Protein AF-0000000079083716 (afdb_homodimer)

Organism: Trichostrongylus colubriformis (NCBI:txid6319)

pLDDT: mean 91.77, std 13.02, range [33.62, 98.94]

Structure (mmCIF, N/CA/C/O backbone):
data_AF-0000000079083716-model_v1
#
loop_
_entity.id
_entity.type
_entity.pdbx_description
1 polymer 'Histidine acid phosphatase'
#
loop_
_atom_site.group_PDB
_atom_site.id
_atom_site.type_symbol
_atom_site.label_atom_id
_atom_site.label_alt_id
_atom_site.label_comp_id
_atom_site.label_asym_id
_atom_site.label_entity_id
_atom_site.label_seq_id
_atom_site.pdbx_PDB_ins_code
_atom_site.Cartn_x
_atom_site.Cartn_y
_atom_site.Cartn_z
_atom_site.occupancy
_atom_site.B_iso_or_equiv
_atom_site.auth_seq_id
_atom_site.auth_comp_id
_atom_site.auth_asym_id
_atom_site.auth_atom_id
_atom_site.pdbx_PDB_model_num
ATOM 1 N N . MET A 1 1 ? 31.25 -63.625 16.469 1 36.91 1 MET A N 1
ATOM 2 C CA . MET A 1 1 ? 31.25 -62.188 16.688 1 36.91 1 MET A CA 1
ATOM 3 C C . MET A 1 1 ? 31.109 -61.438 15.375 1 36.91 1 MET A C 1
ATOM 5 O O . MET A 1 1 ? 32.031 -61.406 14.57 1 36.91 1 MET A O 1
ATOM 9 N N . ASN A 1 2 ? 29.922 -61.438 14.695 1 45.75 2 ASN A N 1
ATOM 10 C CA . ASN A 1 2 ? 29.547 -60.844 13.398 1 45.75 2 ASN A CA 1
ATOM 11 C C . ASN A 1 2 ? 29.641 -59.312 13.43 1 45.75 2 ASN A C 1
ATOM 13 O O . ASN A 1 2 ? 28.984 -58.688 14.242 1 45.75 2 ASN A O 1
ATOM 17 N N . CYS A 1 3 ? 30.781 -58.75 12.938 1 46.53 3 CYS A N 1
ATOM 18 C CA . CYS A 1 3 ? 31.062 -57.312 12.812 1 46.53 3 CYS A CA 1
ATOM 19 C C . CYS A 1 3 ? 30.109 -56.656 11.828 1 46.53 3 CYS A C 1
ATOM 21 O O . CYS A 1 3 ? 30.125 -57 10.633 1 46.53 3 CYS A O 1
ATOM 23 N N . VAL A 1 4 ? 28.984 -56.25 12.227 1 53.56 4 VAL A N 1
ATOM 24 C CA . VAL A 1 4 ? 28.109 -55.438 11.391 1 53.56 4 VAL A CA 1
ATOM 25 C C . VAL A 1 4 ? 28.734 -54.062 11.172 1 53.56 4 VAL A C 1
ATOM 27 O O . VAL A 1 4 ? 29 -53.344 12.133 1 53.56 4 VAL A O 1
ATOM 30 N N . HIS A 1 5 ? 29.406 -53.875 10.031 1 45.91 5 HIS A N 1
ATOM 31 C CA . HIS A 1 5 ? 29.922 -52.562 9.641 1 45.91 5 HIS A CA 1
ATOM 32 C C . HIS A 1 5 ? 28.781 -51.625 9.281 1 45.91 5 HIS A C 1
ATOM 34 O O . HIS A 1 5 ? 27.969 -51.906 8.406 1 45.91 5 HIS A O 1
ATOM 40 N N . LEU A 1 6 ? 28.453 -50.719 10.227 1 42.09 6 LEU A N 1
ATOM 41 C CA . LEU A 1 6 ? 27.5 -49.656 9.969 1 42.09 6 LEU A CA 1
ATOM 42 C C . LEU A 1 6 ? 28.078 -48.594 9.023 1 42.09 6 LEU A C 1
ATOM 44 O O . LEU A 1 6 ? 29.094 -47.969 9.336 1 42.09 6 LEU A O 1
ATOM 48 N N . VAL A 1 7 ? 27.844 -48.688 7.766 1 38.19 7 VAL A N 1
ATOM 49 C CA . VAL A 1 7 ? 28.203 -47.656 6.805 1 38.19 7 VAL A CA 1
ATOM 50 C C . VAL A 1 7 ? 27.344 -46.406 7.02 1 38.19 7 VAL A C 1
ATOM 52 O O . VAL A 1 7 ? 26.125 -46.469 6.875 1 38.19 7 VAL A O 1
ATOM 55 N N . VAL A 1 8 ? 27.844 -45.5 7.762 1 44.78 8 VAL A N 1
ATOM 56 C CA . VAL A 1 8 ? 27.219 -44.188 7.852 1 44.78 8 VAL A CA 1
ATOM 57 C C . VAL A 1 8 ? 27.359 -43.469 6.516 1 44.78 8 VAL A C 1
ATOM 59 O O . VAL A 1 8 ? 28.484 -43.156 6.086 1 44.78 8 VAL A O 1
ATOM 62 N N . ILE A 1 9 ? 26.438 -43.594 5.641 1 38.28 9 ILE A N 1
ATOM 63 C CA . ILE A 1 9 ? 26.391 -42.75 4.457 1 38.28 9 ILE A CA 1
ATOM 64 C C . ILE A 1 9 ? 26.016 -41.312 4.855 1 38.28 9 ILE A C 1
ATOM 66 O O . ILE A 1 9 ? 24.891 -41.062 5.281 1 38.28 9 ILE A O 1
ATOM 70 N N . GLY A 1 10 ? 26.906 -40.562 5.219 1 35.78 10 GLY A N 1
ATOM 71 C CA . GLY A 1 10 ? 26.625 -39.125 5.41 1 35.78 10 GLY A CA 1
ATOM 72 C C . GLY A 1 10 ? 26.109 -38.469 4.16 1 35.78 10 GLY A C 1
ATOM 73 O O . GLY A 1 10 ? 26.766 -38.469 3.117 1 35.78 10 GLY A O 1
ATOM 74 N N . CYS A 1 11 ? 24.844 -38.375 3.986 1 34.75 11 CYS A N 1
ATOM 75 C CA . CYS A 1 11 ? 24.266 -37.5 2.979 1 34.75 11 CYS A CA 1
ATOM 76 C C . CYS A 1 11 ? 24.891 -36.094 3.029 1 34.75 11 CYS A C 1
ATOM 78 O O . CYS A 1 11 ? 24.703 -35.375 4.004 1 34.75 11 CYS A O 1
ATOM 80 N N . LEU A 1 12 ? 26 -35.875 2.383 1 33.62 12 LEU A N 1
ATOM 81 C CA . LEU A 1 12 ? 26.5 -34.531 2.16 1 33.62 12 LEU A CA 1
ATOM 82 C C . LEU A 1 12 ? 25.406 -33.656 1.539 1 33.62 12 LEU A C 1
ATOM 84 O O . LEU A 1 12 ? 25.047 -33.844 0.374 1 33.62 12 LEU A O 1
ATOM 88 N N . MET A 1 13 ? 24.484 -33.312 2.291 1 36.81 13 MET A N 1
ATOM 89 C CA . MET A 1 13 ? 23.703 -32.188 1.786 1 36.81 13 MET A CA 1
ATOM 90 C C . MET A 1 13 ? 24.625 -31.109 1.187 1 36.81 13 MET A C 1
ATOM 92 O O . MET A 1 13 ? 25.453 -30.531 1.889 1 36.81 13 MET A O 1
ATOM 96 N N . VAL A 1 14 ? 25.125 -31.297 -0.005 1 35.34 14 VAL A N 1
ATOM 97 C CA . VAL A 1 14 ? 25.797 -30.188 -0.678 1 35.34 14 VAL A CA 1
ATOM 98 C C . VAL A 1 14 ? 24.969 -28.922 -0.535 1 35.34 14 VAL A C 1
ATOM 100 O O . VAL A 1 14 ? 23.859 -28.828 -1.088 1 35.34 14 VAL A O 1
ATOM 103 N N . ASP A 1 15 ? 24.922 -28.281 0.564 1 41.59 15 ASP A N 1
ATOM 104 C CA . ASP A 1 15 ? 24.406 -26.922 0.633 1 41.59 15 ASP A CA 1
ATOM 105 C C . ASP A 1 15 ? 24.828 -26.109 -0.581 1 41.59 15 ASP A C 1
ATOM 107 O O . ASP A 1 15 ? 26.031 -25.938 -0.829 1 41.59 15 ASP A O 1
ATOM 111 N N . ALA A 1 16 ? 24.281 -26.234 -1.694 1 45.81 16 ALA A N 1
ATOM 112 C CA . ALA A 1 16 ? 24.547 -25.328 -2.818 1 45.81 16 ALA A CA 1
ATOM 113 C C . ALA A 1 16 ? 24.906 -23.938 -2.33 1 45.81 16 ALA A C 1
ATOM 115 O O . ALA A 1 16 ? 24.031 -23.156 -1.97 1 45.81 16 ALA A O 1
ATOM 116 N N . GLN A 1 17 ? 26 -23.75 -1.615 1 51.84 17 GLN A N 1
ATOM 117 C CA . GLN A 1 17 ? 26.484 -22.484 -1.083 1 51.84 17 GLN A CA 1
ATOM 118 C C . GLN A 1 17 ? 26.625 -21.438 -2.186 1 51.84 17 GLN A C 1
ATOM 120 O O . GLN A 1 17 ? 27.25 -21.688 -3.215 1 51.84 17 GLN A O 1
ATOM 125 N N . ALA A 1 18 ? 25.625 -20.516 -2.27 1 61.44 18 ALA A N 1
ATOM 126 C CA . ALA A 1 18 ? 25.719 -19.375 -3.186 1 61.44 18 ALA A CA 1
ATOM 127 C C . ALA A 1 18 ? 27.156 -18.844 -3.25 1 61.44 18 ALA A C 1
ATOM 129 O O . ALA A 1 18 ? 27.781 -18.609 -2.217 1 61.44 18 ALA A O 1
ATOM 130 N N . GLN A 1 19 ? 27.844 -19.062 -4.406 1 68.81 19 GLN A N 1
ATOM 131 C CA . GLN A 1 19 ? 29.203 -18.578 -4.68 1 68.81 19 GLN A CA 1
ATOM 132 C C . GLN A 1 19 ? 29.234 -17.062 -4.848 1 68.81 19 GLN A C 1
ATOM 134 O O . GLN A 1 19 ? 28.422 -16.5 -5.574 1 68.81 19 GLN A O 1
ATOM 139 N N . GLY A 1 20 ? 30.031 -16.359 -4.039 1 84.75 20 GLY A N 1
ATOM 140 C CA . GLY A 1 20 ? 30.25 -14.938 -4.168 1 84.75 20 GLY A CA 1
ATOM 141 C C . GLY A 1 20 ? 29.391 -14.109 -3.219 1 84.75 20 GLY A C 1
ATOM 142 O O . GLY A 1 20 ? 28.578 -14.664 -2.471 1 84.75 20 GLY A O 1
ATOM 143 N N . ASN A 1 21 ? 29.656 -12.867 -3.258 1 94.88 21 ASN A N 1
ATOM 144 C CA . ASN A 1 21 ? 28.938 -11.93 -2.393 1 94.88 21 ASN A CA 1
ATOM 145 C C . ASN A 1 21 ? 27.641 -11.453 -3.031 1 94.88 21 ASN A C 1
ATOM 147 O O . ASN A 1 21 ? 27.625 -11.062 -4.199 1 94.88 21 ASN A O 1
ATOM 151 N N . LEU A 1 22 ? 26.547 -11.539 -2.301 1 97.94 22 LEU A N 1
ATOM 152 C CA . LEU A 1 22 ? 25.25 -11.055 -2.775 1 97.94 22 LEU A CA 1
ATOM 153 C C . LEU A 1 22 ? 25.266 -9.539 -2.926 1 97.94 22 LEU A C 1
ATOM 155 O O . LEU A 1 22 ? 25.641 -8.82 -1.995 1 97.94 22 LEU A O 1
ATOM 159 N N . VAL A 1 23 ? 24.844 -9.023 -4.098 1 97.75 23 VAL A N 1
ATOM 160 C CA . VAL A 1 23 ? 24.875 -7.602 -4.414 1 97.75 23 VAL A CA 1
ATOM 161 C C . VAL A 1 23 ? 23.453 -7.039 -4.414 1 97.75 23 VAL A C 1
ATOM 163 O O . VAL A 1 23 ? 23.219 -5.953 -3.885 1 97.75 23 VAL A O 1
ATOM 166 N N . ALA A 1 24 ? 22.547 -7.711 -5.031 1 98.69 24 ALA A N 1
ATOM 167 C CA . ALA A 1 24 ? 21.156 -7.301 -5.176 1 98.69 24 ALA A CA 1
ATOM 168 C C . ALA A 1 24 ? 20.234 -8.508 -5.355 1 98.69 24 ALA A C 1
ATOM 170 O O . ALA A 1 24 ? 20.688 -9.57 -5.805 1 98.69 24 ALA A O 1
ATOM 171 N N . ALA A 1 25 ? 19.031 -8.328 -5.008 1 98.88 25 ALA A N 1
ATOM 172 C CA . ALA A 1 25 ? 18.078 -9.43 -5.145 1 98.88 25 ALA A CA 1
ATOM 173 C C . ALA A 1 25 ? 16.688 -8.906 -5.449 1 98.88 25 ALA A C 1
ATOM 175 O O . ALA A 1 25 ? 16.312 -7.809 -5.02 1 98.88 25 ALA A O 1
ATOM 176 N N . VAL A 1 26 ? 15.922 -9.617 -6.227 1 98.88 26 VAL A N 1
ATOM 177 C CA . VAL A 1 26 ? 14.5 -9.422 -6.469 1 98.88 26 VAL A CA 1
ATOM 178 C C . VAL A 1 26 ? 13.734 -10.68 -6.062 1 98.88 26 VAL A C 1
ATOM 180 O O . VAL A 1 26 ? 14.047 -11.781 -6.512 1 98.88 26 VAL A O 1
ATOM 183 N N . VAL A 1 27 ? 12.781 -10.516 -5.199 1 98.94 27 VAL A N 1
ATOM 184 C CA . VAL A 1 27 ? 12.016 -11.633 -4.648 1 98.94 27 VAL A CA 1
ATOM 185 C C . VAL A 1 27 ? 10.531 -11.461 -4.984 1 98.94 27 VAL A C 1
ATOM 187 O O . VAL A 1 27 ? 9.992 -10.359 -4.871 1 98.94 27 VAL A O 1
ATOM 190 N N . LEU A 1 28 ? 9.867 -12.516 -5.422 1 98.88 28 LEU A N 1
ATOM 191 C CA . LEU A 1 28 ? 8.422 -12.57 -5.625 1 98.88 28 LEU A CA 1
ATOM 192 C C . LEU A 1 28 ? 7.812 -13.742 -4.855 1 98.88 28 LEU A C 1
ATOM 194 O O . LEU A 1 28 ? 8.359 -14.844 -4.867 1 98.88 28 LEU A O 1
ATOM 198 N N . PHE A 1 29 ? 6.723 -13.453 -4.191 1 98.88 29 PHE A N 1
ATOM 199 C CA . PHE A 1 29 ? 6.082 -14.594 -3.543 1 98.88 29 PHE A CA 1
ATOM 200 C C . PHE A 1 29 ? 4.566 -14.508 -3.67 1 98.88 29 PHE A C 1
ATOM 202 O O . PHE A 1 29 ? 4.016 -13.414 -3.828 1 98.88 29 PHE A O 1
ATOM 209 N N . ARG A 1 30 ? 3.908 -15.656 -3.652 1 98.88 30 ARG A N 1
ATOM 210 C CA . ARG A 1 30 ? 2.455 -15.781 -3.629 1 98.88 30 ARG A CA 1
ATOM 211 C C . ARG A 1 30 ? 1.905 -15.523 -2.23 1 98.88 30 ARG A C 1
ATOM 213 O O . ARG A 1 30 ? 2.545 -15.867 -1.233 1 98.88 30 ARG A O 1
ATOM 220 N N . HIS A 1 31 ? 0.804 -14.953 -2.16 1 98.81 31 HIS A N 1
ATOM 221 C CA . HIS A 1 31 ? 0.13 -14.742 -0.883 1 98.81 31 HIS A CA 1
ATOM 222 C C . HIS A 1 31 ? -0.099 -16.062 -0.159 1 98.81 31 HIS A C 1
ATOM 224 O O . HIS A 1 31 ? 0.029 -17.141 -0.757 1 98.81 31 HIS A O 1
ATOM 230 N N . GLY A 1 32 ? -0.437 -15.977 1.156 1 98.25 32 GLY A N 1
ATOM 231 C CA . GLY A 1 32 ? -0.715 -17.141 1.979 1 98.25 32 GLY A CA 1
ATOM 232 C C . GLY A 1 32 ? -2.066 -17.766 1.69 1 98.25 32 GLY A C 1
ATOM 233 O O . GLY A 1 32 ? -2.824 -17.266 0.858 1 98.25 32 GLY A O 1
ATOM 234 N N . ALA A 1 33 ? -2.318 -18.812 2.439 1 98 33 ALA A N 1
ATOM 235 C CA . ALA A 1 33 ? -3.562 -19.547 2.26 1 98 33 ALA A CA 1
ATOM 236 C C . ALA A 1 33 ? -4.773 -18.641 2.436 1 98 33 ALA A C 1
ATOM 238 O O . ALA A 1 33 ? -4.809 -17.812 3.348 1 98 33 ALA A O 1
ATOM 239 N N . ARG A 1 34 ? -5.734 -18.812 1.555 1 97.44 34 ARG A N 1
ATOM 240 C CA . ARG A 1 34 ? -6.941 -18 1.553 1 97.44 34 ARG A CA 1
ATOM 241 C C . ARG A 1 34 ? -8.195 -18.859 1.421 1 97.44 34 ARG A C 1
ATOM 243 O O . ARG A 1 34 ? -8.102 -20.031 1.064 1 97.44 34 ARG A O 1
ATOM 250 N N . ALA A 1 35 ? -9.312 -18.281 1.697 1 96.12 35 ALA A N 1
ATOM 251 C CA . ALA A 1 35 ? -10.602 -18.906 1.432 1 96.12 35 ALA A CA 1
ATOM 252 C C . ALA A 1 35 ? -10.906 -18.938 -0.065 1 96.12 35 ALA A C 1
ATOM 254 O O . ALA A 1 35 ? -10.273 -18.219 -0.845 1 96.12 35 ALA A O 1
ATOM 255 N N . PRO A 1 36 ? -11.867 -19.875 -0.444 1 94.25 36 PRO A N 1
ATOM 256 C CA . PRO A 1 36 ? -12.297 -19.828 -1.845 1 94.25 36 PRO A CA 1
ATOM 257 C C . PRO A 1 36 ? -12.812 -18.453 -2.262 1 94.25 36 PRO A C 1
ATOM 259 O O . PRO A 1 36 ? -13.367 -17.719 -1.436 1 94.25 36 PRO A O 1
ATOM 262 N N . HIS A 1 37 ? -12.641 -18.094 -3.484 1 89.62 37 HIS A N 1
ATOM 263 C CA . HIS A 1 37 ? -12.93 -16.75 -3.977 1 89.62 37 HIS A CA 1
ATOM 264 C C . HIS A 1 37 ? -14.422 -16.562 -4.223 1 89.62 37 HIS A C 1
ATOM 266 O O . HIS A 1 37 ? -14.953 -15.477 -4.023 1 89.62 37 HIS A O 1
ATOM 272 N N . SER A 1 38 ? -15.062 -17.547 -4.691 1 82.44 38 SER A N 1
ATOM 273 C CA . SER A 1 38 ? -16.391 -17.328 -5.246 1 82.44 38 SER A CA 1
ATOM 274 C C . SER A 1 38 ? -17.469 -17.984 -4.379 1 82.44 38 SER A C 1
ATOM 276 O O . SER A 1 38 ? -18.562 -17.422 -4.207 1 82.44 38 SER A O 1
ATOM 278 N N . GLU A 1 39 ? -17.203 -19.125 -4.031 1 83.75 39 GLU A N 1
ATOM 279 C CA . GLU A 1 39 ? -18.203 -19.828 -3.252 1 83.75 39 GLU A CA 1
ATOM 280 C C . GLU A 1 39 ? -17.578 -20.891 -2.361 1 83.75 39 GLU A C 1
ATOM 282 O O . GLU A 1 39 ? -16.406 -21.25 -2.553 1 83.75 39 GLU A O 1
ATOM 287 N N . ILE A 1 40 ? -18.359 -21.188 -1.413 1 81.56 40 ILE A N 1
ATOM 288 C CA . ILE A 1 40 ? -18.047 -22.344 -0.599 1 81.56 40 ILE A CA 1
ATOM 289 C C . ILE A 1 40 ? -18.922 -23.531 -1.017 1 81.56 40 ILE A C 1
ATOM 291 O O . ILE A 1 40 ? -20.156 -23.438 -0.947 1 81.56 40 ILE A O 1
ATOM 295 N N . THR A 1 41 ? -18.312 -24.531 -1.442 1 80.25 41 THR A N 1
ATOM 296 C CA . THR A 1 41 ? -19.031 -25.609 -2.104 1 80.25 41 THR A CA 1
ATOM 297 C C . THR A 1 41 ? -19.812 -26.438 -1.087 1 80.25 41 THR A C 1
ATOM 299 O O . THR A 1 41 ? -20.828 -27.047 -1.423 1 80.25 41 THR A O 1
ATOM 302 N N . GLU A 1 42 ? -19.266 -26.469 0.111 1 81.06 42 GLU A N 1
ATOM 303 C CA . GLU A 1 42 ? -19.938 -27.203 1.181 1 81.06 42 GLU A CA 1
ATOM 304 C C . GLU A 1 42 ? -20.406 -26.25 2.291 1 81.06 42 GLU A C 1
ATOM 306 O O . GLU A 1 42 ? -19.578 -25.594 2.928 1 81.06 42 GLU A O 1
ATOM 311 N N . ALA A 1 43 ? -21.625 -26.266 2.521 1 77.81 43 ALA A N 1
ATOM 312 C CA . ALA A 1 43 ? -22.234 -25.359 3.496 1 77.81 43 ALA A CA 1
ATOM 313 C C . ALA A 1 43 ? -21.594 -25.516 4.871 1 77.81 43 ALA A C 1
ATOM 315 O O . ALA A 1 43 ? -21.484 -24.547 5.625 1 77.81 43 ALA A O 1
ATOM 316 N N . SER A 1 44 ? -21.172 -26.75 5.172 1 80.56 44 SER A N 1
ATOM 317 C CA . SER A 1 44 ? -20.594 -27.047 6.477 1 80.56 44 SER A CA 1
ATOM 318 C C . SER A 1 44 ? -19.266 -26.328 6.668 1 80.56 44 SER A C 1
ATOM 320 O O . SER A 1 44 ? -18.766 -26.219 7.793 1 80.56 44 SER A O 1
ATOM 322 N N . LEU A 1 45 ? -18.75 -25.75 5.543 1 85.31 45 LEU A N 1
ATOM 323 C CA . LEU A 1 45 ? -17.422 -25.141 5.602 1 85.31 45 LEU A CA 1
ATOM 324 C C . LEU A 1 45 ? -17.531 -23.625 5.715 1 85.31 45 LEU A C 1
ATOM 326 O O . LEU A 1 45 ? -16.5 -22.938 5.82 1 85.31 45 LEU A O 1
ATOM 330 N N . LYS A 1 46 ? -18.656 -23.125 5.73 1 78.69 46 LYS A N 1
ATOM 331 C CA . LYS A 1 46 ? -18.828 -21.672 5.742 1 78.69 46 LYS A CA 1
ATOM 332 C C . LYS A 1 46 ? -18.172 -21.047 6.965 1 78.69 46 LYS A C 1
ATOM 334 O O . LYS A 1 46 ? -17.516 -20 6.863 1 78.69 46 LYS A O 1
ATOM 339 N N . ASP A 1 47 ? -18.234 -21.719 8.07 1 86.5 47 ASP A N 1
ATOM 340 C CA . ASP A 1 47 ? -17.734 -21.203 9.336 1 86.5 47 ASP A CA 1
ATOM 341 C C . ASP A 1 47 ? -16.219 -21.344 9.422 1 86.5 47 ASP A C 1
ATOM 343 O O . ASP A 1 47 ? -15.578 -20.766 10.305 1 86.5 47 ASP A O 1
ATOM 347 N N . SER A 1 48 ? -15.695 -22.062 8.453 1 88.88 48 SER A N 1
ATOM 348 C CA . SER A 1 48 ? -14.258 -22.328 8.461 1 88.88 48 SER A CA 1
ATOM 349 C C . SER A 1 48 ? -13.484 -21.156 7.859 1 88.88 48 SER A C 1
ATOM 351 O O . SER A 1 48 ? -12.258 -21.094 7.949 1 88.88 48 SER A O 1
ATOM 353 N N . PHE A 1 49 ? -14.195 -20.188 7.41 1 92.56 49 PHE A N 1
ATOM 354 C CA . PHE A 1 49 ? -13.586 -19.016 6.785 1 92.56 49 PHE A CA 1
ATOM 355 C C . PHE A 1 49 ? -14.188 -17.734 7.332 1 92.56 49 PHE A C 1
ATOM 357 O O . PHE A 1 49 ? -14.797 -16.969 6.59 1 92.56 49 PHE A O 1
ATOM 364 N N . PRO A 1 50 ? -13.898 -17.438 8.602 1 90.44 50 PRO A N 1
ATOM 365 C CA . PRO A 1 50 ? -14.594 -16.359 9.305 1 90.44 50 PRO A CA 1
ATOM 366 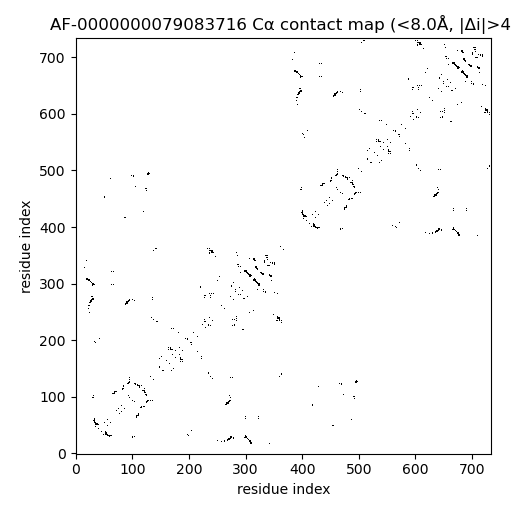C C . PRO A 1 50 ? -14.25 -14.984 8.734 1 90.44 50 PRO A C 1
ATOM 368 O O . PRO A 1 50 ? -14.969 -14.016 8.977 1 90.44 50 PRO A O 1
ATOM 371 N N . ASN A 1 51 ? -13.172 -14.883 7.945 1 91.75 51 ASN A N 1
ATOM 372 C CA . ASN A 1 51 ? -12.789 -13.586 7.402 1 91.75 51 ASN A CA 1
ATOM 373 C C . ASN A 1 51 ? -13.5 -13.297 6.082 1 91.75 51 ASN A C 1
ATOM 375 O O . ASN A 1 51 ? -13.461 -12.172 5.582 1 91.75 51 ASN A O 1
ATOM 379 N N . GLY A 1 52 ? -14.102 -14.344 5.48 1 91.88 52 GLY A N 1
ATOM 380 C CA . GLY A 1 52 ? -14.844 -14.156 4.242 1 91.88 52 GLY A CA 1
ATOM 381 C C . GLY A 1 52 ? -14.164 -14.773 3.037 1 91.88 52 GLY A C 1
ATOM 382 O O . GLY A 1 52 ? -13.008 -15.203 3.121 1 91.88 52 GLY A O 1
ATOM 383 N N . LEU A 1 53 ? -14.867 -14.789 1.931 1 93.31 53 LEU A N 1
ATOM 384 C CA . LEU A 1 53 ? -14.391 -15.375 0.681 1 93.31 53 LEU A CA 1
ATOM 385 C C . LEU A 1 53 ? -13.164 -14.633 0.164 1 93.31 53 LEU A C 1
ATOM 387 O O . LEU A 1 53 ? -13.117 -13.398 0.198 1 93.31 53 LEU A O 1
ATOM 391 N N . GLY A 1 54 ? -12.141 -15.398 -0.195 1 95.25 54 GLY A N 1
ATOM 392 C CA . GLY A 1 54 ? -10.945 -14.852 -0.821 1 95.25 54 GLY A CA 1
ATOM 393 C C . GLY A 1 54 ? -9.945 -14.305 0.179 1 95.25 54 GLY A C 1
ATOM 394 O O . GLY A 1 54 ? -8.797 -14.031 -0.173 1 95.25 54 GLY A O 1
ATOM 395 N N . GLU A 1 55 ? -10.328 -14.203 1.477 1 96.31 55 GLU A N 1
ATOM 396 C CA . GLU A 1 55 ? -9.469 -13.602 2.49 1 96.31 55 GLU A CA 1
ATOM 397 C C . GLU A 1 55 ? -8.508 -14.633 3.076 1 96.31 55 GLU A C 1
ATOM 399 O O . GLU A 1 55 ? -8.773 -15.828 3.039 1 96.31 55 GLU A O 1
ATOM 404 N N . LEU A 1 56 ? -7.445 -14.125 3.646 1 96.31 56 LEU A N 1
ATOM 405 C CA . LEU A 1 56 ? -6.461 -14.984 4.293 1 96.31 56 LEU A CA 1
ATOM 406 C C . LEU A 1 56 ? -7.098 -15.781 5.426 1 96.31 56 LEU A C 1
ATOM 408 O O . LEU A 1 56 ? -7.922 -15.25 6.176 1 96.31 56 LEU A O 1
ATOM 412 N N . THR A 1 57 ? -6.719 -16.984 5.527 1 94.62 57 THR A N 1
ATOM 413 C CA . THR A 1 57 ? -7.086 -17.812 6.668 1 94.62 57 THR A CA 1
ATOM 414 C C . THR A 1 57 ? -6.035 -17.719 7.77 1 94.62 57 THR A C 1
ATOM 416 O O . THR A 1 57 ? -4.984 -17.094 7.582 1 94.62 57 THR A O 1
ATOM 419 N N . SER A 1 58 ? -6.297 -18.344 8.906 1 91 58 SER A N 1
ATOM 420 C CA . SER A 1 58 ? -5.305 -18.391 9.969 1 91 58 SER A CA 1
ATOM 421 C C . SER A 1 58 ? -4.047 -19.141 9.516 1 91 58 SER A C 1
ATOM 423 O O . SER A 1 58 ? -2.932 -18.734 9.859 1 91 58 SER A O 1
ATOM 425 N N . ALA A 1 59 ? -4.289 -20.203 8.75 1 93.69 59 ALA A N 1
ATOM 426 C CA . ALA A 1 59 ? -3.16 -20.938 8.203 1 93.69 59 ALA A CA 1
ATOM 427 C C . ALA A 1 59 ? -2.34 -20.062 7.254 1 93.69 59 ALA A C 1
ATOM 429 O O . ALA A 1 59 ? -1.115 -20.188 7.191 1 93.69 59 ALA A O 1
ATOM 430 N N . GLY A 1 60 ? -3.039 -19.234 6.52 1 95.81 60 GLY A N 1
ATOM 431 C CA . GLY A 1 60 ? -2.354 -18.312 5.625 1 95.81 60 GLY A CA 1
ATOM 432 C C . GLY A 1 60 ? -1.452 -17.328 6.355 1 95.81 60 GLY A C 1
ATOM 433 O O . GLY A 1 60 ? -0.327 -17.078 5.922 1 95.81 60 GLY A O 1
ATOM 434 N N . VAL A 1 61 ? -1.91 -16.859 7.426 1 94.06 61 VAL A N 1
ATOM 435 C CA . VAL A 1 61 ? -1.127 -15.914 8.227 1 94.06 61 VAL A CA 1
ATOM 436 C C . VAL A 1 61 ? 0.112 -16.609 8.781 1 94.06 61 VAL A C 1
ATOM 438 O O . VAL A 1 61 ? 1.214 -16.062 8.742 1 94.06 61 VAL A O 1
ATOM 441 N N . GLU A 1 62 ? -0.079 -17.812 9.258 1 93.81 62 GLU A N 1
ATOM 442 C CA . GLU A 1 62 ? 1.054 -18.562 9.781 1 93.81 62 GLU A CA 1
ATOM 443 C C . GLU A 1 62 ? 2.072 -18.859 8.68 1 93.81 62 GLU A C 1
ATOM 445 O O . GLU A 1 62 ? 3.281 -18.797 8.922 1 93.81 62 GLU A O 1
ATOM 450 N N . GLY A 1 63 ? 1.577 -19.219 7.508 1 96.5 63 GLY A N 1
ATOM 451 C CA . GLY A 1 63 ? 2.471 -19.422 6.375 1 96.5 63 GLY A CA 1
ATOM 452 C C . GLY A 1 63 ? 3.268 -18.172 6.027 1 96.5 63 GLY A C 1
ATOM 453 O O . GLY A 1 63 ? 4.449 -18.266 5.68 1 96.5 63 GLY A O 1
ATOM 454 N N . ASN A 1 64 ? 2.613 -17.031 6.137 1 96.94 64 ASN A N 1
ATOM 455 C CA . ASN A 1 64 ? 3.293 -15.766 5.887 1 96.94 64 ASN A CA 1
ATOM 456 C C . ASN A 1 64 ? 4.43 -15.539 6.875 1 96.94 64 ASN A C 1
ATOM 458 O O . ASN A 1 64 ? 5.504 -15.07 6.492 1 96.94 64 ASN A O 1
ATOM 462 N N . LYS A 1 65 ? 4.188 -15.844 8.094 1 94.44 65 LYS A N 1
ATOM 463 C CA . LYS A 1 65 ? 5.219 -15.688 9.117 1 94.44 65 LYS A CA 1
ATOM 464 C C . LYS A 1 65 ? 6.414 -16.594 8.836 1 94.44 65 LYS A C 1
ATOM 466 O O . LYS A 1 65 ? 7.562 -16.172 8.984 1 94.44 65 LYS A O 1
ATOM 471 N N . ARG A 1 66 ? 6.086 -17.797 8.422 1 96.12 66 ARG A N 1
ATOM 472 C CA . ARG A 1 66 ? 7.156 -18.734 8.102 1 96.12 66 ARG A CA 1
ATOM 473 C C . ARG A 1 66 ? 7.98 -18.25 6.918 1 96.12 66 ARG A C 1
ATOM 475 O O . ARG A 1 66 ? 9.211 -18.359 6.922 1 96.12 66 ARG A O 1
ATOM 482 N N . LEU A 1 67 ? 7.273 -17.766 5.973 1 97.44 67 LEU A N 1
ATOM 483 C CA . LEU A 1 67 ? 7.973 -17.203 4.82 1 97.44 67 LEU A CA 1
ATOM 484 C C . LEU A 1 67 ? 8.852 -16.031 5.227 1 97.44 67 LEU A C 1
ATOM 486 O O . LEU A 1 67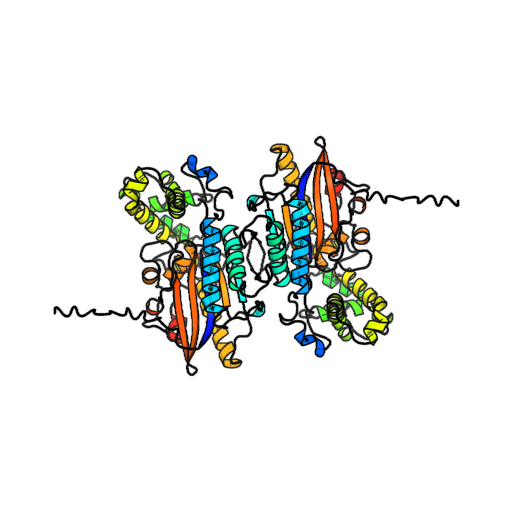 ? 9.984 -15.906 4.77 1 97.44 67 LEU A O 1
ATOM 490 N N . GLY A 1 68 ? 8.289 -15.141 6.09 1 96 68 GLY A N 1
ATOM 491 C CA . GLY A 1 68 ? 9.078 -14.031 6.609 1 96 68 GLY A CA 1
ATOM 492 C C . GLY A 1 68 ? 10.32 -14.477 7.352 1 96 68 GLY A C 1
ATOM 493 O O . GLY A 1 68 ? 11.391 -13.883 7.203 1 96 68 GLY A O 1
ATOM 494 N N . LYS A 1 69 ? 10.188 -15.477 8.133 1 94.94 69 LYS A N 1
ATOM 495 C CA . LYS A 1 69 ? 11.328 -16.016 8.867 1 94.94 69 LYS A CA 1
ATOM 496 C C . LYS A 1 69 ? 12.383 -16.562 7.918 1 94.94 69 LYS A C 1
ATOM 498 O O . LYS A 1 69 ? 13.586 -16.375 8.125 1 94.94 69 LYS A O 1
ATOM 503 N N . TYR A 1 70 ? 11.969 -17.281 6.934 1 97.06 70 TYR A N 1
ATOM 504 C CA . TYR A 1 70 ? 12.883 -17.812 5.926 1 97.06 70 TYR A CA 1
ATOM 505 C C . TYR A 1 70 ? 13.688 -16.688 5.285 1 97.06 70 TYR A C 1
ATOM 507 O O . TYR A 1 70 ? 14.906 -16.781 5.145 1 97.06 70 TYR A O 1
ATOM 515 N N . LEU A 1 71 ? 12.992 -15.609 4.902 1 97.25 71 LEU A N 1
ATOM 516 C CA . LEU A 1 71 ? 13.656 -14.492 4.242 1 97.25 71 LEU A CA 1
ATOM 517 C C . LEU A 1 71 ? 14.539 -13.727 5.227 1 97.25 71 LEU A C 1
ATOM 519 O O . LEU A 1 71 ? 15.547 -13.141 4.832 1 97.25 71 LEU A O 1
ATOM 523 N N . GLU A 1 72 ? 14.133 -13.648 6.496 1 96.5 72 GLU A N 1
ATOM 524 C CA . GLU A 1 72 ? 14.992 -13.086 7.531 1 96.5 72 GLU A CA 1
ATOM 525 C C . GLU A 1 72 ? 16.328 -13.82 7.594 1 96.5 72 GLU A C 1
ATOM 527 O O . GLU A 1 72 ? 17.391 -13.188 7.621 1 96.5 72 GLU A O 1
ATOM 532 N N . GLU A 1 73 ? 16.281 -15.094 7.625 1 95.94 73 GLU A N 1
ATOM 533 C CA . GLU A 1 73 ? 17.484 -15.906 7.691 1 95.94 73 GLU A CA 1
ATOM 534 C C . GLU A 1 73 ? 18.359 -15.711 6.453 1 95.94 73 GLU A C 1
ATOM 536 O O . GLU A 1 73 ? 19.578 -15.633 6.555 1 95.94 73 GLU A O 1
ATOM 541 N N . ARG A 1 74 ? 17.766 -15.57 5.398 1 96.44 74 ARG A N 1
ATOM 542 C CA . ARG A 1 74 ? 18.484 -15.531 4.133 1 96.44 74 ARG A CA 1
ATOM 543 C C . ARG A 1 74 ? 19.109 -14.156 3.896 1 96.44 74 ARG A C 1
ATOM 545 O O . ARG A 1 74 ? 20.234 -14.055 3.402 1 96.44 74 ARG A O 1
ATOM 552 N N . TYR A 1 75 ? 18.344 -13.055 4.285 1 97.12 75 TYR A N 1
ATOM 553 C CA . TYR A 1 75 ? 18.797 -11.742 3.82 1 97.12 75 TYR A CA 1
ATOM 554 C C . TYR A 1 75 ? 19.156 -10.844 4.996 1 97.12 75 TYR A C 1
ATOM 556 O O . TYR A 1 75 ? 19.875 -9.852 4.824 1 97.12 75 TYR A O 1
ATOM 564 N N . VAL A 1 76 ? 18.641 -11.078 6.168 1 95.62 76 VAL A N 1
ATOM 565 C CA . VAL A 1 76 ? 18.906 -10.211 7.312 1 95.62 76 VAL A CA 1
ATOM 566 C C . VAL A 1 76 ? 19.984 -10.828 8.195 1 95.62 76 VAL A C 1
ATOM 568 O O . VAL A 1 76 ? 20.984 -10.18 8.5 1 95.62 76 VAL A O 1
ATOM 571 N N . SER A 1 77 ? 19.844 -12.094 8.5 1 94.62 77 SER A N 1
ATOM 572 C CA . SER A 1 77 ? 20.781 -12.781 9.383 1 94.62 77 SER A CA 1
ATOM 573 C C . SER A 1 77 ? 22.172 -12.883 8.75 1 94.62 77 SER A C 1
ATOM 575 O O . SER A 1 77 ? 23.172 -12.977 9.453 1 94.62 77 SER A O 1
ATOM 577 N N . THR A 1 78 ? 22.219 -12.836 7.43 1 95.12 78 THR A N 1
ATOM 578 C CA . THR A 1 78 ? 23.469 -12.906 6.699 1 95.12 78 THR A CA 1
ATOM 579 C C . THR A 1 78 ? 24.125 -11.523 6.594 1 95.12 78 THR A C 1
ATOM 581 O O . THR A 1 78 ? 25.172 -11.375 5.98 1 95.12 78 THR A O 1
ATOM 584 N N . LYS A 1 79 ? 23.422 -10.492 7.047 1 94 79 LYS A N 1
ATOM 585 C CA . LYS A 1 79 ? 23.891 -9.109 7.125 1 94 79 LYS A CA 1
ATOM 586 C C . LYS A 1 79 ? 23.875 -8.445 5.75 1 94 79 LYS A C 1
ATOM 588 O O . LYS A 1 79 ? 24.531 -7.422 5.539 1 94 79 LYS A O 1
ATOM 593 N N . PHE A 1 80 ? 23.219 -9.109 4.836 1 96.62 80 PHE A N 1
ATOM 594 C CA . PHE A 1 80 ? 22.953 -8.438 3.57 1 96.62 80 PHE A CA 1
ATOM 595 C C . PHE A 1 80 ? 22.125 -7.176 3.791 1 96.62 80 PHE A C 1
ATOM 597 O O . PHE A 1 80 ? 22.359 -6.148 3.152 1 96.62 80 PHE A O 1
ATOM 604 N N . LEU A 1 81 ? 21.156 -7.277 4.668 1 96 81 LEU A N 1
ATOM 605 C CA . LEU A 1 81 ? 20.328 -6.152 5.086 1 96 81 LEU A CA 1
ATOM 606 C C . LEU A 1 81 ? 20.562 -5.824 6.559 1 96 81 LEU A C 1
ATOM 608 O O . LEU A 1 81 ? 20.844 -6.715 7.359 1 96 81 LEU A O 1
ATOM 612 N N . ARG A 1 82 ? 20.375 -4.531 6.801 1 90.31 82 ARG A N 1
ATOM 613 C CA . ARG A 1 82 ? 20.5 -4.051 8.172 1 90.31 82 ARG A CA 1
ATOM 614 C C . ARG A 1 82 ? 19.266 -4.41 8.992 1 90.31 82 ARG A C 1
ATOM 616 O O . ARG A 1 82 ? 18.156 -4.457 8.469 1 90.31 82 ARG A O 1
ATOM 623 N N . VAL A 1 83 ? 19.484 -4.656 10.273 1 88.19 83 VAL A N 1
ATOM 624 C CA . VAL A 1 83 ? 18.391 -4.715 11.242 1 88.19 83 VAL A CA 1
ATOM 625 C C . VAL A 1 83 ? 18.719 -3.818 12.438 1 88.19 83 VAL A C 1
ATOM 627 O O . VAL A 1 83 ? 19.859 -3.793 12.914 1 88.19 83 VAL A O 1
ATOM 630 N N . PRO A 1 84 ? 17.875 -2.91 12.844 1 87.38 84 PRO A N 1
ATOM 631 C CA . PRO A 1 84 ? 16.547 -2.697 12.289 1 87.38 84 PRO A CA 1
ATOM 632 C C . PRO A 1 84 ? 16.578 -2.191 10.844 1 87.38 84 PRO A C 1
ATOM 634 O O . PRO A 1 84 ? 17.594 -1.659 10.398 1 87.38 84 PRO A O 1
ATOM 637 N N . LEU A 1 85 ? 15.461 -2.316 10.234 1 91.5 85 LEU A N 1
ATOM 638 C CA . LEU A 1 85 ? 15.289 -2.033 8.812 1 91.5 85 LEU A CA 1
ATOM 639 C C . LEU A 1 85 ? 15.82 -0.646 8.469 1 91.5 85 LEU A C 1
ATOM 641 O O . LEU A 1 85 ? 15.539 0.325 9.172 1 91.5 85 LEU A O 1
ATOM 645 N N . LEU A 1 86 ? 16.609 -0.513 7.465 1 93.44 86 LEU A N 1
ATOM 646 C CA . LEU A 1 86 ? 16.875 0.733 6.758 1 93.44 86 LEU A CA 1
ATOM 647 C C . LEU A 1 86 ? 15.969 0.872 5.539 1 93.44 86 LEU A C 1
ATOM 649 O O . LEU A 1 86 ? 16.156 0.177 4.535 1 93.44 86 LEU A O 1
ATOM 653 N N . PRO A 1 87 ? 15.008 1.752 5.574 1 94.31 87 PRO A N 1
ATOM 654 C CA . PRO A 1 87 ? 13.992 1.797 4.516 1 94.31 87 PRO A CA 1
ATOM 655 C C . PRO A 1 87 ? 14.602 1.96 3.125 1 94.31 87 PRO A C 1
ATOM 657 O O . PRO A 1 87 ? 14.062 1.43 2.148 1 94.31 87 PRO A O 1
ATOM 660 N N . ALA A 1 88 ? 15.734 2.592 3.02 1 94.94 88 ALA A N 1
ATOM 661 C CA . ALA A 1 88 ? 16.359 2.865 1.724 1 94.94 88 ALA A CA 1
ATOM 662 C C . ALA A 1 88 ? 16.859 1.581 1.075 1 94.94 88 ALA A C 1
ATOM 664 O O . ALA A 1 88 ? 17.016 1.517 -0.145 1 94.94 88 ALA A O 1
ATOM 665 N N . GLU A 1 89 ? 17.047 0.551 1.824 1 96.56 89 GLU A N 1
ATOM 666 C CA . GLU A 1 89 ? 17.672 -0.669 1.324 1 96.56 89 GLU A CA 1
ATOM 667 C C . GLU A 1 89 ? 16.656 -1.57 0.632 1 96.56 89 GLU A C 1
ATOM 669 O O . GLU A 1 89 ? 17.031 -2.49 -0.099 1 96.56 89 GLU A O 1
ATOM 674 N N . VAL A 1 90 ? 15.398 -1.25 0.875 1 97.56 90 VAL A N 1
ATOM 675 C CA . VAL A 1 90 ? 14.406 -2.213 0.402 1 97.56 90 VAL A CA 1
ATOM 676 C C . VAL A 1 90 ? 13.32 -1.488 -0.386 1 97.56 90 VAL A C 1
ATOM 678 O O . VAL A 1 90 ? 13.117 -0.283 -0.22 1 97.56 90 VAL A O 1
ATOM 681 N N . TYR A 1 91 ? 12.719 -2.184 -1.25 1 98.12 91 TYR A N 1
ATOM 682 C CA . TYR A 1 91 ? 11.492 -1.787 -1.933 1 98.12 91 TYR A CA 1
ATOM 683 C C . TYR A 1 91 ? 10.484 -2.932 -1.953 1 98.12 91 TYR A C 1
ATOM 685 O O . TYR A 1 91 ? 10.734 -3.98 -2.549 1 98.12 91 TYR A O 1
ATOM 693 N N . PHE A 1 92 ? 9.383 -2.729 -1.253 1 98.06 92 PHE A N 1
ATOM 694 C CA . PHE A 1 92 ? 8.289 -3.691 -1.251 1 98.06 92 PHE A CA 1
ATOM 695 C C . PHE A 1 92 ? 7.113 -3.178 -2.074 1 98.06 92 PHE A C 1
ATOM 697 O O . PHE A 1 92 ? 6.68 -2.037 -1.901 1 98.06 92 PHE A O 1
ATOM 704 N N . ARG A 1 93 ? 6.625 -3.982 -2.936 1 97.69 93 ARG A N 1
ATOM 705 C CA . ARG A 1 93 ? 5.418 -3.684 -3.695 1 97.69 93 ARG A CA 1
ATOM 706 C C . ARG A 1 93 ? 4.465 -4.875 -3.705 1 97.69 93 ARG A C 1
ATOM 708 O O . ARG A 1 93 ? 4.898 -6.02 -3.854 1 97.69 93 ARG A O 1
ATOM 715 N N . SER A 1 94 ? 3.199 -4.562 -3.471 1 97.94 94 SER A N 1
ATOM 716 C CA . SER A 1 94 ? 2.186 -5.613 -3.449 1 97.94 94 SER A CA 1
ATOM 717 C C . SER A 1 94 ? 1.119 -5.375 -4.516 1 97.94 94 SER A C 1
ATOM 719 O O . SER A 1 94 ? 0.813 -4.227 -4.848 1 97.94 94 SER A O 1
ATOM 721 N N . LYS A 1 95 ? 0.643 -6.5 -5.059 1 97.44 95 LYS A N 1
ATOM 722 C CA . LYS A 1 95 ? -0.643 -6.383 -5.738 1 97.44 95 LYS A CA 1
ATOM 723 C C . LYS A 1 95 ? -1.715 -5.84 -4.797 1 97.44 95 LYS A C 1
ATOM 725 O O . LYS A 1 95 ? -1.715 -6.152 -3.605 1 97.44 95 LYS A O 1
ATOM 730 N N . SER A 1 96 ? -2.674 -5.102 -5.371 1 95.94 96 SER A N 1
ATOM 731 C CA . SER A 1 96 ? -3.607 -4.328 -4.555 1 95.94 96 SER A CA 1
ATOM 732 C C . SER A 1 96 ? -4.871 -5.125 -4.262 1 95.94 96 SER A C 1
ATOM 734 O O . SER A 1 96 ? -5.961 -4.758 -4.699 1 95.94 96 SER A O 1
ATOM 736 N N . ASN A 1 97 ? -4.84 -6.129 -3.535 1 96.12 97 ASN A N 1
ATOM 737 C CA . ASN A 1 97 ? -5.949 -6.824 -2.895 1 96.12 97 ASN A CA 1
ATOM 738 C C . ASN A 1 97 ? -5.609 -7.23 -1.465 1 96.12 97 ASN A C 1
ATOM 740 O O . ASN A 1 97 ? -4.434 -7.266 -1.089 1 96.12 97 ASN A O 1
ATOM 744 N N . ASN A 1 98 ? -6.559 -7.523 -0.687 1 96.81 98 ASN A N 1
ATOM 745 C CA . ASN A 1 98 ? -6.375 -7.695 0.751 1 96.81 98 ASN A CA 1
ATOM 746 C C . ASN A 1 98 ? -5.336 -8.766 1.061 1 96.81 98 ASN A C 1
ATOM 748 O O . ASN A 1 98 ? -4.41 -8.539 1.841 1 96.81 98 ASN A O 1
ATOM 752 N N . ARG A 1 99 ? -5.465 -9.898 0.471 1 97.69 99 ARG A N 1
ATOM 753 C CA . ARG A 1 99 ? -4.629 -11.039 0.838 1 97.69 99 ARG A CA 1
ATOM 754 C C . ARG A 1 99 ? -3.172 -10.789 0.465 1 97.69 99 ARG A C 1
ATOM 756 O O . ARG A 1 99 ? -2.262 -11.18 1.199 1 97.69 99 ARG A O 1
ATOM 763 N N . CYS A 1 100 ? -2.893 -10.172 -0.696 1 98.38 100 CYS A N 1
ATOM 764 C CA . CYS A 1 100 ? -1.519 -9.867 -1.081 1 98.38 100 CYS A CA 1
ATOM 765 C C . CYS A 1 100 ? -0.934 -8.766 -0.203 1 98.38 100 CYS A C 1
ATOM 767 O O . CYS A 1 100 ? 0.214 -8.859 0.234 1 98.38 100 CYS A O 1
ATOM 769 N N . LEU A 1 101 ? -1.725 -7.75 0.048 1 98.19 101 LEU A N 1
ATOM 770 C CA . LEU A 1 101 ? -1.287 -6.641 0.888 1 98.19 101 LEU A CA 1
ATOM 771 C C . LEU A 1 101 ? -0.94 -7.125 2.291 1 98.19 101 LEU A C 1
ATOM 773 O O . LEU A 1 101 ? 0.127 -6.801 2.818 1 98.19 101 LEU A O 1
ATOM 777 N N . MET A 1 102 ? -1.791 -7.898 2.848 1 97.38 102 MET A N 1
ATOM 778 C CA . MET A 1 102 ? -1.58 -8.398 4.203 1 97.38 102 MET A CA 1
ATOM 779 C C . MET A 1 102 ? -0.413 -9.383 4.246 1 97.38 102 MET A C 1
ATOM 781 O O . MET A 1 102 ? 0.359 -9.391 5.207 1 97.38 102 MET A O 1
ATOM 785 N N . THR A 1 103 ? -0.25 -10.172 3.193 1 98.25 103 THR A N 1
ATOM 786 C CA . THR A 1 103 ? 0.879 -11.094 3.119 1 98.25 103 THR A CA 1
ATOM 787 C C . THR A 1 103 ? 2.199 -10.328 3.074 1 98.25 103 THR A C 1
ATOM 789 O O . THR A 1 103 ? 3.113 -10.609 3.85 1 98.25 103 THR A O 1
ATOM 792 N N . GLY A 1 104 ? 2.264 -9.367 2.162 1 98.19 104 GLY A N 1
ATOM 793 C CA . GLY A 1 104 ? 3.479 -8.57 2.076 1 98.19 104 GLY A CA 1
ATOM 794 C C . GLY A 1 104 ? 3.854 -7.91 3.391 1 98.19 104 GLY A C 1
ATOM 795 O O . GLY A 1 104 ? 5.023 -7.918 3.783 1 98.19 104 GLY A O 1
ATOM 796 N N . SER A 1 105 ? 2.881 -7.363 4.023 1 96.56 105 SER A N 1
ATOM 797 C CA . SER A 1 105 ? 3.102 -6.688 5.297 1 96.56 105 SER A CA 1
ATOM 798 C C . SER A 1 105 ? 3.576 -7.664 6.371 1 96.56 105 SER A C 1
ATOM 800 O O . SER A 1 105 ? 4.5 -7.359 7.129 1 96.56 105 SER A O 1
ATOM 802 N N . THR A 1 106 ? 2.975 -8.828 6.449 1 95.5 106 THR A N 1
ATOM 803 C CA . THR A 1 106 ? 3.334 -9.828 7.449 1 95.5 106 THR A CA 1
ATOM 804 C C . THR A 1 106 ? 4.742 -10.367 7.195 1 95.5 106 THR A C 1
ATOM 806 O O . THR A 1 106 ? 5.551 -10.461 8.117 1 95.5 106 THR A O 1
ATOM 809 N N . VAL A 1 107 ? 4.992 -10.68 5.957 1 96.94 107 VAL A N 1
ATOM 810 C CA . VAL A 1 107 ? 6.301 -11.211 5.59 1 96.94 107 VAL A CA 1
ATOM 811 C C . VAL A 1 107 ? 7.383 -10.18 5.898 1 96.94 107 VAL A C 1
ATOM 813 O O . VAL A 1 107 ? 8.391 -10.5 6.535 1 96.94 107 VAL A O 1
ATOM 816 N N . GLY A 1 108 ? 7.16 -8.969 5.473 1 95.88 108 GLY A N 1
ATOM 817 C CA . GLY A 1 108 ? 8.117 -7.906 5.719 1 95.88 108 GLY A CA 1
ATOM 818 C C . GLY A 1 108 ? 8.359 -7.652 7.195 1 95.88 108 GLY A C 1
ATOM 819 O O . GLY A 1 108 ? 9.508 -7.504 7.625 1 95.88 108 GLY A O 1
ATOM 820 N N . SER A 1 109 ? 7.309 -7.559 7.922 1 92.94 109 SER A N 1
ATOM 821 C CA . SER A 1 109 ? 7.434 -7.324 9.359 1 92.94 109 SER A CA 1
ATOM 822 C C . SER A 1 109 ? 8.203 -8.453 10.031 1 92.94 109 SER A C 1
ATOM 824 O O . SER A 1 109 ? 9.039 -8.203 10.906 1 92.94 109 SER A O 1
ATOM 826 N N . GLN A 1 110 ? 7.918 -9.656 9.641 1 93.44 110 GLN A N 1
ATOM 827 C CA . GLN A 1 110 ? 8.609 -10.805 10.219 1 93.44 110 GLN A CA 1
ATOM 828 C C . GLN A 1 110 ? 10.086 -10.805 9.844 1 93.44 110 GLN A C 1
ATOM 830 O O . GLN A 1 110 ? 10.938 -11.148 10.672 1 93.44 110 GLN A O 1
ATOM 835 N N . MET A 1 111 ? 10.383 -10.453 8.656 1 94.81 111 MET A N 1
ATOM 836 C CA . MET A 1 111 ? 11.758 -10.422 8.164 1 94.81 111 MET A CA 1
ATOM 837 C C . MET A 1 111 ? 12.641 -9.57 9.062 1 94.81 111 MET A C 1
ATOM 839 O O . MET A 1 111 ? 13.828 -9.859 9.234 1 94.81 111 MET A O 1
ATOM 843 N N . PHE A 1 112 ? 12.109 -8.539 9.641 1 93 112 PHE A N 1
ATOM 844 C CA . PHE A 1 112 ? 12.906 -7.566 10.383 1 93 112 PHE A CA 1
ATOM 845 C C . PHE A 1 112 ? 12.539 -7.57 11.859 1 93 112 PHE A C 1
ATOM 847 O O . PHE A 1 112 ? 12.75 -6.582 12.562 1 93 112 PHE A O 1
ATOM 854 N N . SER A 1 113 ? 11.906 -8.641 12.289 1 86.06 113 SER A N 1
ATOM 855 C CA . SER A 1 113 ? 11.375 -8.695 13.648 1 86.06 113 SER A CA 1
ATOM 856 C C . SER A 1 113 ? 12.477 -9.016 14.656 1 86.06 113 SER A C 1
ATOM 858 O O . SER A 1 113 ? 12.32 -8.773 15.852 1 86.06 113 SER A O 1
ATOM 860 N N . THR A 1 114 ? 13.508 -9.578 14.211 1 73.31 114 THR A N 1
ATOM 861 C CA . THR A 1 114 ? 14.531 -10.031 15.148 1 73.31 114 THR A CA 1
ATOM 862 C C . THR A 1 114 ? 15.188 -8.844 15.852 1 73.31 114 THR A C 1
ATOM 864 O O . THR A 1 114 ? 15.664 -7.914 15.195 1 73.31 114 THR A O 1
ATOM 867 N N . GLY A 1 115 ? 15.195 -8.977 17.141 1 64.44 115 GLY A N 1
ATOM 868 C CA . GLY A 1 115 ? 15.805 -7.945 17.969 1 64.44 115 GLY A CA 1
ATOM 869 C C . GLY A 1 115 ? 14.969 -6.684 18.062 1 64.44 115 GLY A C 1
ATOM 870 O O . GLY A 1 115 ? 15.328 -5.746 18.781 1 64.44 115 GLY A O 1
ATOM 871 N N . ALA A 1 116 ? 13.945 -6.688 17.234 1 62.31 116 ALA A N 1
ATOM 872 C CA . ALA A 1 116 ? 13.156 -5.457 17.203 1 62.31 116 ALA A CA 1
ATOM 873 C C . ALA A 1 116 ? 12.023 -5.512 18.219 1 62.31 116 ALA A C 1
ATOM 875 O O . ALA A 1 116 ? 11.461 -6.578 18.484 1 62.31 116 ALA A O 1
ATOM 876 N N . LYS A 1 117 ? 11.938 -4.496 18.859 1 58.53 117 LYS A N 1
ATOM 877 C CA . LYS A 1 117 ? 10.727 -4.328 19.656 1 58.53 117 LYS A CA 1
ATOM 878 C C . LYS A 1 117 ? 9.477 -4.387 18.781 1 58.53 117 LYS A C 1
ATOM 880 O O . LYS A 1 117 ? 9.531 -4.062 17.594 1 58.53 117 LYS A O 1
ATOM 885 N N . PRO A 1 118 ? 8.367 -4.992 19.312 1 49.41 118 PRO A N 1
ATOM 886 C CA . PRO A 1 118 ? 7.125 -5.059 18.547 1 49.41 118 PRO A CA 1
ATOM 887 C C . PRO A 1 118 ? 6.801 -3.746 17.828 1 49.41 118 PRO A C 1
ATOM 889 O O . PRO A 1 118 ? 6.984 -2.67 18.406 1 49.41 118 PRO A O 1
ATOM 892 N N . GLY A 1 119 ? 6.355 -3.791 16.594 1 54.31 119 GLY A N 1
ATOM 893 C CA . GLY A 1 119 ? 5.98 -2.639 15.781 1 54.31 119 GLY A CA 1
ATOM 894 C C . GLY A 1 119 ? 7.16 -1.979 15.094 1 54.31 119 GLY A C 1
ATOM 895 O O . GLY A 1 119 ? 6.98 -1.114 14.234 1 54.31 119 GLY A O 1
ATOM 896 N N . ARG A 1 120 ? 8.25 -2.328 15.445 1 61.25 120 ARG A N 1
ATOM 897 C CA . ARG A 1 120 ? 9.445 -1.679 14.922 1 61.25 120 ARG A CA 1
ATOM 898 C C . ARG A 1 120 ? 9.945 -2.385 13.664 1 61.25 120 ARG A C 1
ATOM 900 O O . ARG A 1 120 ? 11.016 -2.051 13.141 1 61.25 120 ARG A O 1
ATOM 907 N N . SER A 1 121 ? 8.992 -3.193 13.211 1 76.44 121 SER A N 1
ATOM 908 C CA . SER A 1 121 ? 9.469 -3.992 12.086 1 76.44 121 SER A CA 1
ATOM 909 C C . SER A 1 121 ? 8.609 -3.777 10.844 1 76.44 121 SER A C 1
ATOM 911 O O . SER A 1 121 ? 8.711 -4.531 9.875 1 76.44 121 SER A O 1
ATOM 913 N N . THR A 1 122 ? 7.891 -2.729 10.828 1 89.88 122 THR A N 1
ATOM 914 C CA . THR A 1 122 ? 7.043 -2.477 9.672 1 89.88 122 THR A CA 1
ATOM 915 C C . THR A 1 122 ? 7.879 -2.031 8.477 1 89.88 122 THR A C 1
ATOM 917 O O . THR A 1 122 ? 8.898 -1.366 8.641 1 89.88 122 THR A O 1
ATOM 920 N N . ILE A 1 123 ? 7.441 -2.422 7.312 1 95.25 123 ILE A N 1
ATOM 921 C CA . ILE A 1 123 ? 8.125 -2.061 6.078 1 95.25 123 ILE A CA 1
ATOM 922 C C . ILE A 1 123 ? 7.254 -1.109 5.262 1 95.25 123 ILE A C 1
ATOM 924 O O . ILE A 1 123 ? 6.027 -1.121 5.387 1 95.25 123 ILE A O 1
ATOM 928 N N . PRO A 1 124 ? 7.852 -0.26 4.543 1 96.94 124 PRO A N 1
ATOM 929 C CA . PRO A 1 124 ? 7.051 0.523 3.6 1 96.94 124 PRO A CA 1
ATOM 930 C C . PRO A 1 124 ? 6.605 -0.292 2.387 1 96.94 124 PRO A C 1
ATOM 932 O O . PRO A 1 124 ? 7.422 -0.62 1.523 1 96.94 124 PRO A O 1
ATOM 935 N N . GLN A 1 125 ? 5.371 -0.634 2.381 1 97.38 125 GLN A N 1
ATOM 936 C CA . GLN A 1 125 ? 4.844 -1.422 1.271 1 97.38 125 GLN A CA 1
ATOM 937 C C . GLN A 1 125 ? 4.027 -0.554 0.32 1 97.38 125 GLN A C 1
ATOM 939 O O . GLN A 1 125 ? 3.004 0.014 0.713 1 97.38 125 GLN A O 1
ATOM 944 N N . TYR A 1 126 ? 4.484 -0.483 -0.889 1 97.12 126 TYR A N 1
ATOM 945 C CA . TYR A 1 126 ? 3.812 0.261 -1.948 1 97.12 126 TYR A CA 1
ATOM 946 C C . TYR A 1 126 ? 2.805 -0.62 -2.68 1 97.12 126 TYR A C 1
ATOM 948 O O . TYR A 1 126 ? 2.873 -1.849 -2.6 1 97.12 126 TYR A O 1
ATOM 956 N N . SER A 1 127 ? 1.823 -0.057 -3.287 1 95.88 127 SER A N 1
ATOM 957 C CA . SER A 1 127 ? 0.859 -0.712 -4.164 1 95.88 127 SER A CA 1
ATOM 958 C C . SER A 1 127 ? 0.258 0.274 -5.16 1 95.88 127 SER A C 1
ATOM 960 O O . SER A 1 127 ? 0.575 1.465 -5.129 1 95.88 127 SER A O 1
ATOM 962 N N . TYR A 1 128 ? -0.428 -0.264 -6.09 1 91.94 128 TYR A N 1
ATOM 963 C CA . TYR A 1 128 ? -1.146 0.54 -7.074 1 91.94 128 TYR A CA 1
ATOM 964 C C . TYR A 1 128 ? -2.602 0.101 -7.176 1 91.94 128 TYR A C 1
ATOM 966 O O . TYR A 1 128 ? -2.918 -0.864 -7.879 1 91.94 128 TYR A O 1
ATOM 974 N N . GLU A 1 129 ? -3.422 0.861 -6.562 1 88.44 129 GLU A N 1
ATOM 975 C CA . GLU A 1 129 ? -4.816 0.455 -6.43 1 88.44 129 GLU A CA 1
ATOM 976 C C . GLU A 1 129 ? -5.527 0.473 -7.781 1 88.44 129 GLU A C 1
ATOM 978 O O . GLU A 1 129 ? -6.43 -0.333 -8.023 1 88.44 129 GLU A O 1
ATOM 983 N N . LYS A 1 130 ? -5.082 1.467 -8.703 1 83.38 130 LYS A N 1
ATOM 984 C CA . LYS A 1 130 ? -5.691 1.523 -10.031 1 83.38 130 LYS A CA 1
ATOM 985 C C . LYS A 1 130 ? -4.625 1.61 -11.125 1 83.38 130 LYS A C 1
ATOM 987 O O . LYS A 1 130 ? -3.621 2.309 -10.961 1 83.38 130 LYS A O 1
ATOM 992 N N . GLY A 1 131 ? -4.848 0.781 -12.078 1 81.12 131 GLY A N 1
ATOM 993 C CA . GLY A 1 131 ? -3.973 0.896 -13.227 1 81.12 131 GLY A CA 1
ATOM 994 C C . GLY A 1 131 ? -2.648 0.18 -13.047 1 81.12 131 GLY A C 1
ATOM 995 O O . GLY A 1 131 ? -1.639 0.572 -13.641 1 81.12 131 GLY A O 1
ATOM 996 N N . GLU A 1 132 ? -2.629 -0.772 -12.203 1 85.31 132 GLU A N 1
ATOM 997 C CA . GLU A 1 132 ? -1.423 -1.565 -11.992 1 85.31 132 GLU A CA 1
ATOM 998 C C . GLU A 1 132 ? -1.005 -2.291 -13.266 1 85.31 132 GLU A C 1
ATOM 1000 O O . GLU A 1 132 ? -1.844 -2.869 -13.961 1 85.31 132 GLU A O 1
ATOM 1005 N N . ASP A 1 133 ? 0.305 -2.166 -13.648 1 85.94 133 ASP A N 1
ATOM 1006 C CA . ASP A 1 133 ? 0.705 -2.832 -14.891 1 85.94 133 ASP A CA 1
ATOM 1007 C C . ASP A 1 133 ? 1.98 -3.646 -14.688 1 85.94 133 ASP A C 1
ATOM 1009 O O . ASP A 1 133 ? 2.525 -4.203 -15.641 1 85.94 133 ASP A O 1
ATOM 1013 N N . LEU A 1 134 ? 2.449 -3.617 -13.477 1 94.69 134 LEU A N 1
ATOM 1014 C CA . LEU A 1 134 ? 3.627 -4.434 -13.203 1 94.69 134 LEU A CA 1
ATOM 1015 C C . LEU A 1 134 ? 3.225 -5.805 -12.672 1 94.69 134 LEU A C 1
ATOM 1017 O O . LEU A 1 134 ? 3.781 -6.824 -13.086 1 94.69 134 LEU A O 1
ATOM 1021 N N . LEU A 1 135 ? 2.271 -5.801 -11.711 1 97.12 135 LEU A N 1
ATOM 1022 C CA . LEU A 1 135 ? 1.836 -7.047 -11.086 1 97.12 135 LEU A CA 1
ATOM 1023 C C . LEU A 1 135 ? 0.449 -7.445 -11.586 1 97.12 135 LEU A C 1
ATOM 1025 O O . LEU A 1 135 ? -0.289 -8.141 -10.883 1 97.12 135 LEU A O 1
ATOM 1029 N N . ASP A 1 136 ? 0.027 -6.867 -12.688 1 94.19 136 ASP A N 1
ATOM 1030 C CA . ASP A 1 136 ? -1.24 -7.16 -13.352 1 94.19 136 ASP A CA 1
ATOM 1031 C C . ASP A 1 136 ? -1.124 -6.988 -14.859 1 94.19 136 ASP A C 1
ATOM 1033 O O . ASP A 1 136 ? -0.045 -6.688 -15.375 1 94.19 136 ASP A O 1
ATOM 1037 N N . HIS A 1 137 ? -2.162 -7.309 -15.609 1 92.44 137 HIS A N 1
ATOM 1038 C CA . HIS A 1 137 ? -2.201 -7.137 -17.062 1 92.44 137 HIS A CA 1
ATOM 1039 C C . HIS A 1 137 ? -3.551 -6.59 -17.516 1 92.44 137 HIS A C 1
ATOM 1041 O O . HIS A 1 137 ? -4.551 -6.723 -16.797 1 92.44 137 HIS A O 1
ATOM 1047 N N . PRO A 1 138 ? -3.559 -6 -18.688 1 90.31 138 PRO A N 1
ATOM 1048 C CA . PRO A 1 138 ? -4.816 -5.426 -19.172 1 90.31 138 PRO A CA 1
ATOM 1049 C C . PRO A 1 138 ? -5.902 -6.477 -19.375 1 90.31 138 PRO A C 1
ATOM 1051 O O . PRO A 1 138 ? -5.617 -7.582 -19.844 1 90.31 138 PRO A O 1
ATOM 1054 N N . ARG A 1 139 ? -7.121 -6.074 -19.078 1 82.88 139 ARG A N 1
ATOM 1055 C CA . ARG A 1 139 ? -8.289 -6.91 -19.328 1 82.88 139 ARG A CA 1
ATOM 1056 C C . ARG A 1 139 ? -8.844 -6.664 -20.734 1 82.88 139 ARG A C 1
ATOM 1058 O O . ARG A 1 139 ? -8.68 -5.574 -21.297 1 82.88 139 ARG A O 1
ATOM 1065 N N . GLY A 1 140 ? -9.461 -7.617 -21.25 1 85.25 140 GLY A N 1
ATOM 1066 C CA . GLY A 1 140 ? -10.086 -7.484 -22.547 1 85.25 140 GLY A CA 1
ATOM 1067 C C . GLY A 1 140 ? -9.086 -7.312 -23.672 1 85.25 140 GLY A C 1
ATOM 1068 O O . GLY A 1 140 ? -9.375 -6.645 -24.672 1 85.25 140 GLY A O 1
ATOM 1069 N N . CYS A 1 141 ? -7.953 -7.793 -23.438 1 92.06 141 CYS A N 1
ATOM 1070 C CA . CYS A 1 141 ? -6.91 -7.715 -24.453 1 92.06 141 CYS A CA 1
ATOM 1071 C C . CYS A 1 141 ? -7.316 -8.469 -25.719 1 92.06 141 CYS A C 1
ATOM 1073 O O . CYS A 1 141 ? -7.668 -9.648 -25.641 1 92.06 141 CYS A O 1
ATOM 1075 N N . THR A 1 142 ? -7.188 -7.805 -26.828 1 92.88 142 THR A N 1
ATOM 1076 C CA . THR A 1 142 ? -7.625 -8.359 -28.094 1 92.88 142 THR A CA 1
ATOM 1077 C C . THR A 1 142 ? -6.84 -9.625 -28.438 1 92.88 142 THR A C 1
ATOM 1079 O O . THR A 1 142 ? -7.371 -10.555 -29.047 1 92.88 142 THR A O 1
ATOM 1082 N N . TYR A 1 143 ? -5.641 -9.68 -28.047 1 95.44 143 TYR A N 1
ATOM 1083 C CA . TYR A 1 143 ? -4.844 -10.875 -28.328 1 95.44 143 TYR A CA 1
ATOM 1084 C C . TYR A 1 143 ? -5.387 -12.078 -27.562 1 95.44 143 TYR A C 1
ATOM 1086 O O . TYR A 1 143 ? -5.527 -13.164 -28.125 1 95.44 143 TYR A O 1
ATOM 1094 N N . GLU A 1 144 ? -5.68 -11.891 -26.297 1 92.38 144 GLU A N 1
ATOM 1095 C CA . GLU A 1 144 ? -6.203 -12.984 -25.484 1 92.38 144 GLU A CA 1
ATOM 1096 C C . GLU A 1 144 ? -7.547 -13.477 -26 1 92.38 144 GLU A C 1
ATOM 1098 O O . GLU A 1 144 ? -7.789 -14.68 -26.078 1 92.38 144 GLU A O 1
ATOM 1103 N N . LEU A 1 145 ? -8.375 -12.539 -26.328 1 92.38 145 LEU A N 1
ATOM 1104 C CA . LEU A 1 145 ? -9.672 -12.898 -26.891 1 92.38 145 LEU A CA 1
ATOM 1105 C C . LEU A 1 145 ? -9.508 -13.594 -28.234 1 92.38 145 LEU A C 1
ATOM 1107 O O . LEU A 1 145 ? -10.258 -14.523 -28.547 1 92.38 145 LEU A O 1
ATOM 1111 N N . GLY A 1 146 ? -8.594 -13.117 -28.938 1 94.5 146 GLY A N 1
ATOM 1112 C CA . GLY A 1 146 ? -8.312 -13.742 -30.219 1 94.5 146 GLY A CA 1
ATOM 1113 C C . GLY A 1 146 ? -7.836 -15.18 -30.094 1 94.5 146 GLY A C 1
ATOM 1114 O O . GLY A 1 146 ? -8.203 -16.031 -30.891 1 94.5 146 GLY A O 1
ATOM 1115 N N . ARG A 1 147 ? -7.023 -15.516 -29.094 1 94.69 147 ARG A N 1
ATOM 1116 C CA . ARG A 1 147 ? -6.562 -16.875 -28.828 1 94.69 147 ARG A CA 1
ATOM 1117 C C . ARG A 1 147 ? -7.738 -17.828 -28.609 1 94.69 147 ARG A C 1
ATOM 1119 O O . ARG A 1 147 ? -7.77 -18.922 -29.141 1 94.69 147 ARG A O 1
ATOM 1126 N N . LEU A 1 148 ? -8.68 -17.344 -27.844 1 94.44 148 LEU A N 1
ATOM 1127 C CA . LEU A 1 148 ? -9.859 -18.156 -27.531 1 94.44 148 LEU A CA 1
ATOM 1128 C C . LEU A 1 148 ? -10.727 -18.328 -28.781 1 94.44 148 LEU A C 1
ATOM 1130 O O . LEU A 1 148 ? -11.188 -19.438 -29.062 1 94.44 148 LEU A O 1
ATOM 1134 N N . LYS A 1 149 ? -10.93 -17.281 -29.516 1 95.56 149 LYS A N 1
ATOM 1135 C CA . LYS A 1 149 ? -11.734 -17.328 -30.734 1 95.56 149 LYS A CA 1
ATOM 1136 C C . LYS A 1 149 ? -11.148 -18.328 -31.734 1 95.56 149 LYS A C 1
ATOM 1138 O O . LYS A 1 149 ? -11.883 -19.078 -32.375 1 95.56 149 LYS A O 1
ATOM 1143 N N . ARG A 1 150 ? -9.922 -18.297 -31.828 1 95.5 150 ARG A N 1
ATOM 1144 C CA . ARG A 1 150 ? -9.25 -19.203 -32.75 1 95.5 150 ARG A CA 1
ATOM 1145 C C . ARG A 1 150 ? -9.391 -20.641 -32.281 1 95.5 150 ARG A C 1
ATOM 1147 O O . ARG A 1 150 ? -9.484 -21.562 -33.125 1 95.5 150 ARG A O 1
ATOM 1154 N N . MET A 1 151 ? -9.406 -20.812 -31.016 1 95.25 151 MET A N 1
ATOM 1155 C CA . MET A 1 151 ? -9.43 -22.156 -30.453 1 95.25 151 MET A CA 1
ATOM 1156 C C . MET A 1 151 ? -10.812 -22.781 -30.594 1 95.25 151 MET A C 1
ATOM 1158 O O . MET A 1 151 ? -10.938 -23.969 -30.906 1 95.25 151 MET A O 1
ATOM 1162 N N . CYS A 1 152 ? -11.875 -21.984 -30.359 1 96.06 152 CYS A N 1
ATOM 1163 C CA . CYS A 1 152 ? -13.18 -22.625 -30.312 1 96.06 152 CYS A CA 1
ATOM 1164 C C . CYS A 1 152 ? -14.227 -21.812 -31.047 1 96.06 152 CYS A C 1
ATOM 1166 O O . CYS A 1 152 ? -15.414 -22.141 -31.016 1 96.06 152 CYS A O 1
ATOM 1168 N N . ASN A 1 153 ? -13.891 -20.703 -31.625 1 96.44 153 ASN A N 1
ATOM 1169 C CA . ASN A 1 153 ? -14.758 -19.812 -32.406 1 96.44 153 ASN A CA 1
ATOM 1170 C C . ASN A 1 153 ? -15.859 -19.219 -31.531 1 96.44 153 ASN A C 1
ATOM 1172 O O . ASN A 1 153 ? -17 -19.078 -31.984 1 96.44 153 ASN A O 1
ATOM 1176 N N . ARG A 1 154 ? -15.617 -18.969 -30.266 1 95.06 154 ARG A N 1
ATOM 1177 C CA . ARG A 1 154 ? -16.516 -18.344 -29.312 1 95.06 154 ARG A CA 1
ATOM 1178 C C . ARG A 1 154 ? -15.812 -17.219 -28.547 1 95.06 154 ARG A C 1
ATOM 1180 O O . ARG A 1 154 ? -14.578 -17.188 -28.5 1 95.06 154 ARG A O 1
ATOM 1187 N N . GLU A 1 155 ? -16.625 -16.312 -28.062 1 92.75 155 GLU A N 1
ATOM 1188 C CA . GLU A 1 155 ? -16.141 -15.234 -27.188 1 92.75 155 GLU A CA 1
ATOM 1189 C C . GLU A 1 155 ? -16.859 -15.234 -25.859 1 92.75 155 GLU A C 1
ATOM 1191 O O . GLU A 1 155 ? -18.078 -15.445 -25.797 1 92.75 155 GLU A O 1
ATOM 1196 N N . PRO A 1 156 ? -16.062 -15.094 -24.875 1 93.88 156 PRO A N 1
ATOM 1197 C CA . PRO A 1 156 ? -16.75 -15.039 -23.578 1 93.88 156 PRO A CA 1
ATOM 1198 C C . PRO A 1 156 ? -17.531 -13.742 -23.359 1 93.88 156 PRO A C 1
ATOM 1200 O O . PRO A 1 156 ? -17.234 -12.734 -24.016 1 93.88 156 PRO A O 1
ATOM 1203 N N . ASP A 1 157 ? -18.5 -13.82 -22.438 1 92.31 157 ASP A N 1
ATOM 1204 C CA . ASP A 1 157 ? -19.188 -12.609 -22 1 92.31 157 ASP A CA 1
ATOM 1205 C C . ASP A 1 157 ? -18.203 -11.586 -21.438 1 92.31 157 ASP A C 1
ATOM 1207 O O . ASP A 1 157 ? -17.328 -11.922 -20.656 1 92.31 157 ASP A O 1
ATOM 1211 N N . PRO A 1 158 ? -18.344 -10.336 -21.922 1 88.31 158 PRO A N 1
ATOM 1212 C CA . PRO A 1 158 ? -17.422 -9.305 -21.453 1 88.31 158 PRO A CA 1
ATOM 1213 C C . PRO A 1 158 ? -17.469 -9.133 -19.938 1 88.31 158 PRO A C 1
ATOM 1215 O O . PRO A 1 158 ? -16.484 -8.68 -19.328 1 88.31 158 PRO A O 1
ATOM 1218 N N . ASN A 1 159 ? -18.547 -9.445 -19.312 1 90.69 159 ASN A N 1
ATOM 1219 C CA . ASN A 1 159 ? -18.703 -9.289 -17.875 1 90.69 159 ASN A CA 1
ATOM 1220 C C . ASN A 1 159 ? -18.594 -10.633 -17.141 1 90.69 159 ASN A C 1
ATOM 1222 O O . ASN A 1 159 ? -19.078 -10.766 -16.016 1 90.69 159 ASN A O 1
ATOM 1226 N N . ILE A 1 160 ? -18.016 -11.555 -17.812 1 91.94 160 ILE A N 1
ATOM 1227 C CA . ILE A 1 160 ? -17.938 -12.898 -17.266 1 91.94 160 ILE A CA 1
ATOM 1228 C C . ILE A 1 160 ? -17.094 -12.875 -15.984 1 91.94 160 ILE A C 1
ATOM 1230 O O . ILE A 1 160 ? -16.047 -12.211 -15.938 1 91.94 160 ILE A O 1
ATOM 1234 N N . LYS A 1 161 ? -17.594 -13.547 -14.945 1 91.19 161 LYS A N 1
ATOM 1235 C CA . LYS A 1 161 ? -16.828 -13.688 -13.719 1 91.19 161 LYS A CA 1
ATOM 1236 C C . LYS A 1 161 ? -15.719 -14.727 -13.883 1 91.19 161 LYS A C 1
ATOM 1238 O O . LYS A 1 161 ? -15.836 -15.648 -14.703 1 91.19 161 LYS A O 1
ATOM 1243 N N . TRP A 1 162 ? -14.68 -14.68 -13.141 1 92.12 162 TRP A N 1
ATOM 1244 C CA . TRP A 1 162 ? -13.461 -15.445 -13.344 1 92.12 162 TRP A CA 1
ATOM 1245 C C . TRP A 1 162 ? -13.742 -16.953 -13.305 1 92.12 162 TRP A C 1
ATOM 1247 O O . TRP A 1 162 ? -13.305 -17.688 -14.188 1 92.12 162 TRP A O 1
ATOM 1257 N N . PRO A 1 163 ? -14.516 -17.406 -12.305 1 93.5 163 PRO A N 1
ATOM 1258 C CA . PRO A 1 163 ? -14.75 -18.844 -12.297 1 93.5 163 PRO A CA 1
ATOM 1259 C C . PRO A 1 163 ? -15.445 -19.344 -13.57 1 93.5 163 PRO A C 1
ATOM 1261 O O . PRO A 1 163 ? -15.094 -20.391 -14.094 1 93.5 163 PRO A O 1
ATOM 1264 N N . MET A 1 164 ? -16.359 -18.578 -14 1 95 164 MET A N 1
ATOM 1265 C CA . MET A 1 164 ? -17.047 -18.938 -15.234 1 95 164 MET A CA 1
ATOM 1266 C C . MET A 1 164 ? -16.125 -18.812 -16.438 1 95 164 MET A C 1
ATOM 1268 O O . MET A 1 164 ? -16.234 -19.562 -17.406 1 95 164 MET A O 1
ATOM 1272 N N . PHE A 1 165 ? -15.234 -17.891 -16.375 1 95.88 165 PHE A N 1
ATOM 1273 C CA . PHE A 1 165 ? -14.25 -17.75 -17.422 1 95.88 165 PHE A CA 1
ATOM 1274 C C . PHE A 1 165 ? -13.367 -19 -17.516 1 95.88 165 PHE A C 1
ATOM 1276 O O . PHE A 1 165 ? -13.102 -19.5 -18.609 1 95.88 165 PHE A O 1
ATOM 1283 N N . GLU A 1 166 ? -12.945 -19.484 -16.422 1 96.38 166 GLU A N 1
ATOM 1284 C CA . GLU A 1 166 ? -12.18 -20.734 -16.406 1 96.38 166 GLU A CA 1
ATOM 1285 C C . GLU A 1 166 ? -12.984 -21.875 -17.016 1 96.38 166 GLU A C 1
ATOM 1287 O O . GLU A 1 166 ? -12.43 -22.703 -17.75 1 96.38 166 GLU A O 1
ATOM 1292 N N . GLY A 1 167 ? -14.266 -21.875 -16.641 1 97.19 167 GLY A N 1
ATOM 1293 C CA . GLY A 1 167 ? -15.141 -22.844 -17.266 1 97.19 167 GLY A CA 1
ATOM 1294 C C . GLY A 1 167 ? -15.211 -22.703 -18.781 1 97.19 167 GLY A C 1
ATOM 1295 O O . GLY A 1 167 ? -15.188 -23.688 -19.5 1 97.19 167 GLY A O 1
ATOM 1296 N N . PHE A 1 168 ? -15.328 -21.484 -19.172 1 97.31 168 PHE A N 1
ATOM 1297 C CA . PHE A 1 168 ? -15.375 -21.203 -20.594 1 97.31 168 PHE A CA 1
ATOM 1298 C C . PHE A 1 168 ? -14.117 -21.719 -21.297 1 97.31 168 PHE A C 1
ATOM 1300 O O . PHE A 1 168 ? -14.195 -22.359 -22.344 1 97.31 168 PHE A O 1
ATOM 1307 N N . VAL A 1 169 ? -12.953 -21.484 -20.75 1 97.69 169 VAL A N 1
ATOM 1308 C CA . VAL A 1 169 ? -11.68 -21.938 -21.297 1 97.69 169 VAL A CA 1
ATOM 1309 C C . VAL A 1 169 ? -11.648 -23.469 -21.328 1 97.69 169 VAL A C 1
ATOM 1311 O O . VAL A 1 169 ? -11.219 -24.062 -22.312 1 97.69 169 VAL A O 1
ATOM 1314 N N . PHE A 1 170 ? -12.117 -24.094 -20.281 1 98.19 170 PHE A N 1
ATOM 1315 C CA . PHE A 1 170 ? -12.219 -25.531 -20.172 1 98.19 170 PHE A CA 1
ATOM 1316 C C . PHE A 1 170 ? -12.984 -26.125 -21.359 1 98.19 170 PHE A C 1
ATOM 1318 O O . PHE A 1 170 ? -12.523 -27.078 -21.984 1 98.19 170 PHE A O 1
ATOM 1325 N N . GLU A 1 171 ? -14.055 -25.531 -21.688 1 97.38 171 GLU A N 1
ATOM 1326 C CA . GLU A 1 171 ? -14.859 -25.984 -22.828 1 97.38 171 GLU A CA 1
ATOM 1327 C C . GLU A 1 171 ? -14.156 -25.703 -24.141 1 97.38 171 GLU A C 1
ATOM 1329 O O . GLU A 1 171 ? -14.156 -26.547 -25.047 1 97.38 171 GLU A O 1
ATOM 1334 N N . CYS A 1 172 ? -13.633 -24.547 -24.219 1 96.88 172 CYS A N 1
ATOM 1335 C CA . CYS A 1 172 ? -12.977 -24.125 -25.453 1 96.88 172 CYS A CA 1
ATOM 1336 C C . CYS A 1 172 ? -11.797 -25.047 -25.781 1 96.88 172 CYS A C 1
ATOM 1338 O O . CYS A 1 172 ? -11.5 -25.281 -26.953 1 96.88 172 CYS A O 1
ATOM 1340 N N . MET A 1 173 ? -11.094 -25.531 -24.797 1 97.06 173 MET A N 1
ATOM 1341 C CA . MET A 1 173 ? -9.945 -26.406 -24.984 1 97.06 173 MET A CA 1
ATOM 1342 C C . MET A 1 173 ? -10.383 -27.812 -25.375 1 97.06 173 MET A C 1
ATOM 1344 O O . MET A 1 173 ? -9.555 -28.688 -25.641 1 97.06 173 MET A O 1
ATOM 1348 N N . GLY A 1 174 ? -11.703 -28.047 -25.328 1 96.38 174 GLY A N 1
ATOM 1349 C CA . GLY A 1 174 ? -12.258 -29.344 -25.688 1 96.38 174 GLY A CA 1
ATOM 1350 C C . GLY A 1 174 ? -12.102 -30.391 -24.609 1 96.38 174 GLY A C 1
ATOM 1351 O O . GLY A 1 174 ? -12.164 -31.594 -24.891 1 96.38 174 GLY A O 1
ATOM 1352 N N . LEU A 1 175 ? -11.938 -30.016 -23.359 1 97.19 175 LEU A N 1
ATOM 1353 C CA . LEU A 1 175 ? -11.633 -30.938 -22.281 1 97.19 175 LEU A CA 1
ATOM 1354 C C . LEU A 1 175 ? -12.883 -31.656 -21.812 1 97.19 175 LEU A C 1
ATOM 1356 O O . LEU A 1 175 ? -12.797 -32.688 -21.141 1 97.19 175 LEU A O 1
ATOM 1360 N N . THR A 1 176 ? -14.07 -31.094 -22.109 1 94.44 176 THR A N 1
ATOM 1361 C CA . THR A 1 176 ? -15.336 -31.719 -21.781 1 94.44 176 THR A CA 1
ATOM 1362 C C . THR A 1 176 ? -15.422 -33.125 -22.391 1 94.44 176 THR A C 1
ATOM 1364 O O . THR A 1 176 ? -16.078 -34 -21.844 1 94.44 176 THR A O 1
ATOM 1367 N N . LYS A 1 177 ? -14.828 -33.312 -23.469 1 93.31 177 LYS A N 1
ATOM 1368 C CA . LYS A 1 177 ? -14.906 -34.562 -24.203 1 93.31 177 LYS A CA 1
ATOM 1369 C C . LYS A 1 177 ? -14.008 -35.625 -23.562 1 93.31 177 LYS A C 1
ATOM 1371 O O . LYS A 1 177 ? -14.18 -36.812 -23.828 1 93.31 177 LYS A O 1
ATOM 1376 N N . ASN A 1 178 ? -13.109 -35.219 -22.766 1 90.69 178 ASN A N 1
ATOM 1377 C CA . ASN A 1 178 ? -12.086 -36.125 -22.266 1 90.69 178 ASN A CA 1
ATOM 1378 C C . ASN A 1 178 ? -12.328 -36.469 -20.797 1 90.69 178 ASN A C 1
ATOM 1380 O O . ASN A 1 178 ? -11.445 -37.031 -20.141 1 90.69 178 ASN A O 1
ATOM 1384 N N . THR A 1 179 ? -13.484 -36.031 -20.281 1 95.44 179 THR A N 1
ATOM 1385 C CA . THR A 1 179 ? -13.711 -36.312 -18.875 1 95.44 179 THR A CA 1
ATOM 1386 C C . THR A 1 179 ? -15.203 -36.5 -18.594 1 95.44 179 THR A C 1
ATOM 1388 O O . THR A 1 179 ? -16.047 -36 -19.344 1 95.44 179 THR A O 1
ATOM 1391 N N . THR A 1 180 ? -15.547 -37.219 -17.547 1 94.69 180 THR A N 1
ATOM 1392 C CA . THR A 1 180 ? -16.922 -37.344 -17.078 1 94.69 180 THR A CA 1
ATOM 1393 C C . THR A 1 180 ? -17.109 -36.562 -15.773 1 94.69 180 THR A C 1
ATOM 1395 O O . THR A 1 180 ? -18.219 -36.531 -15.227 1 94.69 180 THR A O 1
ATOM 1398 N N . LEU A 1 181 ? -16.078 -35.906 -15.312 1 95.69 181 LEU A N 1
ATOM 1399 C CA . LEU A 1 181 ? -16.125 -35.219 -14.023 1 95.69 181 LEU A CA 1
ATOM 1400 C C . LEU A 1 181 ? -16.938 -33.938 -14.117 1 95.69 181 LEU A C 1
ATOM 1402 O O . LEU A 1 181 ? -17.641 -33.594 -13.172 1 95.69 181 LEU A O 1
ATOM 1406 N N . PHE A 1 182 ? -16.719 -33.219 -15.242 1 96.5 182 PHE A N 1
ATOM 1407 C CA . PHE A 1 182 ? -17.391 -31.938 -15.469 1 96.5 182 PHE A CA 1
ATOM 1408 C C . PHE A 1 182 ? -18.125 -31.938 -16.812 1 96.5 182 PHE A C 1
ATOM 1410 O O . PHE A 1 18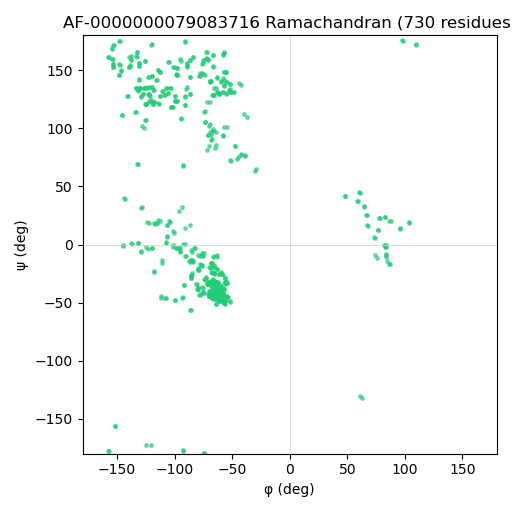2 ? -17.484 -32.031 -17.859 1 96.5 182 PHE A O 1
ATOM 1417 N N . LYS A 1 183 ? -19.359 -31.734 -16.766 1 95.31 183 LYS A N 1
ATOM 1418 C CA . LYS A 1 183 ? -20.141 -31.875 -17.984 1 95.31 183 LYS A CA 1
ATOM 1419 C C . LYS A 1 183 ? -20.109 -30.594 -18.797 1 95.31 183 LYS A C 1
ATOM 1421 O O . LYS A 1 183 ? -20.375 -30.609 -20.016 1 95.31 183 LYS A O 1
ATOM 1426 N N . ASP A 1 184 ? -19.891 -29.484 -18.094 1 96.25 184 ASP A N 1
ATOM 1427 C CA . ASP A 1 184 ? -19.906 -28.219 -18.812 1 96.25 184 ASP A CA 1
ATOM 1428 C C . ASP A 1 184 ? -19.109 -27.156 -18.047 1 96.25 184 ASP A C 1
ATOM 1430 O O . ASP A 1 184 ? -18.469 -27.453 -17.031 1 96.25 184 ASP A O 1
ATOM 1434 N N . ALA A 1 185 ? -19.109 -25.922 -18.625 1 96.25 185 ALA A N 1
ATOM 1435 C CA . ALA A 1 185 ? -18.391 -24.781 -18.062 1 96.25 185 ALA A CA 1
ATOM 1436 C C . ALA A 1 185 ? -18.891 -24.453 -16.656 1 96.25 185 ALA A C 1
ATOM 1438 O O . ALA A 1 185 ? -18.094 -24.125 -15.766 1 96.25 185 ALA A O 1
ATOM 1439 N N . LYS A 1 186 ? -20.125 -24.516 -16.469 1 95.5 186 LYS A N 1
ATOM 1440 C CA . LYS A 1 186 ? -20.734 -24.188 -15.188 1 95.5 186 LYS A CA 1
ATOM 1441 C C . LYS A 1 186 ? -20.25 -25.125 -14.086 1 95.5 186 LYS A C 1
ATOM 1443 O O . LYS A 1 186 ? -19.922 -24.672 -12.984 1 95.5 186 LYS A O 1
ATOM 1448 N N . GLU A 1 187 ? -20.188 -26.375 -14.391 1 95.12 187 GLU A N 1
ATOM 1449 C CA . GLU A 1 187 ? -19.688 -27.344 -13.406 1 95.12 187 GLU A CA 1
ATOM 1450 C C . GLU A 1 187 ? -18.203 -27.141 -13.133 1 95.12 187 GLU A C 1
ATOM 1452 O O . GLU A 1 187 ? -17.766 -27.219 -11.984 1 95.12 187 GLU A O 1
ATOM 1457 N N . PHE A 1 188 ? -17.469 -26.875 -14.195 1 96.81 188 PHE A N 1
ATOM 1458 C CA . PHE A 1 188 ? -16.031 -26.703 -14.039 1 96.81 188 PHE A CA 1
ATOM 1459 C C . PHE A 1 188 ? -15.727 -25.438 -13.25 1 96.81 188 PHE A C 1
ATOM 1461 O O . PHE A 1 188 ? -14.664 -25.312 -12.633 1 96.81 188 PHE A O 1
ATOM 1468 N N . SER A 1 189 ? -16.625 -24.469 -13.25 1 95.75 189 SER A N 1
ATOM 1469 C CA . SER A 1 189 ? -16.422 -23.203 -12.562 1 95.75 189 SER A CA 1
ATOM 1470 C C . SER A 1 189 ? -16.281 -23.391 -11.055 1 95.75 189 SER A C 1
ATOM 1472 O O . SER A 1 189 ? -15.82 -22.5 -10.344 1 95.75 189 SER A O 1
ATOM 1474 N N . LYS A 1 190 ? -16.531 -24.547 -10.547 1 94.06 190 LYS A N 1
ATOM 1475 C CA . LYS A 1 190 ? -16.438 -24.859 -9.125 1 94.06 190 LYS A CA 1
ATOM 1476 C C . LYS A 1 190 ? -15.039 -25.375 -8.773 1 94.06 190 LYS A C 1
ATOM 1478 O O . LYS A 1 190 ? -14.703 -25.531 -7.598 1 94.06 190 LYS A O 1
ATOM 1483 N N . MET A 1 191 ? -14.273 -25.625 -9.734 1 95.75 191 MET A N 1
ATOM 1484 C CA . MET A 1 191 ? -13.008 -26.328 -9.547 1 95.75 191 MET A CA 1
ATOM 1485 C C . MET A 1 191 ? -12.07 -25.516 -8.656 1 95.75 191 MET A C 1
ATOM 1487 O O . MET A 1 191 ? -11.391 -26.078 -7.793 1 95.75 191 MET A O 1
ATOM 1491 N N . GLU A 1 192 ? -11.977 -24.234 -8.883 1 95.19 192 GLU A N 1
ATOM 1492 C CA . GLU A 1 192 ? -11.109 -23.406 -8.047 1 95.19 192 GLU A CA 1
ATOM 1493 C C . GLU A 1 192 ? -11.492 -23.516 -6.574 1 95.19 192 GLU A C 1
ATOM 1495 O O . GLU A 1 192 ? -10.617 -23.641 -5.711 1 95.19 192 GLU A O 1
ATOM 1500 N N . ALA A 1 193 ? -12.766 -23.406 -6.312 1 95.12 193 ALA A N 1
ATOM 1501 C CA . ALA A 1 193 ? -13.234 -23.5 -4.934 1 95.12 193 ALA A CA 1
ATOM 1502 C C . ALA A 1 193 ? -12.867 -24.859 -4.32 1 95.12 193 ALA A C 1
ATOM 1504 O O . ALA A 1 193 ? -12.414 -24.922 -3.174 1 95.12 193 ALA A O 1
ATOM 1505 N N . LEU A 1 194 ? -13.047 -25.953 -5.094 1 95.44 194 LEU A N 1
ATOM 1506 C CA . LEU A 1 194 ? -12.703 -27.281 -4.629 1 95.44 194 LEU A CA 1
ATOM 1507 C C . LEU A 1 194 ? -11.203 -27.391 -4.363 1 95.44 194 LEU A C 1
ATOM 1509 O O . LEU A 1 194 ? -10.789 -27.922 -3.324 1 95.44 194 LEU A O 1
ATOM 1513 N N . TYR A 1 195 ? -10.469 -26.875 -5.266 1 95.69 195 TYR A N 1
ATOM 1514 C CA . TYR A 1 195 ? -9.008 -26.906 -5.176 1 95.69 195 TYR A CA 1
ATOM 1515 C C . TYR A 1 195 ? -8.523 -26.141 -3.947 1 95.69 195 TYR A C 1
ATOM 1517 O O . TYR A 1 195 ? -7.68 -26.641 -3.197 1 95.69 195 TYR A O 1
ATOM 1525 N N . ILE A 1 196 ? -9.031 -24.984 -3.697 1 95.81 196 ILE A N 1
ATOM 1526 C CA . ILE A 1 196 ? -8.609 -24.141 -2.592 1 95.81 196 ILE A CA 1
ATOM 1527 C C . ILE A 1 196 ? -9.055 -24.75 -1.268 1 95.81 196 ILE A C 1
ATOM 1529 O O . ILE A 1 196 ? -8.32 -24.703 -0.277 1 95.81 196 ILE A O 1
ATOM 1533 N N . GLN A 1 197 ? -10.266 -25.297 -1.232 1 94.81 197 GLN A N 1
ATOM 1534 C CA . GLN A 1 197 ? -10.727 -26 -0.042 1 94.81 197 GLN A CA 1
ATOM 1535 C C . GLN A 1 197 ? -9.773 -27.141 0.332 1 94.81 197 GLN A C 1
ATOM 1537 O O . GLN A 1 197 ? -9.414 -27.297 1.5 1 94.81 197 GLN A O 1
ATOM 1542 N N . GLU A 1 198 ? -9.414 -27.828 -0.683 1 94.81 198 GLU A N 1
ATOM 1543 C CA . GLU A 1 198 ? -8.469 -28.922 -0.475 1 94.81 198 GLU A CA 1
ATOM 1544 C C . GLU A 1 198 ? -7.141 -28.406 0.07 1 94.81 198 GLU A C 1
ATOM 1546 O O . GLU A 1 198 ? -6.582 -28.984 1.006 1 94.81 198 GLU A O 1
ATOM 1551 N N . LYS A 1 199 ? -6.625 -27.344 -0.506 1 95.06 199 LYS A N 1
ATOM 1552 C CA . LYS A 1 199 ? -5.34 -26.766 -0.107 1 95.06 199 LYS A CA 1
ATOM 1553 C C . LYS A 1 199 ? -5.406 -26.219 1.312 1 95.06 199 LYS A C 1
ATOM 1555 O O . LYS A 1 199 ? -4.375 -26 1.949 1 95.06 199 LYS A O 1
ATOM 1560 N N . ASN A 1 200 ? -6.602 -25.984 1.794 1 94.38 200 ASN A N 1
ATOM 1561 C CA . ASN A 1 200 ? -6.793 -25.562 3.174 1 94.38 200 ASN A CA 1
ATOM 1562 C C . ASN A 1 200 ? -7.004 -26.75 4.109 1 94.38 200 ASN A C 1
ATOM 1564 O O . ASN A 1 200 ? -7.285 -26.562 5.297 1 94.38 200 ASN A O 1
ATOM 1568 N N . GLY A 1 201 ? -6.977 -27.922 3.602 1 92.62 201 GLY A N 1
ATOM 1569 C CA . GLY A 1 201 ? -7.016 -29.125 4.418 1 92.62 201 GLY A CA 1
ATOM 1570 C C . GLY A 1 201 ? -8.406 -29.703 4.566 1 92.62 201 GLY A C 1
ATOM 1571 O O . GLY A 1 201 ? -8.641 -30.562 5.422 1 92.62 201 GLY A O 1
ATOM 1572 N N . PHE A 1 202 ? -9.328 -29.25 3.775 1 93.69 202 PHE A N 1
ATOM 1573 C CA . PHE A 1 202 ? -10.688 -29.766 3.871 1 93.69 202 PHE A CA 1
ATOM 1574 C C . PHE A 1 202 ? -10.961 -30.797 2.787 1 93.69 202 PHE A C 1
ATOM 1576 O O . PHE A 1 202 ? -10.438 -30.688 1.676 1 93.69 202 PHE A O 1
ATOM 1583 N N . LEU A 1 203 ? -11.883 -31.719 3.092 1 91.69 203 LEU A N 1
ATOM 1584 C CA . LEU A 1 203 ? -12.297 -32.719 2.115 1 91.69 203 LEU A CA 1
ATOM 1585 C C . LEU A 1 203 ? -13.414 -32.188 1.229 1 91.69 203 LEU A C 1
ATOM 1587 O O . LEU A 1 203 ? -14.281 -31.438 1.695 1 91.69 203 LEU A O 1
ATOM 1591 N N . GLY A 1 204 ? -13.359 -32.594 -0.027 1 90.62 204 GLY A N 1
ATOM 1592 C CA . GLY A 1 204 ? -14.453 -32.312 -0.941 1 90.62 204 GLY A CA 1
ATOM 1593 C C . GLY A 1 204 ? -15.484 -33.406 -1.011 1 90.62 204 GLY A C 1
ATOM 1594 O O . GLY A 1 204 ? -15.461 -34.344 -0.195 1 90.62 204 GLY A O 1
ATOM 1595 N N . PRO A 1 205 ? -16.453 -33.188 -1.869 1 92.12 205 PRO A N 1
ATOM 1596 C CA . PRO A 1 205 ? -17.422 -34.281 -2.068 1 92.12 205 PRO A CA 1
ATOM 1597 C C . PRO A 1 205 ? -16.75 -35.594 -2.525 1 92.12 205 PRO A C 1
ATOM 1599 O O . PRO A 1 205 ? -15.648 -35.562 -3.072 1 92.12 205 PRO A O 1
ATOM 1602 N N . ASP A 1 206 ? -17.469 -36.688 -2.408 1 93.94 206 ASP A N 1
ATOM 1603 C CA . ASP A 1 206 ? -16.938 -38 -2.668 1 93.94 206 ASP A CA 1
ATOM 1604 C C . ASP A 1 206 ? -16.406 -38.125 -4.098 1 93.94 206 ASP A C 1
ATOM 1606 O O . ASP A 1 206 ? -15.344 -38.719 -4.332 1 93.94 206 ASP A O 1
ATOM 1610 N N . TRP A 1 207 ? -17.188 -37.656 -5.035 1 94.31 207 TRP A N 1
ATOM 1611 C CA . TRP A 1 207 ? -16.781 -37.75 -6.43 1 94.31 207 TRP A CA 1
ATOM 1612 C C . TRP A 1 207 ? -15.438 -37.062 -6.664 1 94.31 207 TRP A C 1
ATOM 1614 O O . TRP A 1 207 ? -14.609 -37.531 -7.449 1 94.31 207 TRP A O 1
ATOM 1624 N N . TYR A 1 208 ? -15.164 -35.969 -6.051 1 95.06 208 TYR A N 1
ATOM 1625 C CA . TYR A 1 208 ? -13.93 -35.188 -6.184 1 95.06 208 TYR A CA 1
ATOM 1626 C C . TYR A 1 208 ? -12.766 -35.938 -5.535 1 95.06 208 TYR A C 1
ATOM 1628 O O . TYR A 1 208 ? -11.695 -36.094 -6.141 1 95.06 208 TYR A O 1
ATOM 1636 N N . GLU A 1 209 ? -13.008 -36.469 -4.359 1 95.69 209 GLU A N 1
ATOM 1637 C CA . GLU A 1 209 ? -11.961 -37.156 -3.609 1 95.69 209 GLU A CA 1
ATOM 1638 C C . GLU A 1 209 ? -11.484 -38.406 -4.352 1 95.69 209 GLU A C 1
ATOM 1640 O O . GLU A 1 209 ? -10.289 -38.719 -4.332 1 95.69 209 GLU A O 1
ATOM 1645 N N . LYS A 1 210 ? -12.414 -39.062 -5.012 1 97 210 LYS A N 1
ATOM 1646 C CA . LYS A 1 210 ? -12.102 -40.281 -5.715 1 97 210 LYS A CA 1
ATOM 1647 C C . LYS A 1 210 ? -11.367 -40 -7.02 1 97 210 LYS A C 1
ATOM 1649 O O . LYS A 1 210 ? -10.727 -40.906 -7.578 1 97 210 LYS A O 1
ATOM 1654 N N . ASN A 1 211 ? -11.453 -38.781 -7.484 1 97.25 211 ASN A N 1
ATOM 1655 C CA . ASN A 1 211 ? -10.914 -38.469 -8.805 1 97.25 211 ASN A CA 1
ATOM 1656 C C . ASN A 1 211 ? -9.984 -37.25 -8.75 1 97.25 211 ASN A C 1
ATOM 1658 O O . ASN A 1 211 ? -9.938 -36.469 -9.688 1 97.25 211 ASN A O 1
ATOM 1662 N N . LYS A 1 212 ? -9.289 -37 -7.703 1 96.19 212 LYS A N 1
ATOM 1663 C CA . LYS A 1 212 ? -8.492 -35.812 -7.469 1 96.19 212 LYS A CA 1
ATOM 1664 C C . LYS A 1 212 ? -7.418 -35.625 -8.539 1 96.19 212 LYS A C 1
ATOM 1666 O O . LYS A 1 212 ? -7.199 -34.531 -9.039 1 96.19 212 LYS A O 1
ATOM 1671 N N . LYS A 1 213 ? -6.746 -36.688 -8.805 1 96.38 213 LYS A N 1
ATOM 1672 C CA . LYS A 1 213 ? -5.672 -36.594 -9.789 1 96.38 213 LYS A CA 1
ATOM 1673 C C . LYS A 1 213 ? -6.191 -36.062 -11.125 1 96.38 213 LYS A C 1
ATOM 1675 O O . LYS A 1 213 ? -5.594 -35.156 -11.719 1 96.38 213 LYS A O 1
ATOM 1680 N N . GLU A 1 214 ? -7.203 -36.656 -11.578 1 97.38 214 GLU A N 1
ATOM 1681 C CA . GLU A 1 214 ? -7.793 -36.219 -12.844 1 97.38 214 GLU A CA 1
ATOM 1682 C C . GLU A 1 214 ? -8.297 -34.781 -12.75 1 97.38 214 GLU A C 1
ATOM 1684 O O . GLU A 1 214 ? -8.086 -34 -13.68 1 97.38 214 GLU A O 1
ATOM 1689 N N . ALA A 1 215 ? -8.977 -34.438 -11.664 1 97.31 215 ALA A N 1
ATOM 1690 C CA . ALA A 1 215 ? -9.461 -33.094 -11.453 1 97.31 215 ALA A CA 1
ATOM 1691 C C . ALA A 1 215 ? -8.32 -32.062 -11.492 1 97.31 215 ALA A C 1
ATOM 1693 O O . ALA A 1 215 ? -8.414 -31.031 -12.148 1 97.31 215 ALA A O 1
ATOM 1694 N N . HIS A 1 216 ? -7.25 -32.406 -10.844 1 97.31 216 HIS A N 1
ATOM 1695 C CA . HIS A 1 216 ? -6.074 -31.562 -10.805 1 97.31 216 HIS A CA 1
ATOM 1696 C C . HIS A 1 216 ? -5.473 -31.391 -12.195 1 97.31 216 HIS A C 1
ATOM 1698 O O . HIS A 1 216 ? -5.086 -30.281 -12.578 1 97.31 216 HIS A O 1
ATOM 1704 N N . ASP A 1 217 ? -5.359 -32.469 -12.891 1 97.06 217 ASP A N 1
ATOM 1705 C CA . ASP A 1 217 ? -4.789 -32.438 -14.234 1 97.06 217 ASP A CA 1
ATOM 1706 C C . ASP A 1 217 ? -5.578 -31.484 -15.133 1 97.06 217 ASP A C 1
ATOM 1708 O O . ASP A 1 217 ? -4.992 -30.703 -15.875 1 97.06 217 ASP A O 1
ATOM 1712 N N . LEU A 1 218 ? -6.895 -31.609 -15.086 1 97.62 218 LEU A N 1
ATOM 1713 C CA . LEU A 1 218 ? -7.758 -30.734 -15.875 1 97.62 218 LEU A CA 1
ATOM 1714 C C . LEU A 1 218 ? -7.578 -29.281 -15.469 1 97.62 218 LEU A C 1
ATOM 1716 O O . LEU A 1 218 ? -7.449 -28.391 -16.328 1 97.62 218 LEU A O 1
ATOM 1720 N N . TYR A 1 219 ? -7.531 -29.047 -14.172 1 97.56 219 TYR A N 1
ATOM 1721 C CA . TYR A 1 219 ? -7.383 -27.703 -13.656 1 97.56 219 TYR A CA 1
ATOM 1722 C C . TYR A 1 219 ? -6.031 -27.109 -14.047 1 97.56 219 TYR A C 1
ATOM 1724 O O . TYR A 1 219 ? -5.945 -25.953 -14.453 1 97.56 219 TYR A O 1
ATOM 1732 N N . ASN A 1 220 ? -5 -27.906 -13.945 1 97.56 220 ASN A N 1
ATOM 1733 C CA . ASN A 1 220 ? -3.656 -27.469 -14.305 1 97.56 220 ASN A CA 1
ATOM 1734 C C . ASN A 1 220 ? -3.578 -27.047 -15.773 1 97.56 220 ASN A C 1
ATOM 1736 O O . ASN A 1 220 ? -2.898 -26.078 -16.109 1 97.56 220 ASN A O 1
ATOM 1740 N N . LYS A 1 221 ? -4.23 -27.797 -16.641 1 96.88 221 LYS A N 1
ATOM 1741 C CA . LYS A 1 221 ? -4.23 -27.484 -18.078 1 96.88 221 LYS A CA 1
ATOM 1742 C C . LYS A 1 221 ? -4.898 -26.141 -18.344 1 96.88 221 LYS A C 1
ATOM 1744 O O . LYS A 1 221 ? -4.371 -25.312 -19.078 1 96.88 221 LYS A O 1
ATOM 1749 N N . VAL A 1 222 ? -6.039 -25.953 -17.688 1 97.69 222 VAL A N 1
ATOM 1750 C CA . VAL A 1 222 ? -6.773 -24.703 -17.875 1 97.69 222 VAL A CA 1
ATOM 1751 C C . VAL A 1 222 ? -5.957 -23.531 -17.297 1 97.69 222 VAL A C 1
ATOM 1753 O O . VAL A 1 222 ? -5.848 -22.484 -17.938 1 97.69 222 VAL A O 1
ATOM 1756 N N . PHE A 1 223 ? -5.398 -23.75 -16.156 1 97.88 223 PHE A N 1
ATOM 1757 C CA . PHE A 1 223 ? -4.566 -22.75 -15.5 1 97.88 223 PHE A CA 1
ATOM 1758 C C . PHE A 1 223 ? -3.373 -22.391 -16.375 1 97.88 223 PHE A C 1
ATOM 1760 O O . PHE A 1 223 ? -3.08 -21.203 -16.578 1 97.88 223 PHE A O 1
ATOM 1767 N N . ALA A 1 224 ? -2.709 -23.375 -16.906 1 97.44 224 ALA A N 1
ATOM 1768 C CA . ALA A 1 224 ? -1.548 -23.156 -17.766 1 97.44 224 ALA A CA 1
ATOM 1769 C C . ALA A 1 224 ? -1.922 -22.344 -19 1 97.44 224 ALA A C 1
ATOM 1771 O O . ALA A 1 224 ? -1.184 -21.453 -19.406 1 97.44 224 ALA A O 1
ATOM 1772 N N . TYR A 1 225 ? -3.037 -22.703 -19.594 1 97.06 225 TYR A N 1
ATOM 1773 C CA . TYR A 1 225 ? -3.508 -21.922 -20.734 1 97.06 225 TYR A CA 1
ATOM 1774 C C . TYR A 1 225 ? -3.719 -20.453 -20.359 1 97.06 225 TYR A C 1
ATOM 1776 O O . TYR A 1 225 ? -3.305 -19.562 -21.078 1 97.06 225 TYR A O 1
ATOM 1784 N N . ASN A 1 226 ? -4.363 -20.25 -19.219 1 96.56 226 ASN A N 1
ATOM 1785 C CA . ASN A 1 226 ? -4.723 -18.906 -18.797 1 96.56 226 ASN A CA 1
ATOM 1786 C C . ASN A 1 226 ? -3.484 -18.047 -18.531 1 96.56 226 ASN A C 1
ATOM 1788 O O . ASN A 1 226 ? -3.5 -16.844 -18.766 1 96.56 226 ASN A O 1
ATOM 1792 N N . VAL A 1 227 ? -2.408 -18.641 -18.078 1 97.25 227 VAL A N 1
ATOM 1793 C CA . VAL A 1 227 ? -1.226 -17.844 -17.75 1 97.25 227 VAL A CA 1
ATOM 1794 C C . VAL A 1 227 ? -0.392 -17.625 -19.016 1 97.25 227 VAL A C 1
ATOM 1796 O O . VAL A 1 227 ? 0.576 -16.859 -19 1 97.25 227 VAL A O 1
ATOM 1799 N N . GLY A 1 228 ? -0.648 -18.344 -20.062 1 96.69 228 GLY A N 1
ATOM 1800 C CA . GLY A 1 228 ? 0.003 -18.109 -21.344 1 96.69 228 GLY A CA 1
ATOM 1801 C C . GLY A 1 228 ? 1.09 -19.125 -21.656 1 96.69 228 GLY A C 1
ATOM 1802 O O . GLY A 1 228 ? 1.961 -18.875 -22.484 1 96.69 228 GLY A O 1
ATOM 1803 N N . ALA A 1 229 ? 1.062 -20.281 -20.953 1 96.44 229 ALA A N 1
ATOM 1804 C CA . ALA A 1 229 ? 2.078 -21.297 -21.188 1 96.44 229 ALA A CA 1
ATOM 1805 C C . ALA A 1 229 ? 2.15 -21.688 -22.656 1 96.44 229 ALA A C 1
ATOM 1807 O O . ALA A 1 229 ? 1.12 -21.906 -23.297 1 96.44 229 ALA A O 1
ATOM 1808 N N . GLY A 1 230 ? 3.338 -21.688 -23.188 1 95.31 230 GLY A N 1
ATOM 1809 C CA . GLY A 1 230 ? 3.576 -22.109 -24.562 1 95.31 230 GLY A CA 1
ATOM 1810 C C . GLY A 1 230 ? 3.303 -21.031 -25.594 1 95.31 230 GLY A C 1
ATOM 1811 O O . GLY A 1 230 ? 3.453 -21.266 -26.781 1 95.31 230 GLY A O 1
ATOM 1812 N N . ASP A 1 231 ? 2.889 -19.859 -25.172 1 97.56 231 ASP A N 1
ATOM 1813 C CA . ASP A 1 231 ? 2.576 -18.75 -26.062 1 97.56 231 ASP A CA 1
ATOM 1814 C C . ASP A 1 231 ? 3.365 -17.5 -25.672 1 97.56 231 ASP A C 1
ATOM 1816 O O . ASP A 1 231 ? 3.004 -16.812 -24.719 1 97.56 231 ASP A O 1
ATOM 1820 N N . ALA A 1 232 ? 4.363 -17.172 -26.484 1 97.5 232 ALA A N 1
ATOM 1821 C CA . ALA A 1 232 ? 5.293 -16.094 -26.156 1 97.5 232 ALA A CA 1
ATOM 1822 C C . ALA A 1 232 ? 4.562 -14.758 -26.031 1 97.5 232 ALA A C 1
ATOM 1824 O O . ALA A 1 232 ? 4.832 -13.977 -25.109 1 97.5 232 ALA A O 1
ATOM 1825 N N . LYS A 1 233 ? 3.666 -14.516 -26.891 1 97 233 LYS A N 1
ATOM 1826 C CA . LYS A 1 233 ? 2.939 -13.25 -26.875 1 97 233 LYS A CA 1
ATOM 1827 C C . LYS A 1 233 ? 2.029 -13.156 -25.656 1 97 233 LYS A C 1
ATOM 1829 O O . LYS A 1 233 ? 1.908 -12.094 -25.047 1 97 233 LYS A O 1
ATOM 1834 N N . ALA A 1 234 ? 1.348 -14.242 -25.328 1 97.56 234 ALA A N 1
ATOM 1835 C CA . ALA A 1 234 ? 0.535 -14.273 -24.109 1 97.56 234 ALA A CA 1
ATOM 1836 C C . ALA A 1 234 ? 1.395 -14.055 -22.875 1 97.56 234 ALA A C 1
ATOM 1838 O O . ALA A 1 234 ? 0.976 -13.383 -21.922 1 97.56 234 ALA A O 1
ATOM 1839 N N . LEU A 1 235 ? 2.584 -14.617 -22.938 1 98.12 235 LEU A N 1
ATOM 1840 C CA . LEU A 1 235 ? 3.49 -14.453 -21.797 1 98.12 235 LEU A CA 1
ATOM 1841 C C . LEU A 1 235 ? 4.02 -13.031 -21.719 1 98.12 235 LEU A C 1
ATOM 1843 O O . LEU A 1 235 ? 4.266 -12.508 -20.641 1 98.12 235 LEU A O 1
ATOM 1847 N N . GLN A 1 236 ? 4.23 -12.367 -22.875 1 97.88 236 GLN A N 1
ATOM 1848 C CA . GLN A 1 236 ? 4.535 -10.938 -22.859 1 97.88 236 GLN A CA 1
ATOM 1849 C C . GLN A 1 236 ? 3.424 -10.148 -22.172 1 97.88 236 GLN A C 1
ATOM 1851 O O . GLN A 1 236 ? 3.695 -9.234 -21.391 1 97.88 236 GLN A O 1
ATOM 1856 N N . LEU A 1 237 ? 2.207 -10.5 -22.438 1 97.12 237 LEU A N 1
ATOM 1857 C CA . LEU A 1 237 ? 1.048 -9.812 -21.875 1 97.12 237 LEU A CA 1
ATOM 1858 C C . LEU A 1 237 ? 0.979 -10.016 -20.359 1 97.12 237 LEU A C 1
ATOM 1860 O O . LEU A 1 237 ? 0.771 -9.062 -19.609 1 97.12 237 LEU A O 1
ATOM 1864 N N . LYS A 1 238 ? 1.177 -11.258 -19.953 1 97.19 238 LYS A N 1
ATOM 1865 C CA . LYS A 1 238 ? 0.859 -11.656 -18.594 1 97.19 238 LYS A CA 1
ATOM 1866 C C . LYS A 1 238 ? 1.974 -11.258 -17.625 1 97.19 238 LYS A C 1
ATOM 1868 O O . LYS A 1 238 ? 1.711 -10.922 -16.469 1 97.19 238 LYS A O 1
ATOM 1873 N N . GLN A 1 239 ? 3.254 -11.289 -18.094 1 98 239 GLN A N 1
ATOM 1874 C CA . GLN A 1 239 ? 4.355 -11.109 -17.141 1 98 239 GLN A CA 1
ATOM 1875 C C . GLN A 1 239 ? 5.504 -10.328 -17.781 1 98 239 GLN A C 1
ATOM 1877 O O . GLN A 1 239 ? 6.539 -10.109 -17.156 1 98 239 GLN A O 1
ATOM 1882 N N . GLY A 1 240 ? 5.406 -9.945 -19.031 1 98.06 240 GLY A N 1
ATOM 1883 C CA . GLY A 1 240 ? 6.535 -9.414 -19.781 1 98.06 240 GLY A CA 1
ATOM 1884 C C . GLY A 1 240 ? 7.098 -8.141 -19.203 1 98.06 240 GLY A C 1
ATOM 1885 O O . GLY A 1 240 ? 8.312 -7.922 -19.219 1 98.06 240 GLY A O 1
ATOM 1886 N N . LYS A 1 241 ? 6.207 -7.285 -18.75 1 97.81 241 LYS A N 1
ATOM 1887 C CA . LYS A 1 241 ? 6.656 -6.039 -18.125 1 97.81 241 LYS A CA 1
ATOM 1888 C C . LYS A 1 241 ? 7.426 -6.305 -16.844 1 97.81 241 LYS A C 1
ATOM 1890 O O . LYS A 1 241 ? 8.414 -5.625 -16.547 1 97.81 241 LYS A O 1
ATOM 1895 N N . LEU A 1 242 ? 6.961 -7.227 -16.062 1 98.38 242 LEU A N 1
ATOM 1896 C CA . LEU A 1 242 ? 7.637 -7.598 -14.82 1 98.38 242 LEU A CA 1
ATOM 1897 C C . LEU A 1 242 ? 9.031 -8.148 -15.109 1 98.38 242 LEU A C 1
ATOM 1899 O O . LEU A 1 242 ? 10 -7.777 -14.453 1 98.38 242 LEU A O 1
ATOM 1903 N N . LEU A 1 243 ? 9.117 -9.055 -16.078 1 98.56 243 LEU A N 1
ATOM 1904 C CA . LEU A 1 243 ? 10.406 -9.617 -16.453 1 98.56 243 LEU A CA 1
ATOM 1905 C C . LEU A 1 243 ? 11.359 -8.523 -16.922 1 98.56 243 LEU A C 1
ATOM 1907 O O . LEU A 1 243 ? 12.531 -8.5 -16.547 1 98.56 243 LEU A O 1
ATOM 1911 N N . ASN A 1 244 ? 10.836 -7.637 -17.75 1 98.25 244 ASN A N 1
ATOM 1912 C CA . ASN A 1 244 ? 11.641 -6.504 -18.188 1 98.25 244 ASN A CA 1
ATOM 1913 C C . ASN A 1 244 ? 12.133 -5.672 -17.016 1 98.25 244 ASN A C 1
ATOM 1915 O O . ASN A 1 244 ? 13.297 -5.266 -16.984 1 98.25 244 ASN A O 1
ATOM 1919 N N . TYR A 1 245 ? 11.273 -5.398 -16.125 1 98.19 245 TYR A N 1
ATOM 1920 C CA . TYR A 1 245 ? 11.625 -4.648 -14.922 1 98.19 245 TYR A CA 1
ATOM 1921 C C . TYR A 1 245 ? 12.742 -5.336 -14.156 1 98.19 245 TYR A C 1
ATOM 1923 O O . TYR A 1 245 ? 13.688 -4.688 -13.703 1 98.19 245 TYR A O 1
ATOM 1931 N N . ILE A 1 246 ? 12.656 -6.633 -13.953 1 98.62 246 ILE A N 1
ATOM 1932 C CA . ILE A 1 246 ? 13.641 -7.406 -13.195 1 98.62 246 ILE A CA 1
ATOM 1933 C C . ILE A 1 246 ? 15 -7.32 -13.891 1 98.62 246 ILE A C 1
ATOM 1935 O O . ILE A 1 246 ? 16.016 -7.02 -13.25 1 98.62 246 ILE A O 1
ATOM 1939 N N . LEU A 1 247 ? 15.039 -7.527 -15.164 1 98.38 247 LEU A N 1
ATOM 1940 C CA . LEU A 1 247 ? 16.297 -7.496 -15.906 1 98.38 247 LEU A CA 1
ATOM 1941 C C . LEU A 1 247 ? 16.906 -6.102 -15.867 1 98.38 247 LEU A C 1
ATOM 1943 O O . LEU A 1 247 ? 18.109 -5.957 -15.625 1 98.38 247 LEU A O 1
ATOM 1947 N N . GLU A 1 248 ? 16.078 -5.082 -16.078 1 97.88 248 GLU A N 1
ATOM 1948 C CA . GLU A 1 248 ? 16.562 -3.707 -16.047 1 97.88 248 GLU A CA 1
ATOM 1949 C C . GLU A 1 248 ? 17.062 -3.33 -14.648 1 97.88 248 GLU A C 1
ATOM 1951 O O . GLU A 1 248 ? 18.016 -2.564 -14.508 1 97.88 248 GLU A O 1
ATOM 1956 N N . THR A 1 249 ? 16.406 -3.84 -13.688 1 98.19 249 THR A N 1
ATOM 1957 C CA . THR A 1 249 ? 16.844 -3.613 -12.312 1 98.19 249 THR A CA 1
ATOM 1958 C C . THR A 1 249 ? 18.266 -4.113 -12.102 1 98.19 249 THR A C 1
ATOM 1960 O O . THR A 1 249 ? 19.109 -3.391 -11.57 1 98.19 249 THR A O 1
ATOM 1963 N N . PHE A 1 250 ? 18.547 -5.285 -12.523 1 98.44 250 PHE A N 1
ATOM 1964 C CA . PHE A 1 250 ? 19.875 -5.855 -12.305 1 98.44 250 PHE A CA 1
ATOM 1965 C C . PHE A 1 250 ? 20.922 -5.137 -13.156 1 98.44 250 PHE A C 1
ATOM 1967 O O . PHE A 1 250 ? 22.062 -4.988 -12.742 1 98.44 250 PHE A O 1
ATOM 1974 N N . ARG A 1 251 ? 20.547 -4.668 -14.359 1 98.19 251 ARG A N 1
ATOM 1975 C CA . ARG A 1 251 ? 21.469 -3.855 -15.156 1 98.19 251 ARG A CA 1
ATOM 1976 C C . ARG A 1 251 ? 21.859 -2.588 -14.406 1 98.19 251 ARG A C 1
ATOM 1978 O O . ARG A 1 251 ? 23.047 -2.262 -14.312 1 98.19 251 ARG A O 1
ATOM 1985 N N . ALA A 1 252 ? 20.859 -1.938 -13.891 1 98.25 252 ALA A N 1
ATOM 1986 C CA . ALA A 1 252 ? 21.109 -0.699 -13.156 1 98.25 252 ALA A CA 1
ATOM 1987 C C . ALA A 1 252 ? 21.938 -0.957 -11.906 1 98.25 252 ALA A C 1
ATOM 1989 O O . ALA A 1 252 ? 22.812 -0.165 -11.562 1 98.25 252 ALA A O 1
ATOM 1990 N N . LYS A 1 253 ? 21.656 -2.072 -11.227 1 98.44 253 LYS A N 1
ATOM 1991 C CA . LYS A 1 253 ? 22.359 -2.398 -9.992 1 98.44 253 LYS A CA 1
ATOM 1992 C C . LYS A 1 253 ? 23.828 -2.748 -10.273 1 98.44 253 LYS A C 1
ATOM 1994 O O . LYS A 1 253 ? 24.703 -2.402 -9.492 1 98.44 253 LYS A O 1
ATOM 1999 N N . LYS A 1 254 ? 24.062 -3.48 -11.305 1 98.12 254 LYS A N 1
ATOM 2000 C CA . LYS A 1 254 ? 25.453 -3.775 -11.672 1 98.12 254 LYS A CA 1
ATOM 2001 C C . LYS A 1 254 ? 26.234 -2.492 -11.922 1 98.12 254 LYS A C 1
ATOM 2003 O O . LYS A 1 254 ? 27.359 -2.344 -11.43 1 98.12 254 LYS A O 1
ATOM 2008 N N . GLU A 1 255 ? 25.641 -1.622 -12.711 1 97.75 255 GLU A N 1
ATOM 2009 C CA . GLU A 1 255 ? 26.297 -0.352 -13.016 1 97.75 255 GLU A CA 1
ATOM 2010 C C . GLU A 1 255 ? 26.609 0.426 -11.742 1 97.75 255 GLU A C 1
ATOM 2012 O O . GLU A 1 255 ? 27.719 0.933 -11.578 1 97.75 255 GLU A O 1
ATOM 2017 N N . GLU A 1 256 ? 25.656 0.492 -10.883 1 97.88 256 GLU A N 1
ATOM 2018 C CA . GLU A 1 256 ? 25.844 1.187 -9.617 1 97.88 256 GLU A CA 1
ATOM 2019 C C . GLU A 1 256 ? 26.953 0.54 -8.797 1 97.88 256 GLU A C 1
ATOM 2021 O O . GLU A 1 256 ? 27.797 1.236 -8.227 1 97.88 256 GLU A O 1
ATOM 2026 N N . HIS A 1 257 ? 26.953 -0.746 -8.742 1 97.69 257 HIS A N 1
ATOM 2027 C CA . HIS A 1 257 ? 27.938 -1.471 -7.957 1 97.69 257 HIS A CA 1
ATOM 2028 C C . HIS A 1 257 ? 29.344 -1.302 -8.547 1 97.69 257 HIS A C 1
ATOM 2030 O O . HIS A 1 257 ? 30.312 -1.196 -7.805 1 97.69 257 HIS A O 1
ATOM 2036 N N . GLU A 1 258 ? 29.453 -1.349 -9.828 1 97.19 258 GLU A N 1
ATOM 2037 C CA . GLU A 1 258 ? 30.734 -1.131 -10.477 1 97.19 258 GLU A CA 1
ATOM 2038 C C . GLU A 1 258 ? 31.266 0.271 -10.195 1 97.19 258 GLU A C 1
ATOM 2040 O O . GLU A 1 258 ? 32.469 0.459 -10.008 1 97.19 258 GLU A O 1
ATOM 2045 N N . GLU A 1 259 ? 30.391 1.199 -10.172 1 97.06 259 GLU A N 1
ATOM 2046 C CA . GLU A 1 259 ? 30.766 2.598 -9.992 1 97.06 259 GLU A CA 1
ATOM 2047 C C . GLU A 1 259 ? 31.078 2.898 -8.531 1 97.06 259 GLU A C 1
ATOM 2049 O O . GLU A 1 259 ? 32.062 3.572 -8.227 1 97.06 259 GLU A O 1
ATOM 2054 N N . LYS A 1 260 ? 30.25 2.383 -7.598 1 96.25 260 LYS A N 1
ATOM 2055 C CA . LYS A 1 260 ? 30.328 2.838 -6.211 1 96.25 260 LYS A CA 1
ATOM 2056 C C . LYS A 1 260 ? 30.859 1.744 -5.297 1 96.25 260 LYS A C 1
ATOM 2058 O O . LYS A 1 260 ? 31.172 1.996 -4.129 1 96.25 260 LYS A O 1
ATOM 2063 N N . GLY A 1 261 ? 30.906 0.533 -5.762 1 94.94 261 GLY A N 1
ATOM 2064 C CA . GLY A 1 261 ? 31.375 -0.595 -4.98 1 94.94 261 GLY A CA 1
ATOM 2065 C C . GLY A 1 261 ? 30.312 -1.176 -4.062 1 94.94 261 GLY A C 1
ATOM 2066 O O . GLY A 1 261 ? 30.578 -2.148 -3.35 1 94.94 261 GLY A O 1
ATOM 2067 N N . LYS A 1 262 ? 29.094 -0.507 -4.086 1 95.19 262 LYS A N 1
ATOM 2068 C CA . LYS A 1 262 ? 27.984 -0.957 -3.262 1 95.19 262 LYS A CA 1
ATOM 2069 C C . LYS A 1 262 ? 26.656 -0.474 -3.83 1 95.19 262 LYS A C 1
ATOM 2071 O O . LYS A 1 262 ? 26.625 0.39 -4.711 1 95.19 262 LYS A O 1
ATOM 2076 N N . ILE A 1 263 ? 25.625 -1.131 -3.389 1 96.31 263 ILE A N 1
ATOM 2077 C CA . ILE A 1 263 ? 24.281 -0.677 -3.721 1 96.31 263 ILE A CA 1
ATOM 2078 C C . ILE A 1 263 ? 23.703 0.14 -2.562 1 96.31 263 ILE A C 1
ATOM 2080 O O . ILE A 1 263 ? 23.578 -0.361 -1.443 1 96.31 263 ILE A O 1
ATOM 2084 N N . GLU A 1 264 ? 23.312 1.333 -2.809 1 91.12 264 GLU A N 1
ATOM 2085 C CA . GLU A 1 264 ? 22.891 2.24 -1.743 1 91.12 264 GLU A CA 1
ATOM 2086 C C . GLU A 1 264 ? 21.391 2.145 -1.495 1 91.12 264 GLU A C 1
ATOM 2088 O O . GLU A 1 264 ? 20.938 2.301 -0.362 1 91.12 264 GLU A O 1
ATOM 2093 N N . LYS A 1 265 ? 20.734 1.919 -2.592 1 95.19 265 LYS A N 1
ATOM 2094 C CA . LYS A 1 265 ? 19.281 1.961 -2.467 1 95.19 265 LYS A CA 1
ATOM 2095 C C . LYS A 1 265 ? 18.641 0.723 -3.09 1 95.19 265 LYS A C 1
ATOM 2097 O O . LYS A 1 265 ? 19.078 0.259 -4.145 1 95.19 265 LYS A O 1
ATOM 2102 N N . ARG A 1 266 ? 17.719 0.15 -2.383 1 97.62 266 ARG A N 1
ATOM 2103 C CA . ARG A 1 266 ? 16.828 -0.896 -2.887 1 97.62 266 ARG A CA 1
ATOM 2104 C C . ARG A 1 266 ? 17.625 -2.121 -3.326 1 97.62 266 ARG A C 1
ATOM 2106 O O . ARG A 1 266 ? 17.422 -2.635 -4.43 1 97.62 266 ARG A O 1
ATOM 2113 N N . LYS A 1 267 ? 18.547 -2.488 -2.537 1 97.12 267 LYS A N 1
ATOM 2114 C CA . LYS A 1 267 ? 19.328 -3.672 -2.873 1 97.12 267 LYS A CA 1
ATOM 2115 C C . LYS A 1 267 ? 18.453 -4.926 -2.869 1 97.12 267 LYS A C 1
ATOM 2117 O O . LYS A 1 267 ? 18.766 -5.906 -3.547 1 97.12 267 LYS A O 1
ATOM 2122 N N . LEU A 1 268 ? 17.328 -4.84 -2.068 1 98.75 268 LEU A N 1
ATOM 2123 C CA . LEU A 1 268 ? 16.312 -5.895 -2.121 1 98.75 268 LEU A CA 1
ATOM 2124 C C . LEU A 1 268 ? 14.977 -5.344 -2.598 1 98.75 268 LEU A C 1
ATOM 2126 O O . LEU A 1 268 ? 14.438 -4.406 -2.002 1 98.75 268 LEU A O 1
ATOM 2130 N N . ILE A 1 269 ? 14.461 -5.883 -3.625 1 98.81 269 ILE A N 1
ATOM 2131 C CA . ILE A 1 269 ? 13.141 -5.562 -4.145 1 98.81 269 ILE A CA 1
ATOM 2132 C C . ILE A 1 269 ? 12.219 -6.77 -3.982 1 98.81 269 ILE A C 1
ATOM 2134 O O . ILE A 1 269 ? 12.57 -7.887 -4.371 1 98.81 269 ILE A O 1
ATOM 2138 N N . VAL A 1 270 ? 11.062 -6.555 -3.375 1 98.88 270 VAL A N 1
ATOM 2139 C CA . VAL A 1 270 ? 10.172 -7.656 -3.035 1 98.88 270 VAL A CA 1
ATOM 2140 C C . VAL A 1 270 ? 8.781 -7.387 -3.598 1 98.88 270 VAL A C 1
ATOM 2142 O O . VAL A 1 270 ? 8.242 -6.289 -3.443 1 98.88 270 VAL A O 1
ATOM 2145 N N . PHE A 1 271 ? 8.188 -8.391 -4.215 1 98.81 271 PHE A N 1
ATOM 2146 C CA . PHE A 1 271 ? 6.828 -8.305 -4.742 1 98.81 271 PHE A CA 1
ATOM 2147 C C . PHE A 1 271 ? 5.922 -9.328 -4.07 1 98.81 271 PHE A C 1
ATOM 2149 O O . PHE A 1 271 ? 6.227 -10.523 -4.062 1 98.81 271 PHE A O 1
ATOM 2156 N N . SER A 1 272 ? 4.848 -8.875 -3.416 1 98.75 272 SER A N 1
ATOM 2157 C CA . SER A 1 272 ? 3.77 -9.727 -2.92 1 98.75 272 SER A CA 1
ATOM 2158 C C . SER A 1 272 ? 2.662 -9.875 -3.959 1 98.75 272 SER A C 1
ATOM 2160 O O . SER A 1 272 ? 2.035 -8.883 -4.348 1 98.75 272 SER A O 1
ATOM 2162 N N . THR A 1 273 ? 2.426 -11.125 -4.363 1 98.5 273 THR A N 1
ATOM 2163 C CA . THR A 1 273 ? 1.582 -11.273 -5.543 1 98.5 273 THR A CA 1
ATOM 2164 C C . THR A 1 273 ? 0.835 -12.609 -5.512 1 98.5 273 THR A C 1
ATOM 2166 O O . THR A 1 273 ? 0.517 -13.117 -4.438 1 98.5 273 THR A O 1
ATOM 2169 N N . GLN A 1 274 ? 0.435 -13.094 -6.703 1 98.25 274 GLN A N 1
ATOM 2170 C CA . GLN A 1 274 ? -0.456 -14.25 -6.816 1 98.25 274 GLN A CA 1
ATOM 2171 C C . GLN A 1 274 ? 0.213 -15.383 -7.582 1 98.25 274 GLN A C 1
ATOM 2173 O O . GLN A 1 274 ? 1.318 -15.227 -8.102 1 98.25 274 GLN A O 1
ATOM 2178 N N . ASP A 1 275 ? -0.449 -16.5 -7.598 1 97.94 275 ASP A N 1
ATOM 2179 C CA . ASP A 1 275 ? 0.06 -17.734 -8.195 1 97.94 275 ASP A CA 1
ATOM 2180 C C . ASP A 1 275 ? 0.261 -17.562 -9.703 1 97.94 275 ASP A C 1
ATOM 2182 O O . ASP A 1 275 ? 1.282 -18 -10.242 1 97.94 275 ASP A O 1
ATOM 2186 N N . TRP A 1 276 ? -0.692 -16.938 -10.367 1 97.69 276 TRP A N 1
ATOM 2187 C CA . TRP A 1 276 ? -0.654 -16.906 -11.828 1 97.69 276 TRP A CA 1
ATOM 2188 C C . TRP A 1 276 ? 0.554 -16.109 -12.328 1 97.69 276 TRP A C 1
ATOM 2190 O O . TRP A 1 276 ? 1.16 -16.469 -13.336 1 97.69 276 TRP A O 1
ATOM 2200 N N . ILE A 1 277 ? 0.971 -15.086 -11.648 1 98.12 277 ILE A N 1
ATOM 2201 C CA . ILE A 1 277 ? 2.094 -14.273 -12.109 1 98.12 277 ILE A CA 1
ATOM 2202 C C . ILE A 1 277 ? 3.402 -15.023 -11.867 1 98.12 277 ILE A C 1
ATOM 2204 O O . ILE A 1 277 ? 4.344 -14.914 -12.656 1 98.12 277 ILE A O 1
ATOM 2208 N N . LEU A 1 278 ? 3.5 -15.742 -10.758 1 98.69 278 LEU A N 1
ATOM 2209 C CA . LEU A 1 278 ? 4.672 -16.578 -10.531 1 98.69 278 LEU A CA 1
ATOM 2210 C C . LEU A 1 278 ? 4.836 -17.594 -11.664 1 98.69 278 LEU A C 1
ATOM 2212 O O . LEU A 1 278 ? 5.93 -17.75 -12.211 1 98.69 278 LEU A O 1
ATOM 2216 N N . GLN A 1 279 ? 3.73 -18.25 -11.969 1 98.62 279 GLN A N 1
ATOM 2217 C CA . GLN A 1 279 ? 3.807 -19.281 -13 1 98.62 279 GLN A CA 1
ATOM 2218 C C . GLN A 1 279 ? 4.109 -18.656 -14.367 1 98.62 279 GLN A C 1
ATOM 2220 O O . GLN A 1 279 ? 4.871 -19.219 -15.156 1 98.62 279 GLN A O 1
ATOM 2225 N N . ALA A 1 280 ? 3.445 -17.531 -14.664 1 98.5 280 ALA A N 1
ATOM 2226 C CA . ALA A 1 280 ? 3.713 -16.844 -15.93 1 98.5 280 ALA A CA 1
ATOM 2227 C C . ALA A 1 280 ? 5.184 -16.453 -16.031 1 98.5 280 ALA A C 1
ATOM 2229 O O . ALA A 1 280 ? 5.801 -16.625 -17.094 1 98.5 280 ALA A O 1
ATOM 2230 N N . LEU A 1 281 ? 5.746 -15.961 -14.969 1 98.75 281 LEU A N 1
ATOM 2231 C CA . LEU A 1 281 ? 7.148 -15.555 -14.945 1 98.75 281 LEU A CA 1
ATOM 2232 C C . LEU A 1 281 ? 8.062 -16.766 -15.125 1 98.75 281 LEU A C 1
ATOM 2234 O O . LEU A 1 281 ? 9.031 -16.703 -15.891 1 98.75 281 LEU A O 1
ATOM 2238 N N . LEU A 1 282 ? 7.746 -17.844 -14.445 1 98.75 282 LEU A N 1
ATOM 2239 C CA . LEU A 1 282 ? 8.531 -19.062 -14.57 1 98.75 282 LEU A CA 1
ATOM 2240 C C . LEU A 1 282 ? 8.492 -19.594 -16 1 98.75 282 LEU A C 1
ATOM 2242 O O . LEU A 1 282 ? 9.508 -20.078 -16.516 1 98.75 282 LEU A O 1
ATOM 2246 N N . ASN A 1 283 ? 7.324 -19.5 -16.641 1 98.38 283 ASN A N 1
ATOM 2247 C CA . ASN A 1 283 ? 7.238 -19.859 -18.047 1 98.38 283 ASN A CA 1
ATOM 2248 C C . ASN A 1 283 ? 8.078 -18.906 -18.906 1 98.38 283 ASN A C 1
ATOM 2250 O O . ASN A 1 283 ? 8.75 -19.344 -19.844 1 98.38 283 ASN A O 1
ATOM 2254 N N . GLY A 1 284 ? 7.988 -17.641 -18.578 1 98.44 284 GLY A N 1
ATOM 2255 C CA . GLY A 1 284 ? 8.742 -16.641 -19.312 1 98.44 284 GLY A CA 1
ATOM 2256 C C . GLY A 1 284 ? 10.234 -16.891 -19.312 1 98.44 284 GLY A C 1
ATOM 2257 O O . GLY A 1 284 ? 10.898 -16.766 -20.344 1 98.44 284 GLY A O 1
ATOM 2258 N N . ILE A 1 285 ? 10.758 -17.359 -18.203 1 98.56 285 ILE A N 1
ATOM 2259 C CA . ILE A 1 285 ? 12.203 -17.547 -18.094 1 98.56 285 ILE A CA 1
ATOM 2260 C C . ILE A 1 285 ? 12.555 -19 -18.438 1 98.56 285 ILE A C 1
ATOM 2262 O O . ILE A 1 285 ? 13.727 -19.375 -18.422 1 98.56 285 ILE A O 1
ATOM 2266 N N . GLY A 1 286 ? 11.578 -19.828 -18.625 1 97.81 286 GLY A N 1
ATOM 2267 C CA . GLY A 1 286 ? 11.789 -21.188 -19.125 1 97.81 286 GLY A CA 1
ATOM 2268 C C . GLY A 1 286 ? 12.07 -22.188 -18.016 1 97.81 286 GLY A C 1
ATOM 2269 O O . GLY A 1 286 ? 12.609 -23.266 -18.266 1 97.81 286 GLY A O 1
ATOM 2270 N N . ALA A 1 287 ? 11.695 -21.844 -16.797 1 98.19 287 ALA A N 1
ATOM 2271 C CA . ALA A 1 287 ? 12.117 -22.672 -15.664 1 98.19 287 ALA A CA 1
ATOM 2272 C C . ALA A 1 287 ? 10.906 -23.281 -14.953 1 98.19 287 ALA A C 1
ATOM 2274 O O . ALA A 1 287 ? 11.016 -23.734 -13.812 1 98.19 287 ALA A O 1
ATOM 2275 N N . VAL A 1 288 ? 9.758 -23.297 -15.602 1 98.25 288 VAL A N 1
ATOM 2276 C CA . VAL A 1 288 ? 8.523 -23.703 -14.945 1 98.25 288 VAL A CA 1
ATOM 2277 C C . VAL A 1 288 ? 8.609 -25.188 -14.57 1 98.25 288 VAL A C 1
ATOM 2279 O O . VAL A 1 288 ? 8.195 -25.578 -13.477 1 98.25 288 VAL A O 1
ATOM 2282 N N . GLU A 1 289 ? 9.125 -26.031 -15.414 1 97.5 289 GLU A N 1
ATOM 2283 C CA . GLU A 1 289 ? 9.227 -27.469 -15.125 1 97.5 289 GLU A CA 1
ATOM 2284 C C . GLU A 1 289 ? 10.156 -27.734 -13.945 1 97.5 289 GLU A C 1
ATOM 2286 O O . GLU A 1 289 ? 9.82 -28.516 -13.047 1 97.5 289 GLU A O 1
ATOM 2291 N N . ALA A 1 290 ? 11.281 -27.062 -13.922 1 97.69 290 ALA A N 1
ATOM 2292 C CA . ALA A 1 290 ? 12.258 -27.219 -12.844 1 97.69 290 ALA A CA 1
ATOM 2293 C C . ALA A 1 290 ? 11.695 -26.719 -11.516 1 97.69 290 ALA A C 1
ATOM 2295 O O . ALA A 1 290 ? 12.016 -27.266 -10.461 1 97.69 290 ALA A O 1
ATOM 2296 N N . ALA A 1 291 ? 10.836 -25.734 -11.578 1 98 291 ALA A N 1
ATOM 2297 C CA . ALA A 1 291 ? 10.336 -25.094 -10.367 1 98 291 ALA A CA 1
ATOM 2298 C C . ALA A 1 291 ? 9.133 -25.844 -9.812 1 98 291 ALA A C 1
ATOM 2300 O O . ALA A 1 291 ? 9.156 -26.312 -8.664 1 98 291 ALA A O 1
ATOM 2301 N N . ILE A 1 292 ? 8.07 -26.016 -10.633 1 96.38 292 ILE A N 1
ATOM 2302 C CA . ILE A 1 292 ? 6.816 -26.484 -10.047 1 96.38 292 ILE A CA 1
ATOM 2303 C C . ILE A 1 292 ? 6.359 -27.766 -10.75 1 96.38 292 ILE A C 1
ATOM 2305 O O . ILE A 1 292 ? 5.336 -28.344 -10.391 1 96.38 292 ILE A O 1
ATOM 2309 N N . GLY A 1 293 ? 7.027 -28.234 -11.766 1 93.44 293 GLY A N 1
ATOM 2310 C CA . GLY A 1 293 ? 6.547 -29.391 -12.523 1 93.44 293 GLY A CA 1
ATOM 2311 C C . GLY A 1 293 ? 5.215 -29.125 -13.203 1 93.44 293 GLY A C 1
ATOM 2312 O O . GLY A 1 293 ? 5.055 -28.125 -13.914 1 93.44 293 GLY A O 1
ATOM 2313 N N . GLU A 1 294 ? 4.184 -30.031 -13.109 1 86.62 294 GLU A N 1
ATOM 2314 C CA . GLU A 1 294 ? 2.875 -29.875 -13.734 1 86.62 294 GLU A CA 1
ATOM 2315 C C . GLU A 1 294 ? 1.875 -29.234 -12.773 1 86.62 294 GLU A C 1
ATOM 2317 O O . GLU A 1 294 ? 0.676 -29.188 -13.055 1 86.62 294 GLU A O 1
ATOM 2322 N N . GLY A 1 295 ? 2.232 -28.453 -11.977 1 91.69 295 GLY A N 1
ATOM 2323 C CA . GLY A 1 295 ? 1.3 -27.938 -10.984 1 91.69 295 GLY A CA 1
ATOM 2324 C C . GLY A 1 295 ? 1.207 -26.422 -10.977 1 91.69 295 GLY A C 1
ATOM 2325 O O . GLY A 1 295 ? 1.509 -25.781 -11.977 1 91.69 295 GLY A O 1
ATOM 2326 N N . ILE A 1 296 ? 0.499 -25.922 -10.008 1 96.75 296 ILE A N 1
ATOM 2327 C CA . ILE A 1 296 ? 0.315 -24.5 -9.711 1 96.75 296 ILE A CA 1
ATOM 2328 C C . ILE A 1 296 ? 1.101 -24.141 -8.453 1 96.75 296 ILE A C 1
ATOM 2330 O O . ILE A 1 296 ? 1.152 -24.906 -7.5 1 96.75 296 ILE A O 1
ATOM 2334 N N . PRO A 1 297 ? 1.825 -23.016 -8.516 1 98.06 297 PRO A N 1
ATOM 2335 C CA . PRO A 1 297 ? 2.547 -22.641 -7.293 1 98.06 297 PRO A CA 1
ATOM 2336 C C . PRO A 1 297 ? 1.664 -22.688 -6.051 1 98.06 297 PRO A C 1
ATOM 2338 O O . PRO A 1 297 ? 0.577 -22.094 -6.039 1 98.06 297 PRO A O 1
ATOM 2341 N N . ASN A 1 298 ? 2.107 -23.312 -4.992 1 97.81 298 ASN A N 1
ATOM 2342 C CA . ASN A 1 298 ? 1.371 -23.375 -3.732 1 97.81 298 ASN A CA 1
ATOM 2343 C C . ASN A 1 298 ? 1.397 -22.031 -3.004 1 97.81 298 ASN A C 1
ATOM 2345 O O . ASN A 1 298 ? 2.135 -21.125 -3.391 1 97.81 298 ASN A O 1
ATOM 2349 N N . PHE A 1 299 ? 0.509 -21.938 -2.012 1 98.44 299 PHE A N 1
ATOM 2350 C CA . PHE A 1 299 ? 0.545 -20.766 -1.153 1 98.44 299 PHE A CA 1
ATOM 2351 C C . PHE A 1 299 ? 1.947 -20.547 -0.6 1 98.44 299 PHE A C 1
ATOM 2353 O O . PHE A 1 299 ? 2.666 -21.5 -0.309 1 98.44 299 PHE A O 1
ATOM 2360 N N . ASN A 1 300 ? 2.408 -19.234 -0.576 1 98.69 300 ASN A N 1
ATOM 2361 C CA . ASN A 1 300 ? 3.674 -18.781 -0 1 98.69 300 ASN A CA 1
ATOM 2362 C C . ASN A 1 300 ? 4.867 -19.312 -0.792 1 98.69 300 ASN A C 1
ATOM 2364 O O . ASN A 1 300 ? 5.984 -19.375 -0.276 1 98.69 300 ASN A O 1
ATOM 2368 N N . SER A 1 301 ? 4.613 -19.781 -2.012 1 98.69 301 SER A N 1
ATOM 2369 C CA . SER A 1 301 ? 5.75 -20.062 -2.879 1 98.69 301 SER A CA 1
ATOM 2370 C C . SER A 1 301 ? 6.496 -18.797 -3.26 1 98.69 301 SER A C 1
ATOM 2372 O O . SER A 1 301 ? 5.922 -17.703 -3.242 1 98.69 301 SER A O 1
ATOM 2374 N N . LEU A 1 302 ? 7.781 -18.891 -3.568 1 98.25 302 LEU A N 1
ATOM 2375 C CA . LEU A 1 302 ? 8.516 -17.688 -3.918 1 98.25 302 LEU A CA 1
ATOM 2376 C C . LEU A 1 302 ? 9.586 -17.984 -4.965 1 98.25 302 LEU A C 1
ATOM 2378 O O . LEU A 1 302 ? 10.031 -19.125 -5.098 1 98.25 302 LEU A O 1
ATOM 2382 N N . ILE A 1 303 ? 9.875 -17.031 -5.762 1 98.88 303 ILE A N 1
ATOM 2383 C CA . ILE A 1 303 ? 10.992 -16.953 -6.699 1 98.88 303 ILE A CA 1
ATOM 2384 C C . ILE A 1 303 ? 11.992 -15.906 -6.23 1 98.88 303 ILE A C 1
ATOM 2386 O O . ILE A 1 303 ? 11.602 -14.797 -5.848 1 98.88 303 ILE A O 1
ATOM 2390 N N . MET A 1 304 ? 13.273 -16.234 -6.211 1 98.88 304 MET A N 1
ATOM 2391 C CA . MET A 1 304 ? 14.328 -15.297 -5.855 1 98.88 304 MET A CA 1
ATOM 2392 C C . MET A 1 304 ? 15.336 -15.156 -6.992 1 98.88 304 MET A C 1
ATOM 2394 O O . MET A 1 304 ? 15.891 -16.156 -7.465 1 98.88 304 MET A O 1
ATOM 2398 N N . PHE A 1 305 ? 15.539 -13.977 -7.469 1 98.88 305 PHE A N 1
ATOM 2399 C CA . PHE A 1 305 ? 16.625 -13.609 -8.359 1 98.88 305 PHE A CA 1
ATOM 2400 C C . PHE A 1 305 ? 17.75 -12.93 -7.59 1 98.88 305 PHE A C 1
ATOM 2402 O O . PHE A 1 305 ? 17.547 -11.906 -6.941 1 98.88 305 PHE A O 1
ATOM 2409 N N . GLU A 1 306 ? 18.938 -13.461 -7.68 1 98.75 306 GLU A N 1
ATOM 2410 C CA . GLU A 1 306 ? 20.047 -12.906 -6.926 1 98.75 306 GLU A CA 1
ATOM 2411 C C . GLU A 1 306 ? 21.234 -12.609 -7.836 1 98.75 306 GLU A C 1
ATOM 2413 O O . GLU A 1 306 ? 21.625 -13.445 -8.648 1 98.75 306 GLU A O 1
ATOM 2418 N N . MET A 1 307 ? 21.734 -11.43 -7.727 1 98.69 307 MET A N 1
ATOM 2419 C CA . MET A 1 307 ? 22.984 -11.07 -8.391 1 98.69 307 MET A CA 1
ATOM 2420 C C . MET A 1 307 ? 24.156 -11.117 -7.41 1 98.69 307 MET A C 1
ATOM 2422 O O . MET A 1 307 ? 24.109 -10.516 -6.34 1 98.69 307 MET A O 1
ATOM 2426 N N . ARG A 1 308 ? 25.172 -11.82 -7.789 1 97.88 308 ARG A N 1
ATOM 2427 C CA . ARG A 1 308 ? 26.359 -12 -6.957 1 97.88 308 ARG A CA 1
ATOM 2428 C C . ARG A 1 308 ? 27.625 -11.594 -7.711 1 97.88 308 ARG A C 1
ATOM 2430 O O . ARG A 1 308 ? 27.625 -11.531 -8.938 1 97.88 308 ARG A O 1
ATOM 2437 N N . VAL A 1 309 ? 28.609 -11.305 -6.957 1 97.75 309 VAL A N 1
ATOM 2438 C CA . VAL A 1 309 ? 29.875 -10.906 -7.562 1 97.75 309 VAL A CA 1
ATOM 2439 C C . VAL A 1 309 ? 31.016 -11.695 -6.93 1 97.75 309 VAL A C 1
ATOM 2441 O O . VAL A 1 309 ? 31.016 -11.938 -5.719 1 97.75 309 VAL A O 1
ATOM 2444 N N . GLU A 1 310 ? 31.875 -12.195 -7.711 1 95.38 310 GLU A N 1
ATOM 2445 C CA . GLU A 1 310 ? 33.125 -12.852 -7.309 1 95.38 310 GLU A CA 1
ATOM 2446 C C . GLU A 1 310 ? 34.281 -12.492 -8.25 1 95.38 310 GLU A C 1
ATOM 2448 O O . GLU A 1 310 ? 34.156 -12.68 -9.469 1 95.38 310 GLU A O 1
ATOM 2453 N N . ASN A 1 311 ? 35.406 -12.031 -7.672 1 93.38 311 ASN A N 1
ATOM 2454 C CA . ASN A 1 311 ? 36.562 -11.633 -8.461 1 93.38 311 ASN A CA 1
ATOM 2455 C C . ASN A 1 311 ? 36.156 -10.711 -9.609 1 93.38 311 ASN A C 1
ATOM 2457 O O . ASN A 1 311 ? 36.531 -10.969 -10.766 1 93.38 311 ASN A O 1
ATOM 2461 N N . LYS A 1 312 ? 35.25 -9.75 -9.391 1 91.69 312 LYS A N 1
ATOM 2462 C CA . LYS A 1 312 ? 34.844 -8.695 -10.312 1 91.69 312 LYS A CA 1
ATOM 2463 C C . LYS A 1 312 ? 33.969 -9.258 -11.43 1 91.69 312 LYS A C 1
ATOM 2465 O O . LYS A 1 312 ? 33.656 -8.555 -12.391 1 91.69 312 LYS A O 1
ATOM 2470 N N . ALA A 1 313 ? 33.656 -10.516 -11.266 1 96.31 313 ALA A N 1
ATOM 2471 C CA . ALA A 1 313 ? 32.688 -11.125 -12.195 1 96.31 313 ALA A CA 1
ATOM 2472 C C . ALA A 1 313 ? 31.328 -11.281 -11.562 1 96.31 313 ALA A C 1
ATOM 2474 O O . ALA A 1 313 ? 31.203 -11.711 -10.406 1 96.31 313 ALA A O 1
ATOM 2475 N N . TYR A 1 314 ? 30.312 -10.891 -12.359 1 97.75 314 TYR A N 1
ATOM 2476 C CA . TYR A 1 314 ? 28.953 -10.961 -11.852 1 97.75 314 TYR A CA 1
ATOM 2477 C C . TYR A 1 314 ? 28.266 -12.227 -12.328 1 97.75 314 TYR A C 1
ATOM 2479 O O . TYR A 1 314 ? 28.484 -12.68 -13.453 1 97.75 314 TYR A O 1
ATOM 2487 N N . PHE A 1 315 ? 27.391 -12.758 -11.445 1 97.94 315 PHE A N 1
ATOM 2488 C CA . PHE A 1 315 ? 26.625 -13.969 -11.703 1 97.94 315 PHE A CA 1
ATOM 2489 C C . PHE A 1 315 ? 25.188 -13.82 -11.219 1 97.94 315 PHE A C 1
ATOM 2491 O O . PHE A 1 315 ? 24.906 -13.008 -10.336 1 97.94 315 PHE A O 1
ATOM 2498 N N . MET A 1 316 ? 24.406 -14.594 -11.906 1 98.31 316 MET A N 1
ATOM 2499 C CA . MET A 1 316 ? 23 -14.633 -11.492 1 98.31 316 MET A CA 1
ATOM 2500 C C . MET A 1 316 ? 22.609 -16.031 -10.992 1 98.31 316 MET A C 1
ATOM 2502 O O . MET A 1 316 ? 23.047 -17.031 -11.555 1 98.31 316 MET A O 1
ATOM 2506 N N . GLN A 1 317 ? 21.812 -16.047 -9.969 1 98.31 317 GLN A N 1
ATOM 2507 C CA . GLN A 1 317 ? 21.156 -17.281 -9.516 1 98.31 317 GLN A CA 1
ATOM 2508 C C . GLN A 1 317 ? 19.656 -17.062 -9.305 1 98.31 317 GLN A C 1
ATOM 2510 O O . GLN A 1 317 ? 19.234 -15.984 -8.906 1 98.31 317 GLN A O 1
ATOM 2515 N N . VAL A 1 318 ? 18.922 -18.062 -9.664 1 98.75 318 VAL A N 1
ATOM 2516 C CA . VAL A 1 318 ? 17.469 -18.047 -9.492 1 98.75 318 VAL A CA 1
ATOM 2517 C C . VAL A 1 318 ? 17.031 -19.25 -8.648 1 98.75 318 VAL A C 1
ATOM 2519 O O . VAL A 1 318 ? 17.438 -20.375 -8.914 1 98.75 318 VAL A O 1
ATOM 2522 N N . PHE A 1 319 ? 16.234 -19 -7.621 1 98.75 319 PHE A N 1
ATOM 2523 C CA . PHE A 1 319 ? 15.75 -20.047 -6.719 1 98.75 319 PHE A CA 1
ATOM 2524 C C . PHE A 1 319 ? 14.227 -20.062 -6.688 1 98.75 319 PHE A C 1
ATOM 2526 O O . PHE A 1 319 ? 13.586 -19.016 -6.836 1 98.75 319 PHE A O 1
ATOM 2533 N N . TYR A 1 320 ? 13.68 -21.219 -6.582 1 98.75 320 TYR A N 1
ATOM 2534 C CA . TYR A 1 320 ? 12.258 -21.422 -6.301 1 98.75 320 TYR A CA 1
ATOM 2535 C C . TYR A 1 320 ? 12.062 -22.156 -4.984 1 98.75 320 TYR A C 1
ATOM 2537 O O . TYR A 1 320 ? 12.789 -23.109 -4.688 1 98.75 320 TYR A O 1
ATOM 2545 N N . LYS A 1 321 ? 11.211 -21.703 -4.164 1 98.56 321 LYS A N 1
ATOM 2546 C CA . LYS A 1 321 ? 10.828 -22.406 -2.947 1 98.56 321 LYS A CA 1
ATOM 2547 C C . LYS A 1 321 ? 9.32 -22.609 -2.879 1 98.56 321 LYS A C 1
ATOM 2549 O O . LYS A 1 321 ? 8.555 -21.641 -2.939 1 98.56 321 LYS A O 1
ATOM 2554 N N . ASP A 1 322 ? 8.977 -23.844 -2.801 1 97.12 322 ASP A N 1
ATOM 2555 C CA . ASP A 1 322 ? 7.57 -24.156 -2.568 1 97.12 322 ASP A CA 1
ATOM 2556 C C . ASP A 1 322 ? 7.145 -23.766 -1.155 1 97.12 322 ASP A C 1
ATOM 2558 O O . ASP A 1 322 ? 7.898 -23.953 -0.198 1 97.12 322 ASP A O 1
ATOM 2562 N N . GLY A 1 323 ? 5.961 -23.25 -1.018 1 94.19 323 GLY A N 1
ATOM 2563 C CA . GLY A 1 323 ? 5.492 -22.766 0.269 1 94.19 323 GLY A CA 1
ATOM 2564 C C . GLY A 1 323 ? 5.457 -23.828 1.339 1 94.19 323 GLY A C 1
ATOM 2565 O O . GLY A 1 323 ? 5.555 -23.531 2.531 1 94.19 323 GLY A O 1
ATOM 2566 N N . GLU A 1 324 ? 5.359 -25.016 0.922 1 88.81 324 GLU A N 1
ATOM 2567 C CA . GLU A 1 324 ? 5.254 -26.125 1.852 1 88.81 324 GLU A CA 1
ATOM 2568 C C . GLU A 1 324 ? 6.605 -26.812 2.059 1 88.81 324 GLU A C 1
ATOM 2570 O O . GLU A 1 324 ? 6.73 -27.719 2.877 1 88.81 324 GLU A O 1
ATOM 2575 N N . ALA A 1 325 ? 7.566 -26.344 1.351 1 92.56 325 ALA A N 1
ATOM 2576 C CA . ALA A 1 325 ? 8.883 -26.969 1.437 1 92.56 325 ALA A CA 1
ATOM 2577 C C . ALA A 1 325 ? 9.766 -26.25 2.463 1 92.56 325 ALA A C 1
ATOM 2579 O O . ALA A 1 325 ? 9.523 -25.094 2.797 1 92.56 325 ALA A O 1
ATOM 2580 N N . ASP A 1 326 ? 10.734 -26.938 2.93 1 89.94 326 ASP A N 1
ATOM 2581 C CA . ASP A 1 326 ? 11.648 -26.375 3.924 1 89.94 326 ASP A CA 1
ATOM 2582 C C . ASP A 1 326 ? 12.773 -25.594 3.258 1 89.94 326 ASP A C 1
ATOM 2584 O O . ASP A 1 326 ? 13.328 -24.656 3.855 1 89.94 326 ASP A O 1
ATOM 2588 N N . SER A 1 327 ? 13.078 -26.016 2.062 1 93.38 327 SER A N 1
ATOM 2589 C CA . SER A 1 327 ? 14.227 -25.391 1.413 1 93.38 327 SER A CA 1
ATOM 2590 C C . SER A 1 327 ? 13.906 -25.016 -0.032 1 93.38 327 SER A C 1
ATOM 2592 O O . SER A 1 327 ? 12.93 -25.516 -0.604 1 93.38 327 SER A O 1
ATOM 2594 N N . GLU A 1 328 ? 14.742 -24.125 -0.562 1 97.12 328 GLU A N 1
ATOM 2595 C CA . GLU A 1 328 ? 14.602 -23.703 -1.949 1 97.12 328 GLU A CA 1
ATOM 2596 C C . GLU A 1 328 ? 15.297 -24.672 -2.904 1 97.12 328 GLU A C 1
ATOM 2598 O O . GLU A 1 328 ? 16.109 -25.484 -2.479 1 97.12 328 GLU A O 1
ATOM 2603 N N . LYS A 1 329 ? 14.93 -24.594 -4.129 1 96.81 329 LYS A N 1
ATOM 2604 C CA . LYS A 1 329 ? 15.57 -25.25 -5.254 1 96.81 329 LYS A CA 1
ATOM 2605 C C . LYS A 1 329 ? 16.297 -24.25 -6.141 1 96.81 329 LYS A C 1
ATOM 2607 O O . LYS A 1 329 ? 15.766 -23.188 -6.465 1 96.81 329 LYS A O 1
ATOM 2612 N N . ASP A 1 330 ? 17.547 -24.594 -6.383 1 98.06 330 ASP A N 1
ATOM 2613 C CA . ASP A 1 330 ? 18.25 -23.812 -7.391 1 98.06 330 ASP A CA 1
ATOM 2614 C C . ASP A 1 330 ? 17.781 -24.156 -8.797 1 98.06 330 ASP A C 1
ATOM 2616 O O . ASP A 1 330 ? 18 -25.281 -9.266 1 98.06 330 ASP A O 1
ATOM 2620 N N . ILE A 1 331 ? 17.156 -23.219 -9.461 1 98.5 331 ILE A N 1
ATOM 2621 C CA . ILE A 1 331 ? 16.609 -23.516 -10.781 1 98.5 331 ILE A CA 1
ATOM 2622 C C . ILE A 1 331 ? 17.375 -22.719 -11.844 1 98.5 331 ILE A C 1
ATOM 2624 O O . ILE A 1 331 ? 16.859 -22.516 -12.953 1 98.5 331 ILE A O 1
ATOM 2628 N N . THR A 1 332 ? 18.531 -22.281 -11.562 1 98.44 332 THR A N 1
ATOM 2629 C CA . THR A 1 332 ? 19.312 -21.391 -12.406 1 98.44 332 THR A CA 1
ATOM 2630 C C . THR A 1 332 ? 19.594 -22.047 -13.766 1 98.44 332 THR A C 1
ATOM 2632 O O . THR A 1 332 ? 19.406 -21.422 -14.805 1 98.44 332 THR A O 1
ATOM 2635 N N . ALA A 1 333 ? 19.969 -23.266 -13.758 1 97.94 333 ALA A N 1
ATOM 2636 C CA . ALA A 1 333 ? 20.391 -23.953 -14.977 1 97.94 333 ALA A CA 1
ATOM 2637 C C . ALA A 1 333 ? 19.203 -24.125 -15.93 1 97.94 333 ALA A C 1
ATOM 2639 O O . ALA A 1 333 ? 19.406 -24.359 -17.125 1 97.94 333 ALA A O 1
ATOM 2640 N N . ALA A 1 334 ? 18 -24.031 -15.391 1 98.06 334 ALA A N 1
ATOM 2641 C CA . ALA A 1 334 ? 16.797 -24.219 -16.203 1 98.06 334 ALA A CA 1
ATOM 2642 C C . ALA A 1 334 ? 16.375 -22.922 -16.891 1 98.06 334 ALA A C 1
ATOM 2644 O O . ALA A 1 334 ? 15.562 -22.938 -17.812 1 98.06 334 ALA A O 1
ATOM 2645 N N . VAL A 1 335 ? 16.938 -21.828 -16.469 1 98.38 335 VAL A N 1
ATOM 2646 C CA . VAL A 1 335 ? 16.578 -20.531 -17.031 1 98.38 335 VAL A CA 1
ATOM 2647 C C . VAL A 1 335 ? 17.078 -20.438 -18.484 1 98.38 335 VAL A C 1
ATOM 2649 O O . VAL A 1 335 ? 18.203 -20.859 -18.781 1 98.38 335 VAL A O 1
ATOM 2652 N N . ARG A 1 336 ? 16.25 -19.844 -19.312 1 97.25 336 ARG A N 1
ATOM 2653 C CA . ARG A 1 336 ? 16.641 -19.656 -20.719 1 97.25 336 ARG A CA 1
ATOM 2654 C C . ARG A 1 336 ? 18 -18.984 -20.812 1 97.25 336 ARG A C 1
ATOM 2656 O O . ARG A 1 336 ? 18.25 -17.984 -20.125 1 97.25 336 ARG A O 1
ATOM 2663 N N . GLY A 1 337 ? 18.859 -19.516 -21.656 1 94.62 337 GLY A N 1
ATOM 2664 C CA . GLY A 1 337 ? 20.172 -18.906 -21.859 1 94.62 337 GLY A CA 1
ATOM 2665 C C . GLY A 1 337 ? 21.219 -19.359 -20.859 1 94.62 337 GLY A C 1
ATOM 2666 O O . GLY A 1 337 ? 22.406 -19.188 -21.094 1 94.62 337 GLY A O 1
ATOM 2667 N N . CYS A 1 338 ? 20.719 -19.938 -19.797 1 96.62 338 CYS A N 1
ATOM 2668 C CA . CYS A 1 338 ? 21.641 -20.453 -18.781 1 96.62 338 CYS A CA 1
ATOM 2669 C C . CYS A 1 338 ? 21.844 -21.953 -18.938 1 96.62 338 CYS A C 1
ATOM 2671 O O . CYS A 1 338 ? 21 -22.641 -19.5 1 96.62 338 CYS A O 1
ATOM 2673 N N . THR A 1 339 ? 23.078 -22.469 -18.625 1 92.69 339 THR A N 1
ATOM 2674 C CA . THR A 1 339 ? 23.359 -23.891 -18.75 1 92.69 339 THR A CA 1
ATOM 2675 C C . THR A 1 339 ? 23.969 -24.438 -17.469 1 92.69 339 THR A C 1
ATOM 2677 O O . THR A 1 339 ? 24.203 -25.641 -17.344 1 92.69 339 THR A O 1
ATOM 2680 N N . LYS A 1 340 ? 24.234 -23.547 -16.578 1 93.94 340 LYS A N 1
ATOM 2681 C CA . LYS A 1 340 ? 24.844 -23.953 -15.32 1 93.94 340 LYS A CA 1
ATOM 2682 C C . LYS A 1 340 ? 24.484 -22.984 -14.195 1 93.94 340 LYS A C 1
ATOM 2684 O O . LYS A 1 340 ? 23.844 -21.953 -14.445 1 93.94 340 LYS A O 1
ATOM 2689 N N . THR A 1 341 ? 24.828 -23.359 -13.055 1 95.94 341 THR A N 1
ATOM 2690 C CA . THR A 1 341 ? 24.703 -22.516 -11.867 1 95.94 341 THR A CA 1
ATOM 2691 C C . THR A 1 341 ? 26.062 -22.297 -11.203 1 95.94 341 THR A C 1
ATOM 2693 O O . THR A 1 341 ? 26.828 -23.25 -11.023 1 95.94 341 THR A O 1
ATOM 2696 N N . PRO A 1 342 ? 26.438 -21.031 -10.953 1 96.75 342 PRO A N 1
ATOM 2697 C 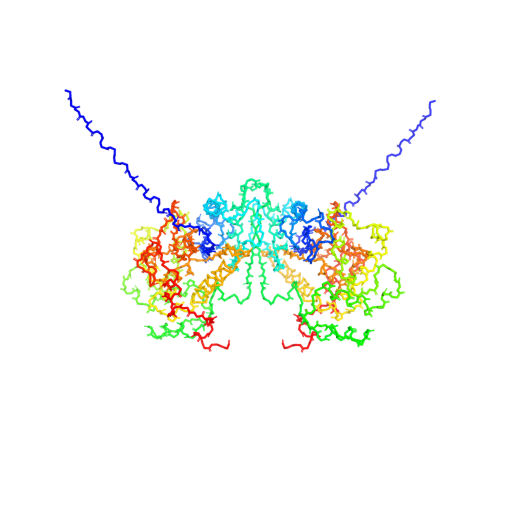CA . PRO A 1 342 ? 25.703 -19.828 -11.289 1 96.75 342 PRO A CA 1
ATOM 2698 C C . PRO A 1 342 ? 25.766 -19.484 -12.781 1 96.75 342 PRO A C 1
ATOM 2700 O O . PRO A 1 342 ? 26.609 -20.031 -13.5 1 96.75 342 PRO A O 1
ATOM 2703 N N . CYS A 1 343 ? 24.859 -18.75 -13.172 1 97.94 343 CYS A N 1
ATOM 2704 C CA . CYS A 1 343 ? 24.797 -18.297 -14.555 1 97.94 343 CYS A CA 1
ATOM 2705 C C . CYS A 1 343 ? 25.531 -16.984 -14.742 1 97.94 343 CYS A C 1
ATOM 2707 O O . CYS A 1 343 ? 25.281 -16.031 -14 1 97.94 343 CYS A O 1
ATOM 2709 N N . PRO A 1 344 ? 26.469 -16.953 -15.75 1 97.44 344 PRO A N 1
ATOM 2710 C CA . PRO A 1 344 ? 27.125 -15.656 -15.992 1 97.44 344 PRO A CA 1
ATOM 2711 C C . PRO A 1 344 ? 26.125 -14.539 -16.266 1 97.44 344 PRO A C 1
ATOM 2713 O O . PRO A 1 344 ? 25.125 -14.75 -16.953 1 97.44 344 PRO A O 1
ATOM 2716 N N . TYR A 1 345 ? 26.375 -13.391 -15.734 1 97.25 345 TYR A N 1
ATOM 2717 C CA . TYR A 1 345 ? 25.484 -12.234 -15.766 1 97.25 345 TYR A CA 1
ATOM 2718 C C . TYR A 1 345 ? 25.031 -11.93 -17.188 1 97.25 345 TYR A C 1
ATOM 2720 O O . TYR A 1 345 ? 23.844 -11.766 -17.438 1 97.25 345 TYR A O 1
ATOM 2728 N N . GLU A 1 346 ? 25.969 -11.852 -18.156 1 96.44 346 GLU A N 1
ATOM 2729 C CA . GLU A 1 346 ? 25.641 -11.477 -19.531 1 96.44 346 GLU A CA 1
ATOM 2730 C C . GLU A 1 346 ? 24.719 -12.492 -20.188 1 96.44 346 GLU A C 1
ATOM 2732 O O . GLU A 1 346 ? 23.812 -12.125 -20.938 1 96.44 346 GLU A O 1
ATOM 2737 N N . GLU A 1 347 ? 24.969 -13.75 -19.891 1 96.62 347 GLU A N 1
ATOM 2738 C CA . GLU A 1 347 ? 24.109 -14.797 -20.422 1 96.62 347 GLU A CA 1
ATOM 2739 C C . GLU A 1 347 ? 22.688 -14.688 -19.859 1 96.62 347 GLU A C 1
ATOM 2741 O O . GLU A 1 347 ? 21.703 -14.805 -20.594 1 96.62 347 GLU A O 1
ATOM 2746 N N . PHE A 1 348 ? 22.578 -14.438 -18.625 1 97.75 348 PHE A N 1
ATOM 2747 C CA . PHE A 1 348 ? 21.281 -14.32 -17.969 1 97.75 348 PHE A CA 1
ATOM 2748 C C . PHE A 1 348 ? 20.5 -13.148 -18.516 1 97.75 348 PHE A C 1
ATOM 2750 O O . PHE A 1 348 ? 19.297 -13.258 -18.766 1 97.75 348 PHE A O 1
ATOM 2757 N N . LEU A 1 349 ? 21.109 -11.992 -18.672 1 96.31 349 LEU A N 1
ATOM 2758 C CA . LEU A 1 349 ? 20.406 -10.773 -19.062 1 96.31 349 LEU A CA 1
ATOM 2759 C C . LEU A 1 349 ? 19.906 -10.875 -20.5 1 96.31 349 LEU A C 1
ATOM 2761 O O . LEU A 1 349 ? 19.016 -10.109 -20.906 1 96.31 349 LEU A O 1
ATOM 2765 N N . SER A 1 350 ? 20.438 -11.844 -21.234 1 93.81 350 SER A N 1
ATOM 2766 C CA . SER A 1 350 ? 20 -12.023 -22.609 1 93.81 350 SER A CA 1
ATOM 2767 C C . SER A 1 350 ? 19.016 -13.172 -22.734 1 93.81 350 SER A C 1
ATOM 2769 O O . SER A 1 350 ? 18.641 -13.57 -23.844 1 93.81 350 SER A O 1
ATOM 2771 N N . CYS A 1 351 ? 18.547 -13.656 -21.688 1 91.62 351 CYS A N 1
ATOM 2772 C CA . CYS A 1 351 ? 17.859 -14.938 -21.641 1 91.62 351 CYS A CA 1
ATOM 2773 C C . CYS A 1 351 ? 16.469 -14.828 -22.281 1 91.62 351 CYS A C 1
ATOM 2775 O O . CYS A 1 351 ? 15.977 -15.805 -22.844 1 91.62 351 CYS A O 1
ATOM 2777 N N . CYS A 1 352 ? 15.836 -13.805 -22.281 1 94 352 CYS A N 1
ATOM 2778 C CA . CYS A 1 352 ? 14.383 -13.883 -22.375 1 94 352 CYS A CA 1
ATOM 2779 C C . CYS A 1 352 ? 13.836 -12.734 -23.219 1 94 352 CYS A C 1
ATOM 2781 O O . CYS A 1 352 ? 12.758 -12.211 -22.938 1 94 352 CYS A O 1
ATOM 2783 N N . ASN A 1 353 ? 14.516 -12.414 -24.25 1 94.88 353 ASN A N 1
ATOM 2784 C CA . ASN A 1 353 ? 14.133 -11.258 -25.047 1 94.88 353 ASN A CA 1
ATOM 2785 C C . ASN A 1 353 ? 12.766 -11.461 -25.703 1 94.88 353 ASN A C 1
ATOM 2787 O O . ASN A 1 353 ? 12.008 -10.508 -25.875 1 94.88 353 ASN A O 1
ATOM 2791 N N . ASP A 1 354 ? 12.445 -12.688 -26.016 1 96.81 354 ASP A N 1
ATOM 2792 C CA . ASP A 1 354 ? 11.195 -12.992 -26.703 1 96.81 354 ASP A CA 1
ATOM 2793 C C . ASP A 1 354 ? 10.008 -12.93 -25.75 1 96.81 354 ASP A C 1
ATOM 2795 O O . ASP A 1 354 ? 8.852 -12.898 -26.172 1 96.81 354 ASP A O 1
ATOM 2799 N N . TYR A 1 355 ? 10.281 -12.812 -24.453 1 98.06 355 TYR A N 1
ATOM 2800 C CA . TYR A 1 355 ? 9.211 -12.977 -23.469 1 98.06 355 TYR A CA 1
ATOM 2801 C C . TYR A 1 355 ? 9.031 -11.703 -22.641 1 98.06 355 TYR A C 1
ATOM 2803 O O . TYR A 1 355 ? 8.195 -11.656 -21.734 1 98.06 355 TYR A O 1
ATOM 2811 N N . LYS A 1 356 ? 9.82 -10.68 -22.828 1 97.62 356 LYS A N 1
ATOM 2812 C CA . LYS A 1 356 ? 9.695 -9.406 -22.109 1 97.62 356 LYS A CA 1
ATOM 2813 C C . LYS A 1 356 ? 9.102 -8.328 -23.016 1 97.62 356 LYS A C 1
ATOM 2815 O O . LYS A 1 356 ? 9.117 -8.461 -24.234 1 97.62 356 LYS A O 1
ATOM 2820 N N . ILE A 1 357 ? 8.531 -7.348 -22.375 1 96.75 357 ILE A N 1
ATOM 2821 C CA . ILE A 1 357 ? 7.977 -6.195 -23.078 1 96.75 357 ILE A CA 1
ATOM 2822 C C . ILE A 1 357 ? 7.98 -4.977 -22.156 1 96.75 357 ILE A C 1
ATOM 2824 O O . ILE A 1 357 ? 7.965 -5.121 -20.938 1 96.75 357 ILE A O 1
ATOM 2828 N N . ASP A 1 358 ? 8.047 -3.826 -22.719 1 95 358 ASP A N 1
ATOM 2829 C CA . ASP A 1 358 ? 8.078 -2.613 -21.906 1 95 358 ASP A CA 1
ATOM 2830 C C . ASP A 1 358 ? 6.672 -2.146 -21.562 1 95 358 ASP A C 1
ATOM 2832 O O . ASP A 1 358 ? 6.461 -1.492 -20.547 1 95 358 ASP A O 1
ATOM 2836 N N . ASP A 1 359 ? 5.711 -2.498 -22.422 1 94.75 359 ASP A N 1
ATOM 2837 C CA . ASP A 1 359 ? 4.328 -2.072 -22.234 1 94.75 359 ASP A CA 1
ATOM 2838 C C . ASP A 1 359 ? 3.355 -3.148 -22.719 1 94.75 359 ASP A C 1
ATOM 2840 O O . ASP A 1 359 ? 3.174 -3.334 -23.922 1 94.75 359 ASP A O 1
ATOM 2844 N N . PRO A 1 360 ? 2.668 -3.748 -21.781 1 94.5 360 PRO A N 1
ATOM 2845 C CA . PRO A 1 360 ? 1.756 -4.824 -22.172 1 94.5 360 PRO A CA 1
ATOM 2846 C C . PRO A 1 360 ? 0.621 -4.34 -23.078 1 94.5 360 PRO A C 1
ATOM 2848 O O . PRO A 1 360 ? 0.003 -5.141 -23.781 1 94.5 360 PRO A O 1
ATOM 2851 N N . ASN A 1 361 ? 0.333 -3.07 -23.062 1 93.5 361 ASN A N 1
ATOM 2852 C CA . ASN A 1 361 ? -0.713 -2.535 -23.922 1 93.5 361 ASN A CA 1
ATOM 2853 C C . ASN A 1 361 ? -0.382 -2.74 -25.406 1 93.5 361 ASN A C 1
ATOM 2855 O O . ASN A 1 361 ? -1.282 -2.828 -26.234 1 93.5 361 ASN A O 1
ATOM 2859 N N . LYS A 1 362 ? 0.851 -2.855 -25.719 1 93.81 362 LYS A N 1
ATOM 2860 C CA . LYS A 1 362 ? 1.282 -3.088 -27.094 1 93.81 362 LYS A CA 1
ATOM 2861 C C . LYS A 1 362 ? 0.778 -4.434 -27.609 1 93.81 362 LYS A C 1
ATOM 2863 O O . LYS A 1 362 ? 0.461 -4.57 -28.797 1 93.81 362 LYS A O 1
ATOM 2868 N N . VAL A 1 363 ? 0.717 -5.418 -26.656 1 94 363 VAL A N 1
ATOM 2869 C CA . VAL A 1 363 ? 0.218 -6.738 -27.031 1 94 363 VAL A CA 1
ATOM 2870 C C . VAL A 1 363 ? -1.264 -6.648 -27.391 1 94 363 VAL A C 1
ATOM 2872 O O . VAL A 1 363 ? -1.742 -7.375 -28.266 1 94 363 VAL A O 1
ATOM 2875 N N . CYS A 1 364 ? -1.977 -5.719 -26.75 1 92.75 364 CYS A N 1
ATOM 2876 C CA . CYS A 1 364 ? -3.426 -5.602 -26.859 1 92.75 364 CYS A CA 1
ATOM 2877 C C . CYS A 1 364 ? -3.807 -4.57 -27.922 1 92.75 364 CYS A C 1
ATOM 2879 O O . CYS A 1 364 ? -4.988 -4.359 -28.188 1 92.75 364 CYS A O 1
ATOM 2881 N N . MET A 1 365 ? -2.883 -3.887 -28.547 1 87.31 365 MET A N 1
ATOM 2882 C CA . MET A 1 365 ? -3.111 -2.816 -29.516 1 87.31 365 MET A CA 1
ATOM 2883 C C . MET A 1 365 ? -3.922 -1.684 -28.891 1 87.31 365 MET A C 1
ATOM 2885 O O . MET A 1 365 ? -4.887 -1.204 -29.5 1 87.31 365 MET A O 1
ATOM 2889 N N . LEU A 1 366 ? -3.672 -1.42 -27.719 1 79.31 366 LEU A N 1
ATOM 2890 C CA . LEU A 1 366 ? -4.238 -0.296 -26.984 1 79.31 366 LEU A CA 1
ATOM 2891 C C . LEU A 1 366 ? -3.27 0.881 -26.953 1 79.31 366 LEU A C 1
ATOM 2893 O O . LEU A 1 366 ? -2.059 0.699 -27.109 1 79.31 366 LEU A O 1
ATOM 2897 N N . PRO A 1 367 ? -3.84 2.172 -26.859 1 74.12 367 PRO A N 1
ATOM 2898 C CA . PRO A 1 367 ? -2.951 3.336 -26.781 1 74.12 367 PRO A CA 1
ATOM 2899 C C . PRO A 1 367 ? -2.152 3.383 -25.484 1 74.12 367 PRO A C 1
ATOM 2901 O O . PRO A 1 367 ? -2.58 2.824 -24.469 1 74.12 367 PRO A O 1
ATOM 2904 N N . MET B 1 1 ? -11.328 24.578 67.062 1 35.47 1 MET B N 1
ATOM 2905 C CA . MET B 1 1 ? -11.57 23.5 66.125 1 35.47 1 MET B CA 1
ATOM 2906 C C . MET B 1 1 ? -11.93 24.047 64.75 1 35.47 1 MET B C 1
ATOM 2908 O O . MET B 1 1 ? -13.016 24.594 64.562 1 35.47 1 MET B O 1
ATOM 2912 N N . ASN B 1 2 ? -10.969 24.594 63.938 1 43.72 2 ASN B N 1
ATOM 2913 C CA . ASN B 1 2 ? -11.07 25.219 62.625 1 43.72 2 ASN B CA 1
ATOM 2914 C C . ASN B 1 2 ? -11.484 24.219 61.562 1 43.72 2 ASN B C 1
ATOM 2916 O O . ASN B 1 2 ? -10.82 23.203 61.344 1 43.72 2 ASN B O 1
ATOM 2920 N N . CYS B 1 3 ? -12.805 24.188 61.219 1 44.28 3 CYS B N 1
ATOM 2921 C CA . CYS B 1 3 ? -13.414 23.359 60.156 1 44.28 3 CYS B CA 1
ATOM 2922 C C . CYS B 1 3 ? -12.898 23.766 58.781 1 44.28 3 CYS B C 1
ATOM 2924 O O . CYS B 1 3 ? -13.141 24.875 58.312 1 44.28 3 CYS B O 1
ATOM 2926 N N . VAL B 1 4 ? -11.805 23.297 58.406 1 53.34 4 VAL B N 1
ATOM 2927 C CA . VAL B 1 4 ? -11.391 23.469 57 1 53.34 4 VAL B CA 1
ATOM 2928 C C . VAL B 1 4 ? -12.32 22.688 56.094 1 53.34 4 VAL B C 1
ATOM 2930 O O . VAL B 1 4 ? -12.461 21.469 56.25 1 53.34 4 VAL B O 1
ATOM 2933 N N . HIS B 1 5 ? -13.297 23.359 55.469 1 45.03 5 HIS B N 1
ATOM 2934 C CA . HIS B 1 5 ? -14.156 22.766 54.469 1 45.03 5 HIS B CA 1
ATOM 2935 C C . HIS B 1 5 ? -13.367 22.469 53.188 1 45.03 5 HIS B C 1
ATOM 2937 O O . HIS B 1 5 ? -12.734 23.359 52.594 1 45.03 5 HIS B O 1
ATOM 2943 N N . LEU B 1 6 ? -13.039 21.172 53 1 41.25 6 LEU B N 1
ATOM 2944 C CA . LEU B 1 6 ? -12.438 20.703 51.75 1 41.25 6 LEU B CA 1
ATOM 2945 C C . LEU B 1 6 ? -13.453 20.719 50.625 1 41.25 6 LEU B C 1
ATOM 2947 O O . LEU B 1 6 ? -14.461 20.016 50.688 1 41.25 6 LEU B O 1
ATOM 2951 N N . VAL B 1 7 ? -13.508 21.75 49.875 1 36.84 7 VAL B N 1
ATOM 2952 C CA . VAL B 1 7 ? -14.328 21.797 48.656 1 36.84 7 VAL B CA 1
ATOM 2953 C C . VAL B 1 7 ? -13.727 20.859 47.594 1 36.84 7 VAL B C 1
ATOM 2955 O O . VAL B 1 7 ? -12.594 21.047 47.156 1 36.84 7 VAL B O 1
ATOM 2958 N N . VAL B 1 8 ? -14.234 19.703 47.5 1 44.06 8 VAL B N 1
ATOM 2959 C CA . VAL B 1 8 ? -13.93 18.797 46.406 1 44.06 8 VAL B CA 1
ATOM 2960 C C . VAL B 1 8 ? -14.516 19.344 45.125 1 44.06 8 VAL B C 1
ATOM 2962 O O . VAL B 1 8 ? -15.742 19.422 44.969 1 44.06 8 VAL B O 1
ATOM 2965 N N . ILE B 1 9 ? -13.812 20.109 44.438 1 38.72 9 ILE B N 1
ATOM 2966 C CA . ILE B 1 9 ? -14.227 20.469 43.094 1 38.72 9 ILE B CA 1
ATOM 2967 C C . ILE B 1 9 ? -14.07 19.281 42.156 1 38.72 9 ILE B C 1
ATOM 2969 O O . ILE B 1 9 ? -12.953 18.859 41.844 1 38.72 9 ILE B O 1
ATOM 2973 N N . GLY B 1 10 ? -14.953 18.438 42.156 1 35.88 10 GLY B N 1
ATOM 2974 C CA . GLY B 1 10 ? -14.945 17.391 41.125 1 35.88 10 GLY B CA 1
ATOM 2975 C C . GLY B 1 10 ? -14.977 17.953 39.719 1 35.88 10 GLY B C 1
ATOM 2976 O O . GLY B 1 10 ? -15.891 18.688 39.375 1 35.88 10 GLY B O 1
ATOM 2977 N N . CYS B 1 11 ? -13.867 18.141 39.125 1 35.47 11 CYS B N 1
ATOM 2978 C CA . CYS B 1 11 ? -13.812 18.391 37.688 1 35.47 11 CYS B CA 1
ATOM 2979 C C . CYS B 1 11 ? -14.664 17.375 36.938 1 35.47 11 CYS B C 1
ATOM 2981 O O . CYS B 1 11 ? -14.359 16.188 36.906 1 35.47 11 CYS B O 1
ATOM 2983 N N . LEU B 1 12 ? -15.953 17.609 36.812 1 34.12 12 LEU B N 1
ATOM 2984 C CA . LEU B 1 12 ? -16.766 16.844 35.875 1 34.12 12 LEU B CA 1
ATOM 2985 C C . LEU B 1 12 ? -16.125 16.844 34.469 1 34.12 12 LEU B C 1
ATOM 2987 O O . LEU B 1 12 ? -16.125 17.859 33.781 1 34.12 12 LEU B O 1
ATOM 2991 N N . MET B 1 13 ? -15.086 16.156 34.344 1 37.78 13 MET B N 1
ATOM 2992 C CA . MET B 1 13 ? -14.773 15.859 32.969 1 37.78 13 MET B CA 1
ATOM 2993 C C . MET B 1 13 ? -16.031 15.469 32.188 1 37.78 13 MET B C 1
ATOM 2995 O O . MET B 1 13 ? -16.672 14.453 32.5 1 37.78 13 MET B O 1
ATOM 2999 N N . VAL B 1 14 ? -16.859 16.391 31.812 1 36.06 14 VAL B N 1
ATOM 3000 C CA . VAL B 1 14 ? -17.922 16.047 30.891 1 36.06 14 VAL B CA 1
ATOM 3001 C C . VAL B 1 14 ? -17.359 15.203 29.734 1 36.06 14 VAL B C 1
ATOM 3003 O O . VAL B 1 14 ? -16.578 15.695 28.922 1 36.06 14 VAL B O 1
ATOM 3006 N N . ASP B 1 15 ? -17.031 14 29.938 1 41.72 15 ASP B N 1
ATOM 3007 C CA . ASP B 1 15 ? -16.781 13.094 28.828 1 41.72 15 ASP B CA 1
ATOM 3008 C C . ASP B 1 15 ? -17.781 13.336 27.688 1 41.72 15 ASP B C 1
ATOM 3010 O O . ASP B 1 15 ? -19 13.203 27.891 1 41.72 15 ASP B O 1
ATOM 3014 N N . ALA B 1 16 ? -17.656 14.336 26.922 1 46.19 16 ALA B N 1
ATOM 3015 C CA . ALA B 1 16 ? -18.469 14.508 25.719 1 46.19 16 ALA B CA 1
ATOM 3016 C C . ALA B 1 16 ? -18.875 13.164 25.125 1 46.19 16 ALA B C 1
ATOM 3018 O O . ALA B 1 16 ? -18.094 12.523 24.422 1 46.19 16 ALA B O 1
ATOM 3019 N N . GLN B 1 17 ? -19.688 12.352 25.828 1 53.16 17 GLN B N 1
ATOM 3020 C CA . GLN B 1 17 ? -20.156 11.031 25.438 1 53.16 17 GLN B CA 1
ATOM 3021 C C . GLN B 1 17 ? -20.891 11.094 24.094 1 53.16 17 GLN B C 1
ATOM 3023 O O . GLN B 1 17 ? -21.812 11.883 23.922 1 53.16 17 GLN B O 1
ATOM 3028 N N . ALA B 1 18 ? -20.188 10.688 23 1 61.47 18 ALA B N 1
ATOM 3029 C CA . ALA B 1 18 ? -20.828 10.586 21.688 1 61.47 18 ALA B CA 1
ATOM 3030 C C . ALA B 1 18 ? -22.234 10.031 21.812 1 61.47 18 ALA B C 1
ATOM 3032 O O . ALA B 1 18 ? -22.469 9.023 22.484 1 61.47 18 ALA B O 1
ATOM 3033 N N . GLN B 1 19 ? -23.234 10.867 21.516 1 69.38 19 GLN B N 1
ATOM 3034 C CA . GLN B 1 19 ? -24.656 10.523 21.516 1 69.38 19 GLN B CA 1
ATOM 3035 C C . GLN B 1 19 ? -25.016 9.633 20.344 1 69.38 19 GLN B C 1
ATOM 3037 O O . GLN B 1 19 ? -24.625 9.906 19.203 1 69.38 19 GLN B O 1
ATOM 3042 N N . GLY B 1 20 ? -25.562 8.461 20.594 1 84.44 20 GLY B N 1
ATOM 3043 C CA . GLY B 1 20 ? -26.062 7.562 19.578 1 84.44 20 GLY B CA 1
ATOM 3044 C C . GLY B 1 20 ? -25.078 6.477 19.203 1 84.44 20 GLY B C 1
ATOM 3045 O O . GLY B 1 20 ? -23.953 6.445 19.719 1 84.44 20 GLY B O 1
ATOM 3046 N N . ASN B 1 21 ? -25.531 5.625 18.375 1 94.88 21 ASN B N 1
ATOM 3047 C CA . ASN B 1 21 ? -24.719 4.496 17.922 1 94.88 21 ASN B CA 1
ATOM 3048 C C . ASN B 1 21 ? -23.859 4.867 16.719 1 94.88 21 ASN B C 1
ATOM 3050 O O . ASN B 1 21 ? -24.344 5.449 15.758 1 94.88 21 ASN B O 1
ATOM 3054 N N . LEU B 1 22 ? -22.578 4.578 16.797 1 97.94 22 LEU B N 1
ATOM 3055 C CA . LEU B 1 22 ? -21.656 4.824 15.688 1 97.94 22 LEU B CA 1
ATOM 3056 C C . LEU B 1 22 ? -21.984 3.924 14.5 1 97.94 22 LEU B C 1
ATOM 3058 O O . LEU B 1 22 ? -22.094 2.707 14.648 1 97.94 22 LEU B O 1
ATOM 3062 N N . VAL B 1 23 ? -22.141 4.5 13.289 1 97.75 23 VAL B N 1
ATOM 3063 C CA . VAL B 1 23 ? -22.531 3.779 12.086 1 97.75 23 VAL B CA 1
ATOM 3064 C C . VAL B 1 23 ? -21.328 3.646 11.148 1 97.75 23 VAL B C 1
ATOM 3066 O O . VAL B 1 23 ? -21.094 2.58 10.578 1 97.75 23 VAL B O 1
ATOM 3069 N N . ALA B 1 24 ? -20.609 4.703 10.938 1 98.69 24 ALA B N 1
ATOM 3070 C CA . ALA B 1 24 ? -19.469 4.773 10.031 1 98.69 24 ALA B CA 1
ATOM 3071 C C . ALA B 1 24 ? -18.484 5.871 10.469 1 98.69 24 ALA B C 1
ATOM 3073 O O . ALA B 1 24 ? -18.875 6.824 11.141 1 98.69 24 ALA B O 1
ATOM 3074 N N . ALA B 1 25 ? -17.297 5.711 10.086 1 98.88 25 ALA B N 1
ATOM 3075 C CA . ALA B 1 25 ? -16.297 6.711 10.445 1 98.88 25 ALA B CA 1
ATOM 3076 C C . ALA B 1 25 ? -15.219 6.828 9.367 1 98.88 25 ALA B C 1
ATOM 3078 O O . ALA B 1 25 ? -14.906 5.848 8.68 1 98.88 25 ALA B O 1
ATOM 3079 N N . VAL B 1 26 ? -14.703 7.992 9.148 1 98.88 26 VAL B N 1
ATOM 3080 C CA . VAL B 1 26 ? -13.531 8.289 8.336 1 98.88 26 VAL B CA 1
ATOM 3081 C C . VAL B 1 26 ? -12.461 8.961 9.195 1 98.88 26 VAL B C 1
ATOM 3083 O O . VAL B 1 26 ? -12.734 9.969 9.852 1 98.88 26 VAL B O 1
ATOM 3086 N N . VAL B 1 27 ? -11.289 8.383 9.227 1 98.94 27 VAL B N 1
ATOM 3087 C CA . VAL B 1 27 ? -10.195 8.859 10.062 1 98.94 27 VAL B CA 1
ATOM 3088 C C . VAL B 1 27 ? -9.008 9.242 9.195 1 98.94 27 VAL B C 1
ATOM 3090 O O . VAL B 1 27 ? -8.656 8.516 8.258 1 98.94 27 VAL B O 1
ATOM 3093 N N . LEU B 1 28 ? -8.383 10.367 9.453 1 98.88 28 LEU B N 1
ATOM 3094 C CA . LEU B 1 28 ? -7.133 10.805 8.836 1 98.88 28 LEU B CA 1
ATOM 3095 C C . LEU B 1 28 ? -6.086 11.133 9.898 1 98.88 28 LEU B C 1
ATOM 3097 O O . LEU B 1 28 ? -6.395 11.789 10.898 1 98.88 28 LEU B O 1
ATOM 3101 N N . PHE B 1 29 ? -4.895 10.648 9.672 1 98.88 29 PHE B N 1
ATOM 3102 C CA . PHE B 1 29 ? -3.869 11.047 10.633 1 98.88 29 PHE B CA 1
ATOM 3103 C C . PHE B 1 29 ? -2.553 11.344 9.922 1 98.88 29 PHE B C 1
ATOM 3105 O O . PHE B 1 29 ? -2.293 10.82 8.836 1 98.88 29 PHE B O 1
ATOM 3112 N N . ARG B 1 30 ? -1.749 12.211 10.523 1 98.88 30 ARG B N 1
ATOM 3113 C CA . ARG B 1 30 ? -0.395 12.531 10.078 1 98.88 30 ARG B CA 1
ATOM 3114 C C . ARG B 1 30 ? 0.586 11.438 10.5 1 98.88 30 ARG B C 1
ATOM 3116 O O . ARG B 1 30 ? 0.437 10.836 11.562 1 98.88 30 ARG B O 1
ATOM 3123 N N . HIS B 1 31 ? 1.523 11.195 9.711 1 98.81 31 HIS B N 1
ATOM 3124 C CA . HIS B 1 31 ? 2.58 10.25 10.039 1 98.81 31 HIS B CA 1
ATOM 3125 C C . HIS B 1 31 ? 3.289 10.641 11.328 1 98.81 31 HIS B C 1
ATOM 3127 O O . HIS B 1 31 ? 3.139 11.773 11.805 1 98.81 31 HIS B O 1
ATOM 3133 N N . GLY B 1 32 ? 4.07 9.688 11.898 1 98.25 32 GLY B N 1
ATOM 3134 C CA . GLY B 1 32 ? 4.836 9.914 13.117 1 98.25 32 GLY B CA 1
ATOM 3135 C C . GLY B 1 32 ? 6.066 10.773 12.891 1 98.25 32 GLY B C 1
ATOM 3136 O O . GLY B 1 32 ? 6.359 11.164 11.766 1 98.25 32 GLY B O 1
ATOM 3137 N N . ALA B 1 33 ? 6.754 10.969 13.992 1 98 33 ALA B N 1
ATOM 3138 C CA . ALA B 1 33 ? 7.949 11.805 13.953 1 98 33 ALA B CA 1
ATOM 3139 C C . ALA B 1 33 ? 8.961 11.281 12.938 1 98 33 ALA B C 1
ATOM 3141 O O . ALA B 1 33 ? 9.188 10.07 12.852 1 98 33 ALA B O 1
ATOM 3142 N N . ARG B 1 34 ? 9.523 12.188 12.195 1 97.44 34 ARG B N 1
ATOM 3143 C CA . ARG B 1 34 ? 10.484 11.859 11.148 1 97.44 34 ARG B CA 1
ATOM 3144 C C . ARG B 1 34 ? 11.719 12.742 11.234 1 97.44 34 ARG B C 1
ATOM 3146 O O . ARG B 1 34 ? 11.703 13.773 11.914 1 97.44 34 ARG B O 1
ATOM 3153 N N . ALA B 1 35 ? 12.742 12.359 10.547 1 96.25 35 ALA B N 1
ATOM 3154 C CA . ALA B 1 35 ? 13.93 13.195 10.367 1 96.25 35 ALA B CA 1
ATOM 3155 C C . ALA B 1 35 ? 13.641 14.352 9.414 1 96.25 35 ALA B C 1
ATOM 3157 O O . ALA B 1 35 ? 12.648 14.336 8.688 1 96.25 35 ALA B O 1
ATOM 3158 N N . PRO B 1 36 ? 14.547 15.422 9.516 1 94.5 36 PRO B N 1
ATOM 3159 C CA . PRO B 1 36 ? 14.406 16.484 8.516 1 94.5 36 PRO B CA 1
ATOM 3160 C C . PRO B 1 36 ? 14.477 15.953 7.082 1 94.5 36 PRO B C 1
ATOM 3162 O O . PRO B 1 36 ? 15.164 14.961 6.82 1 94.5 36 PRO B O 1
ATOM 3165 N N . HIS B 1 37 ? 13.789 16.578 6.195 1 89.75 37 HIS B N 1
ATOM 3166 C CA . HIS B 1 37 ? 13.625 16.078 4.832 1 89.75 37 HIS B CA 1
ATOM 3167 C C . HIS B 1 37 ? 14.859 16.391 3.984 1 89.75 37 HIS B C 1
ATOM 3169 O O . HIS B 1 37 ? 15.227 15.609 3.105 1 89.75 37 HIS B O 1
ATOM 3175 N N . SER B 1 38 ? 15.445 17.5 4.176 1 83.19 38 SER B N 1
ATOM 3176 C CA . SER B 1 38 ? 16.422 17.984 3.197 1 83.19 38 SER B CA 1
ATOM 3177 C C . SER B 1 38 ? 17.828 17.969 3.768 1 83.19 38 SER B C 1
ATOM 3179 O O . SER B 1 38 ? 18.797 17.656 3.055 1 83.19 38 SER B O 1
ATOM 3181 N N . GLU B 1 39 ? 17.906 18.406 4.906 1 84.44 39 GLU B N 1
ATOM 3182 C CA . GLU B 1 39 ? 19.25 18.484 5.496 1 84.44 39 GLU B CA 1
ATOM 3183 C C . GLU B 1 39 ? 19.172 18.422 7.02 1 84.44 39 GLU B C 1
ATOM 3185 O O . GLU B 1 39 ? 18.109 18.609 7.605 1 84.44 39 GLU B O 1
ATOM 3190 N N . ILE B 1 40 ? 20.297 18.062 7.492 1 82.38 40 ILE B N 1
ATOM 3191 C CA . ILE B 1 40 ? 20.516 18.203 8.93 1 82.38 40 ILE B CA 1
ATOM 3192 C C . ILE B 1 40 ? 21.375 19.438 9.211 1 82.38 40 ILE B C 1
ATOM 3194 O O . ILE B 1 40 ? 22.516 19.516 8.758 1 82.38 40 ILE B O 1
ATOM 3198 N N . THR B 1 41 ? 20.812 20.328 9.922 1 81 41 THR B N 1
ATOM 3199 C CA . THR B 1 41 ? 21.422 21.641 10.055 1 81 41 THR B CA 1
ATOM 3200 C C . THR B 1 41 ? 22.656 21.594 10.953 1 81 41 THR B C 1
ATOM 3202 O O . THR B 1 41 ? 23.578 22.391 10.797 1 81 41 THR B O 1
ATOM 3205 N N . GLU B 1 42 ? 22.594 20.672 11.883 1 81.69 42 GLU B N 1
ATOM 3206 C CA . GLU B 1 42 ? 23.719 20.5 12.781 1 81.69 42 GLU B CA 1
ATOM 3207 C C . GLU B 1 42 ? 24.391 19.141 12.555 1 81.69 42 GLU B C 1
ATOM 3209 O O . GLU B 1 42 ? 23.766 18.094 12.75 1 81.69 42 GLU B O 1
ATOM 3214 N N . ALA B 1 43 ? 25.594 19.172 12.227 1 78.5 43 ALA B N 1
ATOM 3215 C CA . ALA B 1 43 ? 26.359 17.969 11.891 1 78.5 43 ALA B CA 1
ATOM 3216 C C . ALA B 1 43 ? 26.312 16.969 13.039 1 78.5 43 ALA B C 1
ATOM 3218 O O . ALA B 1 43 ? 26.328 15.758 12.812 1 78.5 43 ALA B O 1
ATOM 3219 N N . SER B 1 44 ? 26.281 17.484 14.273 1 81.31 44 SER B N 1
ATOM 3220 C CA . SER B 1 44 ? 26.312 16.625 15.461 1 81.31 44 SER B CA 1
ATOM 3221 C C . SER B 1 44 ? 25.047 15.781 15.562 1 81.31 44 SER B C 1
ATOM 3223 O O . SER B 1 44 ? 25 14.812 16.312 1 81.31 44 SER B O 1
ATOM 3225 N N . LEU B 1 45 ? 24.047 16.125 14.688 1 85.94 45 LEU B N 1
ATOM 3226 C CA . LEU B 1 45 ? 22.75 15.445 14.789 1 85.94 45 LEU B CA 1
ATOM 3227 C C . LEU B 1 45 ? 22.609 14.367 13.719 1 85.94 45 LEU B C 1
ATOM 3229 O O . LEU B 1 45 ? 21.609 13.656 13.672 1 85.94 45 LEU B O 1
ATOM 3233 N N . LYS B 1 46 ? 23.531 14.227 12.914 1 80.81 46 LYS B N 1
ATOM 3234 C CA . LYS B 1 46 ? 23.438 13.281 11.805 1 80.81 46 LYS B CA 1
ATOM 3235 C C . LYS B 1 46 ? 23.188 11.859 12.305 1 80.81 46 LYS B C 1
ATOM 3237 O O . LYS B 1 46 ? 22.375 11.133 11.742 1 80.81 46 LYS B O 1
ATOM 3242 N N . ASP B 1 47 ? 23.812 11.531 13.406 1 87.06 47 ASP B N 1
ATOM 3243 C CA . ASP B 1 47 ? 23.734 10.172 13.945 1 87.06 47 ASP B CA 1
ATOM 3244 C C . ASP B 1 47 ? 22.406 9.945 14.672 1 87.06 47 ASP B C 1
ATOM 3246 O O . ASP B 1 47 ? 22.047 8.805 14.984 1 87.06 47 ASP B O 1
ATOM 3250 N N . SER B 1 48 ? 21.703 11.047 14.844 1 89.5 48 SER B N 1
ATOM 3251 C CA . SER B 1 48 ? 20.438 10.961 15.57 1 89.5 48 SER B CA 1
ATOM 3252 C C . SER B 1 48 ? 19.312 10.492 14.648 1 89.5 48 SER B C 1
ATOM 3254 O O . SER B 1 48 ? 18.219 10.188 15.117 1 89.5 48 SER B O 1
ATOM 3256 N N . PHE B 1 49 ? 19.625 10.312 13.422 1 92.75 49 PHE B N 1
ATOM 3257 C CA . PHE B 1 49 ? 18.641 9.891 12.43 1 92.75 49 PHE B CA 1
ATOM 3258 C C . PHE B 1 49 ? 19.188 8.734 11.594 1 92.75 49 PHE B C 1
ATOM 3260 O O . PHE B 1 49 ? 19.344 8.867 10.375 1 92.75 49 PHE B O 1
ATOM 3267 N N . PRO B 1 50 ? 19.328 7.578 12.234 1 90.75 50 PRO B N 1
ATOM 3268 C CA . PRO B 1 50 ? 20.047 6.465 11.594 1 90.75 50 PRO B CA 1
ATOM 3269 C C . PRO B 1 50 ? 19.297 5.91 10.383 1 90.75 50 PRO B C 1
ATOM 3271 O O . PRO B 1 50 ? 19.875 5.211 9.555 1 90.75 50 PRO B O 1
ATOM 3274 N N . ASN B 1 51 ? 18.016 6.227 10.25 1 91.81 51 ASN B N 1
ATOM 3275 C CA . ASN B 1 51 ? 17.234 5.699 9.125 1 91.81 51 ASN B CA 1
ATOM 3276 C C . ASN B 1 51 ? 17.359 6.594 7.895 1 91.81 51 ASN B C 1
ATOM 3278 O O . ASN B 1 51 ? 16.953 6.207 6.797 1 91.81 51 ASN B O 1
ATOM 3282 N N . GLY B 1 52 ? 17.859 7.828 8.102 1 92.06 52 GLY B N 1
ATOM 3283 C CA . GLY B 1 52 ? 18.047 8.734 6.98 1 92.06 52 GLY B CA 1
ATOM 3284 C C . GLY B 1 52 ? 17.078 9.898 6.977 1 92.06 52 GLY B C 1
ATOM 3285 O O . GLY B 1 52 ? 16.141 9.93 7.773 1 92.06 52 GLY B O 1
ATOM 3286 N N . LEU B 1 53 ? 17.297 10.828 6.07 1 93.5 53 LEU B N 1
ATOM 3287 C CA . LEU B 1 53 ? 16.5 12.039 5.941 1 93.5 53 LEU B CA 1
ATOM 3288 C C . LEU B 1 53 ? 15.055 11.703 5.574 1 93.5 53 LEU B C 1
ATOM 3290 O O . LEU B 1 53 ? 14.812 10.844 4.719 1 93.5 53 LEU B O 1
ATOM 3294 N N . GLY B 1 54 ? 14.117 12.289 6.301 1 95.38 54 GLY B N 1
ATOM 3295 C CA . GLY B 1 54 ? 12.703 12.172 5.996 1 95.38 54 GLY B CA 1
ATOM 3296 C C . GLY B 1 54 ? 12.07 10.906 6.551 1 95.38 54 GLY B C 1
ATOM 3297 O O . GLY B 1 54 ? 10.852 10.773 6.574 1 95.38 54 GLY B O 1
ATOM 3298 N N . GLU B 1 55 ? 12.891 9.977 7.086 1 96.44 55 GLU B N 1
ATOM 3299 C CA . GLU B 1 55 ? 12.391 8.688 7.559 1 96.44 55 GLU B CA 1
ATOM 3300 C C . GLU B 1 55 ? 11.906 8.781 9.008 1 96.44 55 GLU B C 1
ATOM 3302 O O . GLU B 1 55 ? 12.352 9.656 9.758 1 96.44 55 GLU B O 1
ATOM 3307 N N . LEU B 1 56 ? 11.07 7.852 9.367 1 96.38 56 LEU B N 1
ATOM 3308 C CA . LEU B 1 56 ? 10.562 7.785 10.734 1 96.38 56 LEU B CA 1
ATOM 3309 C C . LEU B 1 56 ? 11.703 7.605 11.727 1 96.38 56 LEU B C 1
ATOM 3311 O O . LEU B 1 56 ? 12.648 6.859 11.469 1 96.38 56 LEU B O 1
ATOM 3315 N N . THR B 1 57 ? 11.594 8.266 12.812 1 94.69 57 THR B N 1
ATOM 3316 C CA . THR B 1 57 ? 12.492 8.055 13.938 1 94.69 57 THR B CA 1
ATOM 3317 C C . THR B 1 57 ? 11.93 7.008 14.891 1 94.69 57 THR B C 1
ATOM 3319 O O . THR B 1 57 ? 10.797 6.551 14.719 1 94.69 57 THR B O 1
ATOM 3322 N N . SER B 1 58 ? 12.719 6.648 15.898 1 91.31 58 SER B N 1
ATOM 3323 C CA . SER B 1 58 ? 12.219 5.738 16.922 1 91.31 58 SER B CA 1
ATOM 3324 C C . SER B 1 58 ? 11.031 6.348 17.672 1 91.31 58 SER B C 1
ATOM 3326 O O . SER B 1 58 ? 10.078 5.645 18 1 91.31 58 SER B O 1
ATOM 3328 N N . ALA B 1 59 ? 11.148 7.652 17.906 1 93.75 59 ALA B N 1
ATOM 3329 C CA . ALA B 1 59 ? 10.039 8.352 18.547 1 93.75 59 ALA B CA 1
ATOM 3330 C C . ALA B 1 59 ? 8.789 8.32 17.688 1 93.75 59 ALA B C 1
ATOM 3332 O O . ALA B 1 59 ? 7.668 8.242 18.188 1 93.75 59 ALA B O 1
ATOM 3333 N N . GLY B 1 60 ? 9.008 8.414 16.391 1 95.81 60 GLY B N 1
ATOM 3334 C CA . GLY B 1 60 ? 7.887 8.336 15.461 1 95.81 60 GLY B CA 1
ATOM 3335 C C . GLY B 1 60 ? 7.168 7 15.508 1 95.81 60 GLY B C 1
ATOM 3336 O O . GLY B 1 60 ? 5.934 6.953 15.492 1 95.81 60 GLY B O 1
ATOM 3337 N N . VAL B 1 61 ? 7.902 5.977 15.609 1 94.19 61 VAL B N 1
ATOM 3338 C CA . VAL B 1 61 ? 7.324 4.637 15.688 1 94.19 61 VAL B CA 1
ATOM 3339 C C . VAL B 1 61 ? 6.523 4.492 16.984 1 94.19 61 VAL B C 1
ATOM 3341 O O . VAL B 1 61 ? 5.41 3.963 16.969 1 94.19 61 VAL B O 1
ATOM 3344 N N . GLU B 1 62 ? 7.082 4.977 18.047 1 93.88 62 GLU B N 1
ATOM 3345 C CA . GLU B 1 62 ? 6.375 4.914 19.328 1 93.88 62 GLU B CA 1
ATOM 3346 C C . GLU B 1 62 ? 5.086 5.73 19.281 1 93.88 62 GLU B C 1
ATOM 3348 O O . GLU B 1 62 ? 4.062 5.316 19.828 1 93.88 62 GLU B O 1
ATOM 3353 N N . GLY B 1 63 ? 5.164 6.91 18.688 1 96.44 63 GLY B N 1
ATOM 3354 C CA . GLY B 1 63 ? 3.959 7.703 18.5 1 96.44 63 GLY B CA 1
ATOM 3355 C C . GLY B 1 63 ? 2.889 6.992 17.703 1 96.44 63 GLY B C 1
ATOM 3356 O O . GLY B 1 63 ? 1.7 7.098 18 1 96.44 63 GLY B O 1
ATOM 3357 N N . ASN B 1 64 ? 3.328 6.262 16.688 1 96.94 64 ASN B N 1
ATOM 3358 C CA . ASN B 1 64 ? 2.398 5.477 15.875 1 96.94 64 ASN B CA 1
ATOM 3359 C C . ASN B 1 64 ? 1.69 4.414 16.703 1 96.94 64 ASN B C 1
ATOM 3361 O O . ASN B 1 64 ? 0.488 4.195 16.547 1 96.94 64 ASN B O 1
ATOM 3365 N N . LYS B 1 65 ? 2.422 3.771 17.531 1 94.31 65 LYS B N 1
ATOM 3366 C CA . LYS B 1 65 ? 1.842 2.748 18.406 1 94.31 65 LYS B CA 1
ATOM 3367 C C . LYS B 1 65 ? 0.803 3.348 19.344 1 94.31 65 LYS B C 1
ATOM 3369 O O . LYS B 1 65 ? -0.263 2.766 19.562 1 94.31 65 LYS B O 1
ATOM 3374 N N . ARG B 1 66 ? 1.156 4.504 19.859 1 96 66 ARG B N 1
ATOM 3375 C CA . ARG B 1 66 ? 0.224 5.18 20.75 1 96 66 ARG B CA 1
ATOM 3376 C C . ARG B 1 66 ? -1.056 5.566 20.031 1 96 66 ARG B C 1
ATOM 3378 O O . ARG B 1 66 ? -2.154 5.422 20.562 1 96 66 ARG B O 1
ATOM 3385 N N . LEU B 1 67 ? -0.851 6.055 18.859 1 97.38 67 LEU B N 1
ATOM 3386 C CA . LEU B 1 67 ? -2.018 6.402 18.062 1 97.38 67 LEU B CA 1
ATOM 3387 C C . LEU B 1 67 ? -2.865 5.168 17.766 1 97.38 67 LEU B C 1
ATOM 3389 O O . LEU B 1 67 ? -4.094 5.223 17.844 1 97.38 67 LEU B O 1
ATOM 3393 N N . GLY B 1 68 ? -2.186 4.043 17.406 1 95.81 68 GLY B N 1
ATOM 3394 C CA . GLY B 1 68 ? -2.896 2.793 17.203 1 95.81 68 GLY B CA 1
ATOM 3395 C C . GLY B 1 68 ? -3.676 2.338 18.422 1 95.81 68 GLY B C 1
ATOM 3396 O O . GLY B 1 68 ? -4.805 1.864 18.297 1 95.81 68 GLY B O 1
ATOM 3397 N N . LYS B 1 69 ? -3.092 2.459 19.547 1 94.75 69 LYS B N 1
ATOM 3398 C CA . LYS B 1 69 ? -3.762 2.092 20.797 1 94.75 69 LYS B CA 1
ATOM 3399 C C . LYS B 1 69 ? -4.988 2.971 21.031 1 94.75 69 LYS B C 1
ATOM 3401 O O . LYS B 1 69 ? -6.035 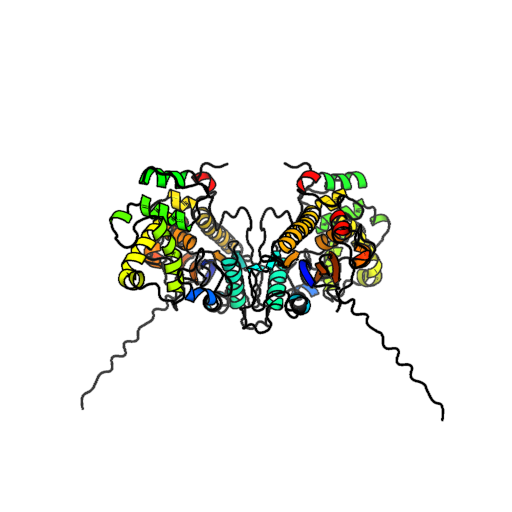2.479 21.453 1 94.75 69 LYS B O 1
ATOM 3406 N N . TYR B 1 70 ? -4.848 4.238 20.828 1 97 70 TYR B N 1
ATOM 3407 C CA . TYR B 1 70 ? -5.969 5.16 20.969 1 97 70 TYR B CA 1
ATOM 3408 C C . TYR B 1 70 ? -7.133 4.738 20.078 1 97 70 TYR B C 1
ATOM 3410 O O . TYR B 1 70 ? -8.281 4.699 20.531 1 97 70 TYR B O 1
ATOM 3418 N N . LEU B 1 71 ? -6.836 4.414 18.828 1 97.19 71 LEU B N 1
ATOM 3419 C CA . LEU B 1 71 ? -7.883 4.031 17.891 1 97.19 71 LEU B CA 1
ATOM 3420 C C . LEU B 1 71 ? -8.445 2.658 18.234 1 97.19 71 LEU B C 1
ATOM 3422 O O . LEU B 1 71 ? -9.617 2.381 17.953 1 97.19 71 LEU B O 1
ATOM 3426 N N . GLU B 1 72 ? -7.613 1.752 18.75 1 96.38 72 GLU B N 1
ATOM 3427 C CA . GLU B 1 72 ? -8.109 0.478 19.266 1 96.38 72 GLU B CA 1
ATOM 3428 C C . GLU B 1 72 ? -9.18 0.691 20.344 1 96.38 72 GLU B C 1
ATOM 3430 O O . GLU B 1 72 ? -10.242 0.069 20.297 1 96.38 72 GLU B O 1
ATOM 3435 N N . GLU B 1 73 ? -8.906 1.532 21.266 1 95.81 73 GLU B N 1
ATOM 3436 C CA . GLU B 1 73 ? -9.844 1.818 22.344 1 95.81 73 GLU B CA 1
ATOM 3437 C C . GLU B 1 73 ? -11.133 2.436 21.812 1 95.81 73 GLU B C 1
ATOM 3439 O O . GLU B 1 73 ? -12.219 2.098 22.266 1 95.81 73 GLU B O 1
ATOM 3444 N N . ARG B 1 74 ? -11 3.201 20.875 1 96.44 74 ARG B N 1
ATOM 3445 C CA . ARG B 1 74 ? -12.148 3.969 20.391 1 96.44 74 ARG B CA 1
ATOM 3446 C C . ARG B 1 74 ? -13.039 3.121 19.484 1 96.44 74 ARG B C 1
ATOM 3448 O O . ARG B 1 74 ? -14.266 3.217 19.547 1 96.44 74 ARG B O 1
ATOM 3455 N N . TYR B 1 75 ? -12.391 2.232 18.625 1 97.06 75 TYR B N 1
ATOM 3456 C CA . TYR B 1 75 ? -13.195 1.62 17.562 1 97.06 75 TYR B CA 1
ATOM 3457 C C . TYR B 1 75 ? -13.242 0.106 17.734 1 97.06 75 TYR B C 1
ATOM 3459 O O . TYR B 1 75 ? -14.125 -0.555 17.172 1 97.06 75 TYR B O 1
ATOM 3467 N N . VAL B 1 76 ? -12.289 -0.503 18.391 1 95.5 76 VAL B N 1
ATOM 3468 C CA . VAL B 1 76 ? -12.25 -1.956 18.516 1 95.5 76 VAL B CA 1
ATOM 3469 C C . VAL B 1 76 ? -12.797 -2.371 19.891 1 95.5 76 VAL B C 1
ATOM 3471 O O . VAL B 1 76 ? -13.711 -3.197 19.969 1 95.5 76 VAL B O 1
ATOM 3474 N N . SER B 1 77 ? -12.328 -1.719 20.938 1 94.5 77 SER B N 1
ATOM 3475 C CA . SER B 1 77 ? -12.734 -2.07 22.281 1 94.5 77 SER B CA 1
ATOM 3476 C C . SER B 1 77 ? -14.219 -1.778 22.516 1 94.5 77 SER B C 1
ATOM 3478 O O . SER B 1 77 ? -14.859 -2.404 23.359 1 94.5 77 SER B O 1
ATOM 3480 N N . THR B 1 78 ? -14.766 -0.854 21.719 1 95.06 78 THR B N 1
ATOM 3481 C CA . THR B 1 78 ? -16.172 -0.495 21.828 1 95.06 78 THR B CA 1
ATOM 3482 C C . THR B 1 78 ? -17.047 -1.448 21 1 95.06 78 THR B C 1
ATOM 3484 O O . THR B 1 78 ? -18.266 -1.289 20.938 1 95.06 78 THR B O 1
ATOM 3487 N N . LYS B 1 79 ? -16.422 -2.361 20.25 1 93.88 79 LYS B N 1
ATOM 3488 C CA . LYS B 1 79 ? -17.062 -3.416 19.469 1 93.88 79 LYS B CA 1
ATOM 3489 C C . LYS B 1 79 ? -17.672 -2.857 18.188 1 93.88 79 LYS B C 1
ATOM 3491 O O . LYS B 1 79 ? -18.531 -3.494 17.578 1 93.88 79 LYS B O 1
ATOM 3496 N N . PHE B 1 80 ? -17.297 -1.632 17.891 1 96.62 80 PHE B N 1
ATOM 3497 C CA . PHE B 1 80 ? -17.656 -1.119 16.578 1 96.62 80 PHE B CA 1
ATOM 3498 C C . PHE B 1 80 ? -17.031 -1.974 15.477 1 96.62 80 PHE B C 1
ATOM 3500 O O . PHE B 1 80 ? -17.656 -2.236 14.453 1 96.62 80 PHE B O 1
ATOM 3507 N N . LEU B 1 81 ? -15.797 -2.383 15.703 1 95.88 81 LEU B N 1
ATOM 3508 C CA . LEU B 1 81 ? -15.07 -3.295 14.82 1 95.88 81 LEU B CA 1
ATOM 3509 C C . LEU B 1 81 ? -14.797 -4.621 15.523 1 95.88 81 LEU B C 1
ATOM 3511 O O . LEU B 1 81 ? -14.609 -4.66 16.734 1 95.88 81 LEU B O 1
ATOM 3515 N N . ARG B 1 82 ? -14.742 -5.621 14.664 1 90.25 82 ARG B N 1
ATOM 3516 C CA . ARG B 1 82 ? -14.43 -6.957 15.156 1 90.25 82 ARG B CA 1
ATOM 3517 C C . ARG B 1 82 ? -12.938 -7.109 15.43 1 90.25 82 ARG B C 1
ATOM 3519 O O . ARG B 1 82 ? -12.117 -6.504 14.742 1 90.25 82 ARG B O 1
ATOM 3526 N N . VAL B 1 83 ? -12.633 -7.918 16.422 1 88.19 83 VAL B N 1
ATOM 3527 C CA . VAL B 1 83 ? -11.266 -8.398 16.609 1 88.19 83 VAL B CA 1
ATOM 3528 C C . VAL B 1 83 ? -11.266 -9.914 16.766 1 88.19 83 VAL B C 1
ATOM 3530 O O . VAL B 1 83 ? -12.125 -10.477 17.453 1 88.19 83 VAL B O 1
ATOM 3533 N N . PRO B 1 84 ? -10.492 -10.664 16.016 1 87.06 84 PRO B N 1
ATOM 3534 C CA . PRO B 1 84 ? -9.516 -10.164 15.047 1 87.06 84 PRO B CA 1
ATOM 3535 C C . PRO B 1 84 ? -10.172 -9.461 13.859 1 87.06 84 PRO B C 1
ATOM 3537 O O . PRO B 1 84 ? -11.359 -9.656 13.602 1 87.06 84 PRO B O 1
ATOM 3540 N N . LEU B 1 85 ? -9.383 -8.727 13.188 1 91.38 85 LEU B N 1
ATOM 3541 C CA . LEU B 1 85 ? -9.812 -7.852 12.102 1 91.38 85 LEU B CA 1
ATOM 3542 C C . LEU B 1 85 ? -10.656 -8.617 11.086 1 91.38 85 LEU B C 1
ATOM 3544 O O . LEU B 1 85 ? -10.289 -9.719 10.68 1 91.38 85 LEU B O 1
ATOM 3548 N N . LEU B 1 86 ? -11.766 -8.117 10.711 1 93.38 86 LEU B N 1
ATOM 3549 C CA . LEU B 1 86 ? -12.492 -8.484 9.5 1 93.38 86 LEU B CA 1
ATOM 3550 C C . LEU B 1 86 ? -12.141 -7.535 8.352 1 93.38 86 LEU B C 1
ATOM 3552 O O . LEU B 1 86 ? -12.562 -6.379 8.352 1 93.38 86 LEU B O 1
ATOM 3556 N N . PRO B 1 87 ? -11.406 -7.992 7.359 1 94.31 87 PRO B N 1
ATOM 3557 C CA . PRO B 1 87 ? -10.883 -7.086 6.332 1 94.31 87 PRO B CA 1
ATOM 3558 C C . PRO B 1 87 ? -11.992 -6.289 5.641 1 94.31 87 PRO B C 1
ATOM 3560 O O . PRO B 1 87 ? -11.773 -5.133 5.258 1 94.31 87 PRO B O 1
ATOM 3563 N N . ALA B 1 88 ? -13.172 -6.816 5.555 1 94.94 88 ALA B N 1
ATOM 3564 C CA . ALA B 1 88 ? -14.266 -6.168 4.84 1 94.94 88 ALA B CA 1
ATOM 3565 C C . ALA B 1 88 ? -14.75 -4.926 5.59 1 94.94 88 ALA B C 1
ATOM 3567 O O . ALA B 1 88 ? -15.344 -4.023 4.988 1 94.94 88 ALA B O 1
ATOM 3568 N N . GLU B 1 89 ? -14.469 -4.816 6.844 1 96.56 89 GLU B N 1
ATOM 3569 C CA . GLU B 1 89 ? -15.016 -3.75 7.676 1 96.56 89 GLU B CA 1
ATOM 3570 C C . GLU B 1 89 ? -14.188 -2.473 7.547 1 96.56 89 GLU B C 1
ATOM 3572 O O . GLU B 1 89 ? -14.648 -1.393 7.93 1 96.56 89 GLU B O 1
ATOM 3577 N N . VAL B 1 90 ? -13.008 -2.645 6.977 1 97.56 90 VAL B N 1
ATOM 3578 C CA . VAL B 1 90 ? -12.117 -1.489 7.035 1 97.56 90 VAL B CA 1
ATOM 3579 C C . VAL B 1 90 ? -11.539 -1.211 5.648 1 97.56 90 VAL B C 1
ATOM 3581 O O . VAL B 1 90 ? -11.5 -2.1 4.793 1 97.56 90 VAL B O 1
ATOM 3584 N N . TYR B 1 91 ? -11.195 -0.02 5.422 1 98.12 91 TYR B N 1
ATOM 3585 C CA . TYR B 1 91 ? -10.406 0.423 4.281 1 98.12 91 TYR B CA 1
ATOM 3586 C C . TYR B 1 91 ? -9.297 1.372 4.727 1 98.12 91 TYR B C 1
ATOM 3588 O O . TYR B 1 91 ? -9.57 2.457 5.242 1 98.12 91 TYR B O 1
ATOM 3596 N N . PHE B 1 92 ? -8.07 0.916 4.574 1 98 92 PHE B N 1
ATOM 3597 C CA . PHE B 1 92 ? -6.902 1.745 4.867 1 98 92 PHE B CA 1
ATOM 3598 C C . PHE B 1 92 ? -6.227 2.201 3.58 1 98 92 PHE B C 1
ATOM 3600 O O . PHE B 1 92 ? -5.965 1.392 2.688 1 98 92 PHE B O 1
ATOM 3607 N N . ARG B 1 93 ? -5.961 3.453 3.48 1 97.69 93 ARG B N 1
ATOM 3608 C CA . ARG B 1 93 ? -5.195 4.012 2.373 1 97.69 93 ARG B CA 1
ATOM 3609 C C . ARG B 1 93 ? -4.125 4.977 2.879 1 97.69 93 ARG B C 1
ATOM 3611 O O . ARG B 1 93 ? -4.375 5.766 3.791 1 97.69 93 ARG B O 1
ATOM 3618 N N . SER B 1 94 ? -2.934 4.816 2.316 1 98 94 SER B N 1
ATOM 3619 C CA . SER B 1 94 ? -1.821 5.676 2.707 1 98 94 SER B CA 1
ATOM 3620 C C . SER B 1 94 ? -1.295 6.473 1.52 1 98 94 SER B C 1
ATOM 3622 O O . SER B 1 94 ? -1.335 6 0.381 1 98 94 SER B O 1
ATOM 3624 N N . LYS B 1 95 ? -0.873 7.703 1.845 1 97.5 95 LYS B N 1
ATOM 3625 C CA . LYS B 1 95 ? 0.022 8.336 0.883 1 97.5 95 LYS B CA 1
ATOM 3626 C C . LYS B 1 95 ? 1.258 7.48 0.631 1 97.5 95 LYS B C 1
ATOM 3628 O O . LYS B 1 95 ? 1.76 6.82 1.544 1 97.5 95 LYS B O 1
ATOM 3633 N N . SER B 1 96 ? 1.792 7.566 -0.598 1 95.94 96 SER B N 1
ATOM 3634 C CA . SER B 1 96 ? 2.816 6.629 -1.037 1 95.94 96 SER B CA 1
ATOM 3635 C C . SER B 1 96 ? 4.219 7.168 -0.761 1 95.94 96 SER B C 1
ATOM 3637 O O . SER B 1 96 ? 4.98 7.438 -1.692 1 95.94 96 SER B O 1
ATOM 3639 N N . ASN B 1 97 ? 4.633 7.289 0.391 1 96.19 97 ASN B N 1
ATOM 3640 C CA . ASN B 1 97 ? 6.004 7.484 0.848 1 96.19 97 ASN B CA 1
ATOM 3641 C C . ASN B 1 97 ? 6.297 6.664 2.1 1 96.19 97 ASN B C 1
ATOM 3643 O O . ASN B 1 97 ? 5.379 6.207 2.779 1 96.19 97 ASN B O 1
ATOM 3647 N N . ASN B 1 98 ? 7.496 6.445 2.41 1 96.88 98 ASN B N 1
ATOM 3648 C CA . ASN B 1 98 ? 7.898 5.488 3.434 1 96.88 98 ASN B CA 1
ATOM 3649 C C . ASN B 1 98 ? 7.254 5.805 4.781 1 96.88 98 ASN B C 1
ATOM 3651 O O . ASN B 1 98 ? 6.66 4.926 5.41 1 96.88 98 ASN B O 1
ATOM 3655 N N . ARG B 1 99 ? 7.348 7.012 5.207 1 97.75 99 ARG B N 1
ATOM 3656 C CA . ARG B 1 99 ? 6.918 7.363 6.559 1 97.75 99 ARG B CA 1
ATOM 3657 C C . ARG B 1 99 ? 5.41 7.215 6.707 1 97.75 99 ARG B C 1
ATOM 3659 O O . ARG B 1 99 ? 4.926 6.781 7.754 1 97.75 99 ARG B O 1
ATOM 3666 N N . CYS B 1 100 ? 4.609 7.586 5.691 1 98.38 100 CYS B N 1
ATOM 3667 C CA . CYS B 1 100 ? 3.162 7.426 5.77 1 98.38 100 CYS B CA 1
ATOM 3668 C C . CYS B 1 100 ? 2.77 5.957 5.695 1 98.38 100 CYS B C 1
ATOM 3670 O O . CYS B 1 100 ? 1.906 5.5 6.445 1 98.38 100 CYS B O 1
ATOM 3672 N N . LEU B 1 101 ? 3.412 5.234 4.805 1 98.12 101 LEU B N 1
ATOM 3673 C CA . LEU B 1 101 ? 3.137 3.811 4.645 1 98.12 101 LEU B CA 1
ATOM 3674 C C . LEU B 1 101 ? 3.432 3.055 5.938 1 98.12 101 LEU B C 1
ATOM 3676 O O . LEU B 1 101 ? 2.602 2.273 6.406 1 98.12 101 LEU B O 1
ATOM 3680 N N . MET B 1 102 ? 4.551 3.312 6.496 1 97.38 102 MET B N 1
ATOM 3681 C CA . MET B 1 102 ? 4.953 2.625 7.723 1 97.38 102 MET B CA 1
ATOM 3682 C C . MET B 1 102 ? 4.078 3.045 8.898 1 97.38 102 MET B C 1
ATOM 3684 O O . MET B 1 102 ? 3.734 2.223 9.75 1 97.38 102 MET B O 1
ATOM 3688 N N . THR B 1 103 ? 3.672 4.309 8.922 1 98.19 103 THR B N 1
ATOM 3689 C CA . THR B 1 103 ? 2.775 4.781 9.969 1 98.19 103 THR B CA 1
ATOM 3690 C C . THR B 1 103 ? 1.424 4.078 9.883 1 98.19 103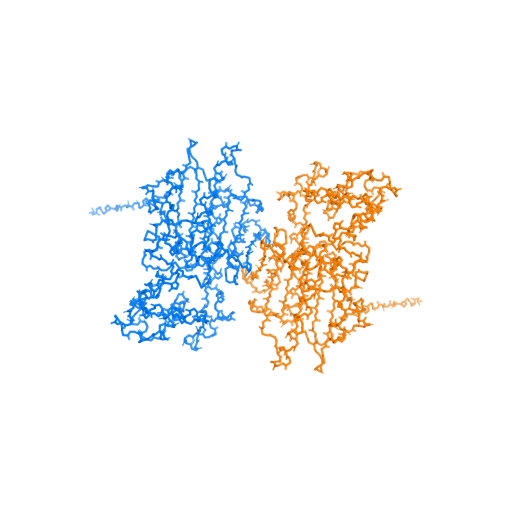 THR B C 1
ATOM 3692 O O . THR B 1 103 ? 0.932 3.545 10.883 1 98.19 103 THR B O 1
ATOM 3695 N N . GLY B 1 104 ? 0.854 4.09 8.688 1 98.19 104 GLY B N 1
ATOM 3696 C CA . GLY B 1 104 ? -0.423 3.416 8.516 1 98.19 104 GLY B CA 1
ATOM 3697 C C . GLY B 1 104 ? -0.388 1.959 8.938 1 98.19 104 GLY B C 1
ATOM 3698 O O . GLY B 1 104 ? -1.303 1.479 9.609 1 98.19 104 GLY B O 1
ATOM 3699 N N . SER B 1 105 ? 0.642 1.301 8.539 1 96.56 105 SER B N 1
ATOM 3700 C CA . SER B 1 105 ? 0.798 -0.113 8.867 1 96.56 105 SER B CA 1
ATOM 3701 C C . SER B 1 105 ? 0.937 -0.321 10.375 1 96.56 105 SER B C 1
ATOM 3703 O O . SER B 1 105 ? 0.324 -1.229 10.938 1 96.56 105 SER B O 1
ATOM 3705 N N . THR B 1 106 ? 1.72 0.498 11.047 1 95.5 106 THR B N 1
ATOM 3706 C CA . THR B 1 106 ? 1.939 0.378 12.484 1 95.5 106 THR B CA 1
ATOM 3707 C C . THR B 1 106 ? 0.656 0.677 13.25 1 95.5 106 THR B C 1
ATOM 3709 O O . THR B 1 106 ? 0.281 -0.071 14.156 1 95.5 106 THR B O 1
ATOM 3712 N N . VAL B 1 107 ? 0.015 1.753 12.859 1 96.81 107 VAL B N 1
ATOM 3713 C CA . VAL B 1 107 ? -1.223 2.148 13.523 1 96.81 107 VAL B CA 1
ATOM 3714 C C . VAL B 1 107 ? -2.27 1.049 13.359 1 96.81 107 VAL B C 1
ATOM 3716 O O . VAL B 1 107 ? -2.895 0.626 14.336 1 96.81 107 VAL B O 1
ATOM 3719 N N . GLY B 1 108 ? -2.436 0.586 12.148 1 95.75 108 GLY B N 1
ATOM 3720 C CA . GLY B 1 108 ? -3.404 -0.467 11.891 1 95.75 108 GLY B CA 1
ATOM 3721 C C . GLY B 1 108 ? -3.113 -1.748 12.648 1 95.75 108 GLY B C 1
ATOM 3722 O O . GLY B 1 108 ? -4.02 -2.357 13.219 1 95.75 108 GLY B O 1
ATOM 3723 N N . SER B 1 109 ? -1.896 -2.156 12.594 1 92.69 109 SER B N 1
ATOM 3724 C CA . SER B 1 109 ? -1.513 -3.375 13.305 1 92.69 109 SER B CA 1
ATOM 3725 C C . SER B 1 109 ? -1.765 -3.246 14.805 1 92.69 109 SER B C 1
ATOM 3727 O O . SER B 1 109 ? -2.234 -4.191 15.438 1 92.69 109 SER B O 1
ATOM 3729 N N . GLN B 1 110 ? -1.447 -2.104 15.344 1 93.25 110 GLN B N 1
ATOM 3730 C CA . GLN B 1 110 ? -1.659 -1.871 16.766 1 93.25 110 GLN B CA 1
ATOM 3731 C C . GLN B 1 110 ? -3.146 -1.855 17.109 1 93.25 110 GLN B C 1
ATOM 3733 O O . GLN B 1 110 ? -3.557 -2.369 18.156 1 93.25 110 GLN B O 1
ATOM 3738 N N . MET B 1 111 ? -3.92 -1.282 16.281 1 94.44 111 MET B N 1
ATOM 3739 C CA . MET B 1 111 ? -5.359 -1.176 16.484 1 94.44 111 MET B CA 1
ATOM 3740 C C . MET B 1 111 ? -5.98 -2.551 16.719 1 94.44 111 MET B C 1
ATOM 3742 O O . MET B 1 111 ? -6.945 -2.682 17.469 1 94.44 111 MET B O 1
ATOM 3746 N N . PHE B 1 112 ? -5.461 -3.572 16.109 1 92.62 112 PHE B N 1
ATOM 3747 C CA . PHE B 1 112 ? -6.082 -4.891 16.125 1 92.62 112 PHE B CA 1
ATOM 3748 C C . PHE B 1 112 ? -5.191 -5.895 16.859 1 92.62 112 PHE B C 1
ATOM 3750 O O . PHE B 1 112 ? -5.297 -7.102 16.625 1 92.62 112 PHE B O 1
ATOM 3757 N N . SER B 1 113 ? -4.273 -5.387 17.641 1 85.69 113 SER B N 1
ATOM 3758 C CA . SER B 1 113 ? -3.281 -6.246 18.266 1 85.69 113 SER B CA 1
ATOM 3759 C C . SER B 1 113 ? -3.859 -6.945 19.5 1 85.69 113 SER B C 1
ATOM 3761 O O . SER B 1 113 ? -3.316 -7.949 19.969 1 85.69 113 SER B O 1
ATOM 3763 N N . THR B 1 114 ? -4.863 -6.406 20.047 1 72.38 114 THR B N 1
ATOM 3764 C CA . THR B 1 114 ? -5.371 -6.953 21.297 1 72.38 114 THR B CA 1
ATOM 3765 C C . THR B 1 114 ? -5.965 -8.344 21.078 1 72.38 114 THR B C 1
ATOM 3767 O O . THR B 1 114 ? -6.812 -8.531 20.203 1 72.38 114 THR B O 1
ATOM 3770 N N . GLY B 1 115 ? -5.48 -9.242 21.938 1 62.91 115 GLY B N 1
ATOM 3771 C CA . GLY B 1 115 ? -5.969 -10.609 21.891 1 62.91 115 GLY B CA 1
ATOM 3772 C C . GLY B 1 115 ? -5.402 -11.406 20.734 1 62.91 115 GLY B C 1
ATOM 3773 O O . GLY B 1 115 ? -5.645 -12.617 20.625 1 62.91 115 GLY B O 1
ATOM 3774 N N . ALA B 1 116 ? -4.773 -10.648 19.859 1 61.06 116 ALA B N 1
ATOM 3775 C CA . ALA B 1 116 ? -4.297 -11.336 18.672 1 61.06 116 ALA B CA 1
ATOM 3776 C C . ALA B 1 116 ? -2.885 -11.883 18.875 1 61.06 116 ALA B C 1
ATOM 3778 O O . ALA B 1 116 ? -2.094 -11.297 19.625 1 61.06 116 ALA B O 1
ATOM 3779 N N . LYS B 1 117 ? -2.775 -12.984 18.469 1 56.5 117 LYS B N 1
ATOM 3780 C CA . LYS B 1 117 ? -1.409 -13.492 18.359 1 56.5 117 LYS B CA 1
ATOM 3781 C C . LYS B 1 117 ? -0.563 -12.586 17.469 1 56.5 117 LYS B C 1
ATOM 3783 O O . LYS B 1 117 ? -1.087 -11.93 16.562 1 56.5 117 LYS B O 1
ATOM 3788 N N . PRO B 1 118 ? 0.764 -12.367 17.828 1 48.34 118 PRO B N 1
ATOM 3789 C CA . PRO B 1 118 ? 1.639 -11.539 17 1 48.34 118 PRO B CA 1
ATOM 3790 C C . PRO B 1 118 ? 1.495 -11.836 15.516 1 48.34 118 PRO B C 1
ATOM 3792 O O . PRO B 1 118 ? 1.369 -12.992 15.117 1 48.34 118 PRO B O 1
ATOM 3795 N N . GLY B 1 119 ? 1.479 -10.836 14.625 1 53.44 119 GLY B N 1
ATOM 3796 C CA . GLY B 1 119 ? 1.364 -10.945 13.18 1 53.44 119 GLY B CA 1
ATOM 3797 C C . GLY B 1 119 ? -0.071 -11.062 12.703 1 53.44 119 GLY B C 1
ATOM 3798 O O . GLY B 1 119 ? -0.342 -10.961 11.508 1 53.44 119 GLY B O 1
ATOM 3799 N N . ARG B 1 120 ? -0.902 -11.32 13.555 1 58.47 120 ARG B N 1
ATOM 3800 C CA . ARG B 1 120 ? -2.303 -11.539 13.211 1 58.47 120 ARG B CA 1
ATOM 3801 C C . ARG B 1 120 ? -3.074 -10.227 13.172 1 58.47 120 ARG B C 1
ATOM 3803 O O . ARG B 1 120 ? -4.297 -10.219 13.016 1 58.47 120 ARG B O 1
ATOM 3810 N N . SER B 1 121 ? -2.199 -9.219 13.102 1 76.88 121 SER B N 1
ATOM 3811 C CA . SER B 1 121 ? -2.902 -7.945 13.234 1 76.88 121 SER B CA 1
ATOM 3812 C C . SER B 1 121 ? -2.621 -7.035 12.039 1 76.88 121 SER B C 1
ATOM 3814 O O . SER B 1 121 ? -2.936 -5.844 12.078 1 76.88 121 SER B O 1
ATOM 3816 N N . THR B 1 122 ? -2.182 -7.586 10.977 1 89.56 122 THR B N 1
ATOM 3817 C CA . THR B 1 122 ? -1.889 -6.75 9.812 1 89.56 122 THR B CA 1
ATOM 3818 C C . THR B 1 122 ? -3.176 -6.324 9.109 1 89.56 122 THR B C 1
ATOM 3820 O O . THR B 1 122 ? -4.164 -7.062 9.117 1 89.56 122 THR B O 1
ATOM 3823 N N . ILE B 1 123 ? -3.141 -5.16 8.562 1 95.12 123 ILE B N 1
ATOM 3824 C CA . ILE B 1 123 ? -4.289 -4.621 7.844 1 95.12 123 ILE B CA 1
ATOM 3825 C C . ILE B 1 123 ? -3.961 -4.516 6.355 1 95.12 123 ILE B C 1
ATOM 3827 O O . ILE B 1 123 ? -2.793 -4.387 5.977 1 95.12 123 ILE B O 1
ATOM 3831 N N . PRO B 1 124 ? -4.918 -4.672 5.551 1 96.88 124 PRO B N 1
ATOM 3832 C CA . PRO B 1 124 ? -4.676 -4.367 4.137 1 96.88 124 PRO B CA 1
ATOM 3833 C C . PRO B 1 124 ? -4.582 -2.869 3.863 1 96.88 124 PRO B C 1
ATOM 3835 O O . PRO B 1 124 ? -5.594 -2.166 3.902 1 96.88 124 PRO B O 1
ATOM 3838 N N . GLN B 1 125 ? -3.406 -2.422 3.646 1 97.31 125 GLN B N 1
ATOM 3839 C CA . GLN B 1 125 ? -3.209 -1.001 3.381 1 97.31 125 GLN B CA 1
ATOM 3840 C C . GLN B 1 125 ? -2.969 -0.747 1.896 1 97.31 125 GLN B C 1
ATOM 3842 O O . GLN B 1 125 ? -1.987 -1.231 1.327 1 97.31 125 GLN B O 1
ATOM 3847 N N . TYR B 1 126 ? -3.852 -0.003 1.315 1 97.12 126 TYR B N 1
ATOM 3848 C CA . TYR B 1 126 ? -3.766 0.384 -0.089 1 97.12 126 TYR B CA 1
ATOM 3849 C C . TYR B 1 126 ? -2.973 1.675 -0.25 1 97.12 126 TYR B C 1
ATOM 3851 O O . TYR B 1 126 ? -2.793 2.426 0.711 1 97.12 126 TYR B O 1
ATOM 3859 N N . SER B 1 127 ? -2.404 1.901 -1.38 1 95.88 127 SER B N 1
ATOM 3860 C CA . SER B 1 127 ? -1.742 3.141 -1.772 1 95.88 127 SER B CA 1
ATOM 3861 C C . SER B 1 127 ? -1.739 3.311 -3.287 1 95.88 127 SER B C 1
ATOM 3863 O O . SER B 1 127 ? -2.199 2.43 -4.016 1 95.88 127 SER B O 1
ATOM 3865 N N . TYR B 1 128 ? -1.383 4.477 -3.697 1 92.19 128 TYR B N 1
ATOM 3866 C CA . TYR B 1 128 ? -1.233 4.781 -5.113 1 92.19 128 TYR B CA 1
ATOM 3867 C C . TYR B 1 128 ? 0.139 5.379 -5.402 1 92.19 128 TYR B C 1
ATOM 3869 O O . TYR B 1 128 ? 0.343 6.586 -5.25 1 92.19 128 TYR B O 1
ATOM 3877 N N . GLU B 1 129 ? 0.978 4.543 -5.883 1 88.94 129 GLU B N 1
ATOM 3878 C CA . GLU B 1 129 ? 2.369 4.949 -6.055 1 88.94 129 GLU B CA 1
ATOM 3879 C C . GLU B 1 129 ? 2.504 6.023 -7.129 1 88.94 129 GLU B C 1
ATOM 3881 O O . GLU B 1 129 ? 3.377 6.891 -7.043 1 88.94 129 GLU B O 1
ATOM 3886 N N . LYS B 1 130 ? 1.562 5.953 -8.188 1 83.38 130 LYS B N 1
ATOM 3887 C CA . LYS B 1 130 ? 1.599 6.961 -9.25 1 83.38 130 LYS B CA 1
ATOM 3888 C C . LYS B 1 130 ? 0.206 7.523 -9.516 1 83.38 130 LYS B C 1
ATOM 3890 O O . LYS B 1 130 ? -0.779 6.781 -9.523 1 83.38 130 LYS B O 1
ATOM 3895 N N . GLY B 1 131 ? 0.197 8.812 -9.57 1 81.25 131 GLY B N 1
ATOM 3896 C CA . GLY B 1 131 ? -1.052 9.43 -9.984 1 81.25 131 GLY B CA 1
ATOM 3897 C C . GLY B 1 131 ? -2.053 9.57 -8.852 1 81.25 131 GLY B C 1
ATOM 3898 O O . GLY B 1 131 ? -3.264 9.578 -9.086 1 81.25 131 GLY B O 1
ATOM 3899 N N . GLU B 1 132 ? -1.574 9.594 -7.66 1 85.31 132 GLU B N 1
ATOM 3900 C CA . GLU B 1 132 ? -2.441 9.773 -6.5 1 85.31 132 GLU B CA 1
ATOM 3901 C C . GLU B 1 132 ? -3.17 11.117 -6.559 1 85.31 132 GLU B C 1
ATOM 3903 O O . GLU B 1 132 ? -2.564 12.141 -6.871 1 85.31 132 GLU B O 1
ATOM 3908 N N . ASP B 1 133 ? -4.527 11.102 -6.367 1 85.88 133 ASP B N 1
ATOM 3909 C CA . ASP B 1 133 ? -5.23 12.375 -6.445 1 85.88 133 ASP B CA 1
ATOM 3910 C C . ASP B 1 133 ? -6.176 12.555 -5.258 1 85.88 133 ASP B C 1
ATOM 3912 O O . ASP B 1 133 ? -6.922 13.531 -5.191 1 85.88 133 ASP B O 1
ATOM 3916 N N . LEU B 1 134 ? -6.156 11.57 -4.406 1 94.69 134 LEU B N 1
ATOM 3917 C CA . LEU B 1 134 ? -6.984 11.711 -3.215 1 94.69 134 LEU B CA 1
ATOM 3918 C C . LEU B 1 134 ? -6.18 12.312 -2.064 1 94.69 134 LEU B C 1
ATOM 3920 O O . LEU B 1 134 ? -6.668 13.195 -1.358 1 94.69 134 LEU B O 1
ATOM 3924 N N . LEU B 1 135 ? -4.957 11.781 -1.879 1 97.19 135 LEU B N 1
ATOM 3925 C CA . LEU B 1 135 ? -4.109 12.227 -0.778 1 97.19 135 LEU B CA 1
ATOM 3926 C C . LEU B 1 135 ? -2.961 13.094 -1.292 1 97.19 135 LEU B C 1
ATOM 3928 O O . LEU B 1 135 ? -1.906 13.172 -0.66 1 97.19 135 LEU B O 1
ATOM 3932 N N . ASP B 1 136 ? -3.092 13.57 -2.508 1 94.25 136 ASP B N 1
ATOM 3933 C CA . ASP B 1 136 ? -2.137 14.469 -3.15 1 94.25 136 ASP B CA 1
ATOM 3934 C C . ASP B 1 136 ? -2.84 15.43 -4.105 1 94.25 136 ASP B C 1
ATOM 3936 O O . ASP B 1 136 ? -4.066 15.414 -4.219 1 94.25 136 ASP B O 1
ATOM 3940 N N . HIS B 1 137 ? -2.113 16.375 -4.688 1 92.5 137 HIS B N 1
ATOM 3941 C CA . HIS B 1 137 ? -2.654 17.312 -5.664 1 92.5 137 HIS B CA 1
ATOM 3942 C C . HIS B 1 137 ? -1.688 17.516 -6.828 1 92.5 137 HIS B C 1
ATOM 3944 O O . HIS B 1 137 ? -0.488 17.266 -6.695 1 92.5 137 HIS B O 1
ATOM 3950 N N . PRO B 1 138 ? -2.219 17.984 -7.941 1 90.44 138 PRO B N 1
ATOM 3951 C CA . PRO B 1 138 ? -1.358 18.172 -9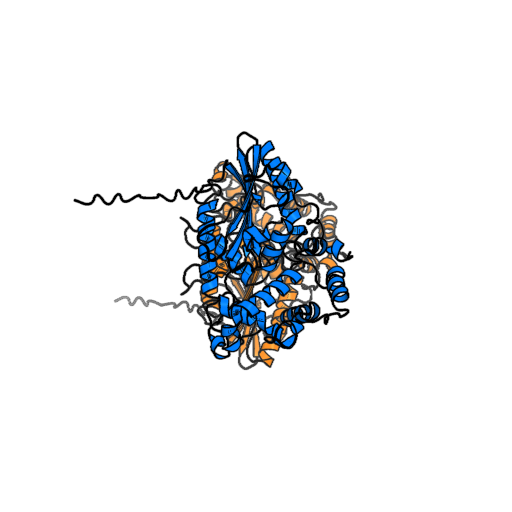.109 1 90.44 138 PRO B CA 1
ATOM 3952 C C . PRO B 1 138 ? -0.264 19.203 -8.875 1 90.44 138 PRO B C 1
ATOM 3954 O O . PRO B 1 138 ? -0.509 20.234 -8.234 1 90.44 138 PRO B O 1
ATOM 3957 N N . ARG B 1 139 ? 0.881 18.922 -9.438 1 83.06 139 ARG B N 1
ATOM 3958 C CA . ARG B 1 139 ? 1.996 19.859 -9.414 1 83.06 139 ARG B CA 1
ATOM 3959 C C . ARG B 1 139 ? 1.941 20.812 -10.617 1 83.06 139 ARG B C 1
ATOM 3961 O O . ARG B 1 139 ? 1.396 20.453 -11.664 1 83.06 139 ARG B O 1
ATOM 3968 N N . GLY B 1 140 ? 2.482 21.906 -10.445 1 85.44 140 GLY B N 1
ATOM 3969 C CA . GLY B 1 140 ? 2.547 22.875 -11.531 1 85.44 140 GLY B CA 1
ATOM 3970 C C . GLY B 1 140 ? 1.185 23.406 -11.938 1 85.44 140 GLY B C 1
ATOM 3971 O O . GLY B 1 140 ? 0.963 23.719 -13.109 1 85.44 140 GLY B O 1
ATOM 3972 N N . CYS B 1 141 ? 0.312 23.359 -11.031 1 92.12 141 CYS B N 1
ATOM 3973 C CA . CYS B 1 141 ? -1.032 23.859 -11.289 1 92.12 141 CYS B CA 1
ATOM 3974 C C . CYS B 1 141 ? -1.003 25.344 -11.625 1 92.12 141 CYS B C 1
ATOM 3976 O O . CYS B 1 141 ? -0.453 26.141 -10.859 1 92.12 141 CYS B O 1
ATOM 3978 N N . THR B 1 142 ? -1.642 25.688 -12.703 1 93 142 THR B N 1
ATOM 3979 C CA . THR B 1 142 ? -1.626 27.062 -13.195 1 93 142 THR B CA 1
ATOM 3980 C C . THR B 1 142 ? -2.25 28 -12.18 1 93 142 THR B C 1
ATOM 3982 O O . THR B 1 142 ? -1.839 29.156 -12.07 1 93 142 THR B O 1
ATOM 3985 N N . TYR B 1 143 ? -3.191 27.562 -11.469 1 95.44 143 TYR B N 1
ATOM 3986 C CA . TYR B 1 143 ? -3.818 28.406 -10.469 1 95.44 143 TYR B CA 1
ATOM 3987 C C . TYR B 1 143 ? -2.836 28.766 -9.359 1 95.44 143 TYR B C 1
ATOM 3989 O O . TYR B 1 143 ? -2.736 29.922 -8.953 1 95.44 143 TYR B O 1
ATOM 3997 N N . GLU B 1 144 ? -2.125 27.766 -8.875 1 92.44 144 GLU B N 1
ATOM 3998 C CA . GLU B 1 144 ? -1.154 28 -7.805 1 92.44 144 GLU B CA 1
ATOM 3999 C C . GLU B 1 144 ? -0.042 28.938 -8.258 1 92.44 144 GLU B C 1
ATOM 4001 O O . GLU B 1 144 ? 0.355 29.828 -7.516 1 92.44 144 GLU B O 1
ATOM 4006 N N . LEU B 1 145 ? 0.421 28.688 -9.422 1 92.38 145 LEU B N 1
ATOM 4007 C CA . LEU B 1 145 ? 1.456 29.547 -9.977 1 92.38 145 LEU B CA 1
ATOM 4008 C C . LEU B 1 145 ? 0.926 30.969 -10.188 1 92.38 145 LEU B C 1
ATOM 4010 O O . LEU B 1 145 ? 1.648 31.938 -9.977 1 92.38 145 LEU B O 1
ATOM 4014 N N . GLY B 1 146 ? -0.253 31 -10.602 1 94.56 146 GLY B N 1
ATOM 4015 C CA . GLY B 1 146 ? -0.883 32.281 -10.781 1 94.56 146 GLY B CA 1
ATOM 4016 C C . GLY B 1 146 ? -1.023 33.062 -9.492 1 94.56 146 GLY B C 1
ATOM 4017 O O . GLY B 1 146 ? -0.846 34.312 -9.477 1 94.56 146 GLY B O 1
ATOM 4018 N N . ARG B 1 147 ? -1.334 32.438 -8.367 1 94.56 147 ARG B N 1
ATOM 4019 C CA . ARG B 1 147 ? -1.431 33.094 -7.059 1 94.56 147 ARG B CA 1
ATOM 4020 C C . ARG B 1 147 ? -0.115 33.75 -6.676 1 94.56 147 ARG B C 1
ATOM 4022 O O . ARG B 1 147 ? -0.106 34.906 -6.203 1 94.56 147 ARG B O 1
ATOM 4029 N N . LEU B 1 148 ? 0.96 33.031 -6.934 1 94.44 148 LEU B N 1
ATOM 4030 C CA . LEU B 1 148 ? 2.281 33.562 -6.609 1 94.44 148 LEU B CA 1
ATOM 4031 C C . LEU B 1 148 ? 2.641 34.75 -7.523 1 94.44 148 LEU B C 1
ATOM 4033 O O . LEU B 1 148 ? 3.141 35.75 -7.055 1 94.44 148 LEU B O 1
ATOM 4037 N N . LYS B 1 149 ? 2.359 34.625 -8.781 1 95.5 149 LYS B N 1
ATOM 4038 C CA . LYS B 1 149 ? 2.65 35.656 -9.742 1 95.5 149 LYS B CA 1
ATOM 4039 C C . LYS B 1 149 ? 1.904 36.938 -9.398 1 95.5 149 LYS B C 1
ATOM 4041 O O . LYS B 1 149 ? 2.461 38.031 -9.492 1 95.5 149 LYS B O 1
ATOM 4046 N N . ARG B 1 150 ? 0.758 36.781 -9.016 1 95.56 150 ARG B N 1
ATOM 4047 C CA . ARG B 1 150 ? -0.046 37.938 -8.648 1 95.56 150 ARG B CA 1
ATOM 4048 C C . ARG B 1 150 ? 0.491 38.594 -7.383 1 95.56 150 ARG B C 1
ATOM 4050 O O . ARG B 1 150 ? 0.42 39.812 -7.23 1 95.56 150 ARG B O 1
ATOM 4057 N N . MET B 1 151 ? 1.012 37.781 -6.523 1 95.19 151 MET B N 1
ATOM 4058 C CA . MET B 1 151 ? 1.473 38.281 -5.23 1 95.19 151 MET B CA 1
ATOM 4059 C C . MET B 1 151 ? 2.787 39.031 -5.379 1 95.19 151 MET B C 1
ATOM 4061 O O . MET B 1 151 ? 2.982 40.094 -4.742 1 95.19 151 MET B O 1
ATOM 4065 N N . CYS B 1 152 ? 3.705 38.531 -6.203 1 96.12 152 CYS B N 1
ATOM 4066 C CA . CYS B 1 152 ? 5.023 39.156 -6.188 1 96.12 152 CYS B CA 1
ATOM 4067 C C . CYS B 1 152 ? 5.562 39.312 -7.602 1 96.12 152 CYS B C 1
ATOM 4069 O O . CYS B 1 152 ? 6.711 39.719 -7.789 1 96.12 152 CYS B O 1
ATOM 4071 N N . ASN B 1 153 ? 4.859 38.938 -8.602 1 96.38 153 ASN B N 1
ATOM 4072 C CA . ASN B 1 153 ? 5.211 39.062 -10.016 1 96.38 153 ASN B CA 1
ATOM 4073 C C . ASN B 1 153 ? 6.438 38.219 -10.359 1 96.38 153 ASN B C 1
ATOM 4075 O O . ASN B 1 153 ? 7.285 38.656 -11.148 1 96.38 153 ASN B O 1
ATOM 4079 N N . ARG B 1 154 ? 6.66 37.094 -9.734 1 94.88 154 ARG B N 1
ATOM 4080 C CA . ARG B 1 154 ? 7.73 36.125 -9.984 1 94.88 154 ARG B CA 1
ATOM 4081 C C . ARG B 1 154 ? 7.172 34.719 -10.086 1 94.88 154 ARG B C 1
ATOM 4083 O O . ARG B 1 154 ? 6.07 34.438 -9.609 1 94.88 154 ARG B O 1
ATOM 4090 N N . GLU B 1 155 ? 7.934 33.906 -10.766 1 92.75 155 GLU B N 1
ATOM 4091 C CA . GLU B 1 155 ? 7.629 32.469 -10.859 1 92.75 155 GLU B CA 1
ATOM 4092 C C . GLU B 1 155 ? 8.797 31.625 -10.359 1 92.75 155 GLU B C 1
ATOM 4094 O O . GLU B 1 155 ? 9.961 31.938 -10.625 1 92.75 155 GLU B O 1
ATOM 4099 N N . PRO B 1 156 ? 8.414 30.672 -9.602 1 94 156 PRO B N 1
ATOM 4100 C CA . PRO B 1 156 ? 9.516 29.812 -9.141 1 94 156 PRO B CA 1
ATOM 4101 C C . PRO B 1 156 ? 10.086 28.953 -10.266 1 94 156 PRO B C 1
ATOM 4103 O O . PRO B 1 156 ? 9.406 28.703 -11.266 1 94 156 PRO B O 1
ATOM 4106 N N . ASP B 1 157 ? 11.32 28.484 -10.031 1 92.38 157 ASP B N 1
ATOM 4107 C CA . ASP B 1 157 ? 11.914 27.484 -10.914 1 92.38 157 ASP B CA 1
ATOM 4108 C C . ASP B 1 157 ? 11.047 26.234 -10.984 1 92.38 157 ASP B C 1
ATOM 4110 O O . ASP B 1 157 ? 10.594 25.734 -9.953 1 92.38 157 ASP B O 1
ATOM 4114 N N . PRO B 1 158 ? 10.781 25.781 -12.219 1 88.44 158 PRO B N 1
ATOM 4115 C CA . PRO B 1 158 ? 9.938 24.594 -12.359 1 88.44 158 PRO B CA 1
ATOM 4116 C C . PRO B 1 158 ? 10.516 23.375 -11.633 1 88.44 158 PRO B C 1
ATOM 4118 O O . PRO B 1 158 ? 9.766 22.469 -11.25 1 88.44 158 PRO B O 1
ATOM 4121 N N . ASN B 1 159 ? 11.773 23.328 -11.438 1 90.81 159 ASN B N 1
ATOM 4122 C CA . ASN B 1 159 ? 12.438 22.203 -10.781 1 90.81 159 ASN B CA 1
ATOM 4123 C C . ASN B 1 159 ? 12.844 22.547 -9.352 1 90.81 159 ASN B C 1
ATOM 4125 O O . ASN B 1 159 ? 13.719 21.891 -8.773 1 90.81 159 ASN B O 1
ATOM 4129 N N . ILE B 1 160 ? 12.211 23.531 -8.844 1 92.06 160 ILE B N 1
ATOM 4130 C CA . ILE B 1 160 ? 12.578 24 -7.516 1 92.06 160 ILE B CA 1
ATOM 4131 C C . ILE B 1 160 ? 12.273 22.922 -6.484 1 92.06 160 ILE B C 1
ATOM 4133 O O . ILE B 1 160 ? 11.234 22.266 -6.551 1 92.06 160 ILE B O 1
ATOM 4137 N N . LYS B 1 161 ? 13.25 22.703 -5.59 1 91.38 161 LYS B N 1
ATOM 4138 C CA . LYS B 1 161 ? 13.023 21.781 -4.484 1 91.38 161 LYS B CA 1
ATOM 4139 C C . LYS B 1 161 ? 12.133 22.406 -3.414 1 91.38 161 LYS B C 1
ATOM 4141 O O . LYS B 1 161 ? 12.094 23.625 -3.268 1 91.38 161 LYS B O 1
ATOM 4146 N N . TRP B 1 162 ? 11.461 21.641 -2.623 1 92.25 162 TRP B N 1
ATOM 4147 C CA . TRP B 1 162 ? 10.406 22.094 -1.725 1 92.25 162 TRP B CA 1
ATOM 4148 C C . TRP B 1 162 ? 10.938 23.109 -0.72 1 92.25 162 TRP B C 1
ATOM 4150 O O . TRP B 1 162 ? 10.336 24.172 -0.52 1 92.25 162 TRP B O 1
ATOM 4160 N N . PRO B 1 163 ? 12.094 22.828 -0.105 1 93.69 163 PRO B N 1
ATOM 4161 C CA . PRO B 1 163 ? 12.562 23.828 0.861 1 93.69 163 PRO B CA 1
ATOM 4162 C C . PRO B 1 163 ? 12.805 25.188 0.226 1 93.69 163 PRO B C 1
ATOM 4164 O O . PRO B 1 163 ? 12.469 26.219 0.818 1 93.69 163 PRO B O 1
ATOM 4167 N N . MET B 1 164 ? 13.344 25.156 -0.92 1 95.12 164 MET B N 1
ATOM 4168 C CA . MET B 1 164 ? 13.578 26.406 -1.628 1 95.12 164 MET B CA 1
ATOM 4169 C C . MET B 1 164 ? 12.266 27.031 -2.074 1 95.12 164 MET B C 1
ATOM 4171 O O . MET B 1 164 ? 12.141 28.266 -2.123 1 95.12 164 MET B O 1
ATOM 4175 N N . PHE B 1 165 ? 11.32 26.234 -2.363 1 95.94 165 PHE B N 1
ATOM 4176 C CA . PHE B 1 165 ? 10 26.734 -2.703 1 95.94 165 PHE B CA 1
ATOM 4177 C C . PHE B 1 165 ? 9.383 27.469 -1.521 1 95.94 165 PHE B C 1
ATOM 4179 O O . PHE B 1 165 ? 8.812 28.547 -1.688 1 95.94 165 PHE B O 1
ATOM 4186 N N . GLU B 1 166 ? 9.5 26.938 -0.375 1 96.5 166 GLU B N 1
ATOM 4187 C CA . GLU B 1 166 ? 9.016 27.625 0.819 1 96.5 166 GLU B CA 1
ATOM 4188 C C . GLU B 1 166 ? 9.719 28.969 0.997 1 96.5 166 GLU B C 1
ATOM 4190 O O . GLU B 1 166 ? 9.086 29.953 1.385 1 96.5 166 GLU B O 1
ATOM 4195 N N . GLY B 1 167 ? 11.023 28.906 0.73 1 97.19 167 GLY B N 1
ATOM 4196 C CA . GLY B 1 167 ? 11.758 30.156 0.747 1 97.19 167 GLY B CA 1
ATOM 4197 C C . GLY B 1 167 ? 11.234 31.172 -0.254 1 97.19 167 GLY B C 1
ATOM 4198 O O . GLY B 1 167 ? 11.109 32.344 0.06 1 97.19 167 GLY B O 1
ATOM 4199 N N . PHE B 1 168 ? 10.984 30.672 -1.41 1 97.38 168 PHE B N 1
ATOM 4200 C CA . PHE B 1 168 ? 10.438 31.531 -2.455 1 97.38 168 PHE B CA 1
ATOM 4201 C C . PHE B 1 168 ? 9.117 32.156 -2.006 1 97.38 168 PHE B C 1
ATOM 4203 O O . PHE B 1 168 ? 8.906 33.344 -2.178 1 97.38 168 PHE B O 1
ATOM 4210 N N . VAL B 1 169 ? 8.234 31.406 -1.42 1 97.75 169 VAL B N 1
ATOM 4211 C CA . VAL B 1 169 ? 6.945 31.891 -0.926 1 97.75 169 VAL B CA 1
ATOM 4212 C C . VAL B 1 169 ? 7.164 32.906 0.18 1 97.75 169 VAL B C 1
ATOM 4214 O O . VAL B 1 169 ? 6.504 33.969 0.209 1 97.75 169 VAL B O 1
ATOM 4217 N N . PHE B 1 170 ? 8.094 32.656 1.05 1 98.19 170 PHE B N 1
ATOM 4218 C CA . PHE B 1 170 ? 8.477 33.562 2.129 1 98.19 170 PHE B CA 1
ATOM 4219 C C . PHE B 1 170 ? 8.828 34.938 1.583 1 98.19 170 PHE B C 1
ATOM 4221 O O . PHE B 1 170 ? 8.336 35.938 2.082 1 98.19 170 PHE B O 1
ATOM 4228 N N . GLU B 1 171 ? 9.578 34.969 0.555 1 97.38 171 GLU B N 1
ATOM 4229 C CA . GLU B 1 171 ? 9.961 36.219 -0.073 1 97.38 171 GLU B CA 1
ATOM 4230 C C . GLU B 1 171 ? 8.773 36.875 -0.773 1 97.38 171 GLU B C 1
ATOM 4232 O O . GLU B 1 171 ? 8.578 38.094 -0.681 1 97.38 171 GLU B O 1
ATOM 4237 N N . CYS B 1 172 ? 8.055 36.094 -1.461 1 96.88 172 CYS B N 1
ATOM 4238 C CA . CYS B 1 172 ? 6.926 36.594 -2.23 1 96.88 172 CYS B CA 1
ATOM 4239 C C . CYS B 1 172 ? 5.887 37.219 -1.315 1 96.88 172 CYS B C 1
ATOM 4241 O O . CYS B 1 172 ? 5.223 38.188 -1.702 1 96.88 172 CYS B O 1
ATOM 4243 N N . MET B 1 173 ? 5.707 36.719 -0.133 1 97.06 173 MET B N 1
ATOM 4244 C CA . MET B 1 173 ? 4.734 37.25 0.829 1 97.06 173 MET B CA 1
ATOM 4245 C C . MET B 1 173 ? 5.23 38.531 1.463 1 97.06 173 MET B C 1
ATOM 4247 O O . MET B 1 173 ? 4.512 39.156 2.24 1 97.06 173 MET B O 1
ATOM 4251 N N . GLY B 1 174 ? 6.5 38.875 1.176 1 96.38 174 GLY B N 1
ATOM 4252 C CA . GLY B 1 174 ? 7.082 40.094 1.695 1 96.38 174 GLY B CA 1
ATOM 4253 C C . GLY B 1 174 ? 7.527 40 3.141 1 96.38 174 GLY B C 1
ATOM 4254 O O . GLY B 1 174 ? 7.695 41 3.828 1 96.38 174 GLY B O 1
ATOM 4255 N N . LEU B 1 175 ? 7.781 38.812 3.648 1 97.25 175 LEU B N 1
ATOM 4256 C CA . LEU B 1 175 ? 8.062 38.562 5.062 1 97.25 175 LEU B CA 1
ATOM 4257 C C . LEU B 1 175 ? 9.516 38.938 5.387 1 97.25 175 LEU B C 1
ATOM 4259 O O . LEU B 1 175 ? 9.867 39.125 6.555 1 97.25 175 LEU B O 1
ATOM 4263 N N . THR B 1 176 ? 10.367 38.969 4.344 1 94.38 176 THR B N 1
ATOM 4264 C CA . THR B 1 176 ? 11.758 39.375 4.523 1 94.38 176 THR B CA 1
ATOM 4265 C C . THR B 1 176 ? 11.852 40.75 5.156 1 94.38 176 THR B C 1
ATOM 4267 O O . THR B 1 176 ? 12.805 41.062 5.879 1 94.38 176 THR B O 1
ATOM 4270 N N . LYS B 1 177 ? 10.945 41.562 4.906 1 93.31 177 LYS B N 1
ATOM 4271 C CA . LYS B 1 177 ? 10.961 42.938 5.375 1 93.31 177 LYS B CA 1
ATOM 4272 C C . LYS B 1 177 ? 10.562 43.031 6.848 1 93.31 177 LYS B C 1
ATOM 4274 O O . LYS B 1 177 ? 10.828 44.031 7.504 1 93.31 177 LYS B O 1
ATOM 4279 N N . ASN B 1 178 ? 9.977 42.031 7.344 1 90.75 178 ASN B N 1
ATOM 4280 C CA . ASN B 1 178 ? 9.391 42.094 8.68 1 90.75 178 ASN B CA 1
ATOM 4281 C C . ASN B 1 178 ? 10.227 41.312 9.688 1 90.75 178 ASN B C 1
ATOM 4283 O O . ASN B 1 178 ? 9.766 41.031 10.797 1 90.75 178 ASN B O 1
ATOM 4287 N N . THR B 1 179 ? 11.383 40.844 9.211 1 95.44 179 THR B N 1
ATOM 4288 C CA . THR B 1 179 ? 12.172 40.031 10.133 1 95.44 179 THR B CA 1
ATOM 4289 C C . THR B 1 179 ? 13.664 40.219 9.875 1 95.44 179 THR B C 1
ATOM 4291 O O . THR B 1 179 ? 14.062 40.594 8.773 1 95.44 179 THR B O 1
ATOM 4294 N N . THR B 1 180 ? 14.492 40 10.875 1 94.69 180 THR B N 1
ATOM 4295 C CA . THR B 1 180 ? 15.938 39.969 10.719 1 94.69 180 THR B CA 1
ATOM 4296 C C . THR B 1 180 ? 16.469 38.531 10.836 1 94.69 180 THR B C 1
ATOM 4298 O O . THR B 1 180 ? 17.672 38.312 10.703 1 94.69 180 THR B O 1
ATOM 4301 N N . LEU B 1 181 ? 15.578 37.594 11 1 95.69 181 LEU B N 1
ATOM 4302 C CA . LEU B 1 181 ? 15.992 36.219 11.227 1 95.69 181 LEU B CA 1
ATOM 4303 C C . LEU B 1 181 ? 16.469 35.562 9.938 1 95.69 181 LEU B C 1
ATOM 4305 O O . LEU B 1 181 ? 17.406 34.75 9.953 1 95.69 181 LEU B O 1
ATOM 4309 N N . PHE B 1 182 ? 15.719 35.844 8.836 1 96.5 182 PHE B N 1
ATOM 4310 C CA . PHE B 1 182 ? 16.031 35.281 7.531 1 96.5 182 PHE B CA 1
ATOM 4311 C C . PHE B 1 182 ? 16.188 36.375 6.488 1 96.5 182 PHE B C 1
ATOM 4313 O O . PHE B 1 182 ? 15.242 37.094 6.191 1 96.5 182 PHE B O 1
ATOM 4320 N N . LYS B 1 183 ? 17.297 36.438 5.91 1 95.38 183 LYS B N 1
ATOM 4321 C CA . LYS B 1 183 ? 17.578 37.562 5.016 1 95.38 183 LYS B CA 1
ATOM 4322 C C . LYS B 1 183 ? 17.031 37.281 3.615 1 95.38 183 LYS B C 1
ATOM 4324 O O . LYS B 1 183 ? 16.812 38.219 2.84 1 95.38 183 LYS B O 1
ATOM 4329 N N . ASP B 1 184 ? 16.891 36 3.303 1 96.31 184 ASP B N 1
ATOM 4330 C CA . ASP B 1 184 ? 16.422 35.656 1.962 1 96.31 184 ASP B CA 1
ATOM 4331 C C . ASP B 1 184 ? 15.805 34.25 1.933 1 96.31 184 ASP B C 1
ATOM 4333 O O . ASP B 1 184 ? 15.641 33.625 2.977 1 96.31 184 ASP B O 1
ATOM 4337 N N . ALA B 1 185 ? 15.391 33.844 0.695 1 96.31 185 ALA B N 1
ATOM 4338 C CA . ALA B 1 185 ? 14.75 32.562 0.463 1 96.31 185 ALA B CA 1
ATOM 4339 C C . ALA B 1 185 ? 15.672 31.422 0.857 1 96.31 185 ALA B C 1
ATOM 4341 O O . ALA B 1 185 ? 15.219 30.406 1.413 1 96.31 185 ALA B O 1
ATOM 4342 N N . LYS B 1 186 ? 16.875 31.547 0.548 1 95.62 186 LYS B N 1
ATOM 4343 C CA . LYS B 1 186 ? 17.859 30.5 0.82 1 95.62 186 LYS B CA 1
ATOM 4344 C C . LYS B 1 186 ? 17.984 30.25 2.318 1 95.62 186 LYS B C 1
ATOM 4346 O O . LYS B 1 186 ? 18 29.094 2.756 1 95.62 186 LYS B O 1
ATOM 4351 N N . GLU B 1 187 ? 18.016 31.281 3.078 1 95.19 187 GLU B N 1
ATOM 4352 C CA . GLU B 1 187 ? 18.109 31.125 4.527 1 95.19 187 GLU B CA 1
ATOM 4353 C C . GLU B 1 187 ? 16.812 30.547 5.098 1 95.19 187 GLU B C 1
ATOM 4355 O O . GLU B 1 187 ? 16.859 29.688 5.984 1 95.19 187 GLU B O 1
ATOM 4360 N N . PHE B 1 188 ? 15.711 31.016 4.559 1 96.94 188 PHE B N 1
ATOM 4361 C CA . PHE B 1 188 ? 14.43 30.531 5.066 1 96.94 188 PHE B CA 1
ATOM 4362 C C . PHE B 1 188 ? 14.227 29.062 4.711 1 96.94 188 PHE B C 1
ATOM 4364 O O . PHE B 1 188 ? 13.469 28.359 5.383 1 96.94 188 PHE B O 1
ATOM 4371 N N . SER B 1 189 ? 14.883 28.578 3.68 1 95.94 189 SER B N 1
ATOM 4372 C CA . SER B 1 189 ? 14.734 27.203 3.232 1 95.94 189 SER B CA 1
ATOM 4373 C C . SER B 1 189 ? 15.195 26.219 4.301 1 95.94 189 SER B C 1
ATOM 4375 O O . SER B 1 189 ? 14.891 25.016 4.23 1 95.94 189 SER B O 1
ATOM 4377 N N . LYS B 1 190 ? 15.828 26.656 5.332 1 94.31 190 LYS B N 1
ATOM 4378 C CA . LYS B 1 190 ? 16.328 25.812 6.418 1 94.31 190 LYS B CA 1
ATOM 4379 C C . LYS B 1 190 ? 15.273 25.656 7.516 1 94.31 190 LYS B C 1
ATOM 4381 O O . LYS B 1 190 ? 15.438 24.844 8.43 1 94.31 190 LYS B O 1
ATOM 4386 N N . MET B 1 191 ? 14.25 26.391 7.434 1 95.88 191 MET B N 1
ATOM 4387 C CA . MET B 1 191 ? 13.289 26.484 8.531 1 95.88 191 MET B CA 1
ATOM 4388 C C . MET B 1 191 ? 12.625 25.141 8.805 1 95.88 191 MET B C 1
ATOM 4390 O O . MET B 1 191 ? 12.43 24.766 9.961 1 95.88 191 MET B O 1
ATOM 4394 N N . GLU B 1 192 ? 12.25 24.438 7.773 1 95.44 192 GLU B N 1
ATOM 4395 C CA . GLU B 1 192 ? 11.633 23.125 7.973 1 95.44 192 GLU B CA 1
ATOM 4396 C C . GLU B 1 192 ? 12.555 22.203 8.766 1 95.44 192 GLU B C 1
ATOM 4398 O O . GLU B 1 192 ? 12.102 21.5 9.68 1 95.44 192 GLU B O 1
ATOM 4403 N N . ALA B 1 193 ? 13.797 22.172 8.359 1 95.31 193 ALA B N 1
ATOM 4404 C CA . ALA B 1 193 ? 14.758 21.312 9.047 1 95.31 193 ALA B CA 1
ATOM 4405 C C . ALA B 1 193 ? 14.883 21.703 10.516 1 95.31 193 ALA B C 1
ATOM 4407 O O . ALA B 1 193 ? 14.914 20.828 11.391 1 95.31 193 ALA B O 1
ATOM 4408 N N . LEU B 1 194 ? 14.938 23.031 10.805 1 95.5 194 LEU B N 1
ATOM 4409 C CA . LEU B 1 194 ? 15.031 23.516 12.172 1 95.5 194 LEU B CA 1
ATOM 4410 C C . LEU B 1 194 ? 13.781 23.141 12.969 1 95.5 194 LEU B C 1
ATOM 4412 O O . LEU B 1 194 ? 13.883 22.672 14.102 1 95.5 194 LEU B O 1
ATOM 4416 N N . TYR B 1 195 ? 12.68 23.312 12.336 1 95.88 195 TYR B N 1
ATOM 4417 C CA . TYR B 1 195 ? 11.398 23.031 12.961 1 95.88 195 TYR B CA 1
ATOM 4418 C C . TYR B 1 195 ? 11.273 21.547 13.305 1 95.88 195 TYR B C 1
ATOM 4420 O O . TYR B 1 195 ? 10.875 21.188 14.414 1 95.88 195 TYR B O 1
ATOM 4428 N N . ILE B 1 196 ? 11.641 20.688 12.414 1 95.94 196 ILE B N 1
ATOM 4429 C CA . ILE B 1 196 ? 11.523 19.25 12.594 1 95.94 196 ILE B CA 1
ATOM 4430 C C . ILE B 1 196 ? 12.531 18.781 13.641 1 95.94 196 ILE B C 1
ATOM 4432 O O . ILE B 1 196 ? 12.227 17.906 14.453 1 95.94 196 ILE B O 1
ATOM 4436 N N . GLN B 1 197 ? 13.742 19.312 13.594 1 94.94 197 GLN B N 1
ATOM 4437 C CA . GLN B 1 197 ? 14.734 19 14.625 1 94.94 197 GLN B CA 1
ATOM 4438 C C . GLN B 1 197 ? 14.195 19.312 16.016 1 94.94 197 GLN B C 1
ATOM 4440 O O . GLN B 1 197 ? 14.328 18.516 16.938 1 94.94 197 GLN B O 1
ATOM 4445 N N . GLU B 1 198 ? 13.602 20.469 16.078 1 94.88 198 GLU B N 1
ATOM 4446 C CA . GLU B 1 198 ? 13 20.875 17.344 1 94.88 198 GLU B CA 1
ATOM 4447 C C . GLU B 1 198 ? 11.898 19.906 17.781 1 94.88 198 GLU B C 1
ATOM 4449 O O . GLU B 1 198 ? 11.836 19.516 18.938 1 94.88 198 GLU B O 1
ATOM 4454 N N . LYS B 1 199 ? 11.039 19.531 16.859 1 95.12 199 LYS B N 1
ATOM 4455 C CA . LYS B 1 199 ? 9.922 18.641 17.156 1 95.12 199 LYS B CA 1
ATOM 4456 C C . LYS B 1 199 ? 10.414 17.25 17.547 1 95.12 199 LYS B C 1
ATOM 4458 O O . LYS B 1 199 ? 9.672 16.484 18.156 1 95.12 199 LYS B O 1
ATOM 4463 N N . ASN B 1 200 ? 11.641 16.969 17.219 1 94.5 200 ASN B N 1
ATOM 4464 C CA . ASN B 1 200 ? 12.258 15.703 17.625 1 94.5 200 ASN B CA 1
ATOM 4465 C C . ASN B 1 200 ? 13 15.859 18.953 1 94.5 200 ASN B C 1
ATOM 4467 O O . ASN B 1 200 ? 13.664 14.922 19.406 1 94.5 200 ASN B O 1
ATOM 4471 N N . GLY B 1 201 ? 12.984 17.016 19.516 1 92.88 201 GLY B N 1
ATOM 4472 C CA . GLY B 1 201 ? 13.523 17.234 20.859 1 92.88 201 GLY B CA 1
ATOM 4473 C C . GLY B 1 201 ? 14.953 17.734 20.844 1 92.88 201 GLY B C 1
ATOM 4474 O O . GLY B 1 201 ? 15.625 17.734 21.875 1 92.88 201 GLY B O 1
ATOM 4475 N N . PHE B 1 202 ? 15.414 18.172 19.719 1 93.88 202 PHE B N 1
ATOM 4476 C CA . PHE B 1 202 ? 16.781 18.672 19.641 1 93.88 202 PHE B CA 1
ATOM 4477 C C . PHE B 1 202 ? 16.797 20.203 19.656 1 93.88 202 PHE B C 1
ATOM 4479 O O . PHE B 1 202 ? 15.891 20.844 19.141 1 93.88 202 PHE B O 1
ATOM 4486 N N . LEU B 1 203 ? 17.922 20.75 20.156 1 91.81 203 LEU B N 1
ATOM 4487 C CA . LEU B 1 203 ? 18.094 22.188 20.156 1 91.81 203 LEU B CA 1
ATOM 4488 C C . LEU B 1 203 ? 18.703 22.672 18.828 1 91.81 203 LEU B C 1
ATOM 4490 O O . LEU B 1 203 ? 19.531 21.969 18.25 1 91.81 203 LEU B O 1
ATOM 4494 N N . GLY B 1 204 ? 18.25 23.828 18.422 1 90.69 204 GLY B N 1
ATOM 4495 C CA . GLY B 1 204 ? 18.859 24.484 17.266 1 90.69 204 GLY B CA 1
ATOM 4496 C C . GLY B 1 204 ? 19.969 25.453 17.656 1 90.69 204 GLY B C 1
ATOM 4497 O O . GLY B 1 204 ? 20.422 25.469 18.797 1 90.69 204 GLY B O 1
ATOM 4498 N N . PRO B 1 205 ? 20.5 26.109 16.641 1 92.25 205 PRO B N 1
ATOM 4499 C CA . PRO B 1 205 ? 21.5 27.141 16.953 1 92.25 205 PRO B CA 1
ATOM 4500 C C . PRO B 1 205 ? 20.953 28.219 17.875 1 92.25 205 PRO B C 1
ATOM 4502 O O . PRO B 1 205 ? 19.734 28.406 17.969 1 92.25 205 PRO B O 1
ATOM 4505 N N . ASP B 1 206 ? 21.812 28.984 18.484 1 94 206 ASP B N 1
ATOM 4506 C CA . ASP B 1 206 ? 21.469 29.969 19.5 1 94 206 ASP B CA 1
ATOM 4507 C C . ASP B 1 206 ? 20.469 30.984 18.953 1 94 206 ASP B C 1
ATOM 4509 O O . ASP B 1 206 ? 19.516 31.359 19.641 1 94 206 ASP B O 1
ATOM 4513 N N . TRP B 1 207 ? 20.75 31.469 17.766 1 94.44 207 TRP B N 1
ATOM 4514 C CA . TRP B 1 207 ? 19.859 32.5 17.203 1 94.44 207 TRP B CA 1
ATOM 4515 C C . TRP B 1 207 ? 18.438 31.969 17.062 1 94.44 207 TRP B C 1
ATOM 4517 O O . TRP B 1 207 ? 17.484 32.719 17.266 1 94.44 207 TRP B O 1
ATOM 4527 N N . TYR B 1 208 ? 18.219 30.75 16.719 1 95.12 208 TYR B N 1
ATOM 4528 C CA . TYR B 1 208 ? 16.922 30.125 16.562 1 95.12 208 TYR B CA 1
ATOM 4529 C C . TYR B 1 208 ? 16.219 29.953 17.906 1 95.12 208 TYR B C 1
ATOM 4531 O O . TYR B 1 208 ? 15.055 30.312 18.062 1 95.12 208 TYR B O 1
ATOM 4539 N N . GLU B 1 209 ? 16.984 29.484 18.875 1 95.75 209 GLU B N 1
ATOM 4540 C CA . GLU B 1 209 ? 16.438 29.219 20.203 1 95.75 209 GLU B CA 1
ATOM 4541 C C . GLU B 1 209 ? 15.93 30.5 20.859 1 95.75 209 GLU B C 1
ATOM 4543 O O . GLU B 1 209 ? 14.906 30.5 21.547 1 95.75 209 GLU B O 1
ATOM 4548 N N . LYS B 1 210 ? 16.656 31.578 20.609 1 97.06 210 LYS B N 1
ATOM 4549 C CA . LYS B 1 210 ? 16.312 32.844 21.219 1 97.06 210 LYS B CA 1
ATOM 4550 C C . LYS B 1 210 ? 15.102 33.5 20.547 1 97.06 210 LYS B C 1
ATOM 4552 O O . LYS B 1 210 ? 14.461 34.375 21.109 1 97.06 210 LYS B O 1
ATOM 4557 N N . ASN B 1 211 ? 14.805 33.031 19.344 1 97.31 211 ASN B N 1
ATOM 4558 C CA . ASN B 1 211 ? 13.766 33.656 18.562 1 97.31 211 ASN B CA 1
ATOM 4559 C C . ASN B 1 211 ? 12.734 32.656 18.062 1 97.31 211 ASN B C 1
ATOM 4561 O O . ASN B 1 211 ? 12.203 32.812 16.953 1 97.31 211 ASN B O 1
ATOM 4565 N N . LYS B 1 212 ? 12.438 31.625 18.734 1 96.31 212 LYS B N 1
ATOM 4566 C CA . LYS B 1 212 ? 11.586 30.516 18.297 1 96.31 212 LYS B CA 1
ATOM 4567 C C . LYS B 1 212 ? 10.18 31 17.953 1 96.31 212 LYS B C 1
ATOM 4569 O O . LYS B 1 212 ? 9.602 30.594 16.953 1 96.31 212 LYS B O 1
ATOM 4574 N N . LYS B 1 213 ? 9.664 31.781 18.828 1 96.44 213 LYS B N 1
ATOM 4575 C CA . LYS B 1 213 ? 8.305 32.25 18.594 1 96.44 213 LYS B CA 1
ATOM 4576 C C . LYS B 1 213 ? 8.18 32.969 17.25 1 96.44 213 LYS B C 1
ATOM 4578 O O . LYS B 1 213 ? 7.262 32.688 16.484 1 96.44 213 LYS B O 1
ATOM 4583 N N . GLU B 1 214 ? 9.039 33.875 17.031 1 97.44 214 GLU B N 1
ATOM 4584 C CA . GLU B 1 214 ? 9.023 34.594 15.766 1 97.44 214 GLU B CA 1
ATOM 4585 C C . GLU B 1 214 ? 9.266 33.656 14.586 1 97.44 214 GLU B C 1
ATOM 4587 O O . GLU B 1 214 ? 8.594 33.781 13.555 1 97.44 214 GLU B O 1
ATOM 4592 N N . ALA B 1 215 ? 10.234 32.75 14.711 1 97.38 215 ALA B N 1
ATOM 4593 C CA . ALA B 1 215 ? 10.523 31.781 13.656 1 97.38 215 ALA B CA 1
ATOM 4594 C C . ALA B 1 215 ? 9.289 30.938 13.336 1 97.38 215 ALA B C 1
ATOM 4596 O O . ALA B 1 215 ? 8.953 30.734 12.164 1 97.38 215 ALA B O 1
ATOM 4597 N N . HIS B 1 216 ? 8.617 30.516 14.359 1 97.38 216 HIS B N 1
ATOM 4598 C CA . HIS B 1 216 ? 7.414 29.719 14.195 1 97.38 216 HIS B CA 1
ATOM 4599 C C . HIS B 1 216 ? 6.316 30.5 13.5 1 97.38 216 HIS B C 1
ATOM 4601 O O . HIS B 1 216 ? 5.629 29.984 12.617 1 97.38 216 HIS B O 1
ATOM 4607 N N . ASP B 1 217 ? 6.145 31.719 13.93 1 97.12 217 ASP B N 1
ATOM 4608 C CA . ASP B 1 217 ? 5.113 32.562 13.336 1 97.12 217 ASP B CA 1
ATOM 4609 C C . ASP B 1 217 ? 5.328 32.719 11.836 1 97.12 217 ASP B C 1
ATOM 4611 O O . ASP B 1 217 ? 4.379 32.625 11.055 1 97.12 217 ASP B O 1
ATOM 4615 N N . LEU B 1 218 ? 6.562 33 11.453 1 97.69 218 LEU B N 1
ATOM 4616 C CA . LEU B 1 218 ? 6.898 33.125 10.039 1 97.69 218 LEU B CA 1
ATOM 4617 C C . LEU B 1 218 ? 6.641 31.828 9.281 1 97.69 218 LEU B C 1
ATOM 4619 O O . LEU B 1 218 ? 6.051 31.844 8.195 1 97.69 218 LEU B O 1
ATOM 4623 N N . TYR B 1 219 ? 7.039 30.734 9.891 1 97.62 219 TYR B N 1
ATOM 4624 C CA . TYR B 1 219 ? 6.863 29.438 9.258 1 97.62 219 TYR B CA 1
ATOM 4625 C C . TYR B 1 219 ? 5.383 29.094 9.117 1 97.62 219 TYR B C 1
ATOM 4627 O O . TYR B 1 219 ? 4.949 28.594 8.07 1 97.62 219 TYR B O 1
ATOM 4635 N N . ASN B 1 220 ? 4.625 29.375 10.141 1 97.62 220 ASN B N 1
ATOM 4636 C CA . ASN B 1 220 ? 3.189 29.109 10.117 1 97.62 220 ASN B CA 1
ATOM 4637 C C . ASN B 1 220 ? 2.496 29.891 9 1 97.62 220 ASN B C 1
ATOM 4639 O O . ASN B 1 220 ? 1.58 29.375 8.359 1 97.62 220 ASN B O 1
ATOM 4643 N N . LYS B 1 221 ? 2.893 31.125 8.789 1 96.88 221 LYS B N 1
ATOM 4644 C CA . LYS B 1 221 ? 2.307 31.953 7.734 1 96.88 221 LYS B CA 1
ATOM 4645 C C . LYS B 1 221 ? 2.584 31.359 6.355 1 96.88 221 LYS B C 1
ATOM 4647 O O . LYS B 1 221 ? 1.68 31.266 5.523 1 96.88 221 LYS B O 1
ATOM 4652 N N . VAL B 1 222 ? 3.83 30.969 6.168 1 97.69 222 VAL B N 1
ATOM 4653 C CA . VAL B 1 222 ? 4.215 30.391 4.883 1 97.69 222 VAL B CA 1
ATOM 4654 C C . VAL B 1 222 ? 3.482 29.062 4.672 1 97.69 222 VAL B C 1
ATOM 4656 O O . VAL B 1 222 ? 2.965 28.797 3.58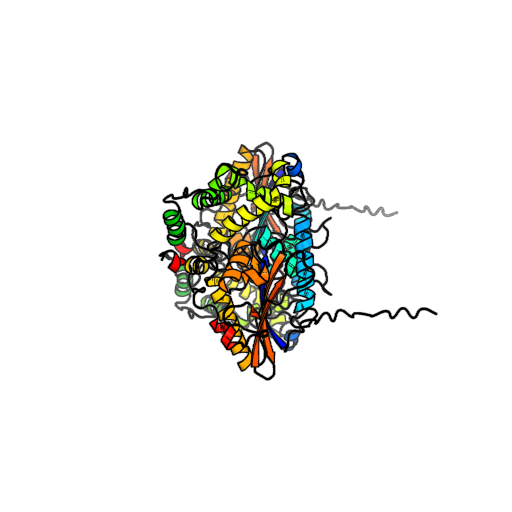4 1 97.69 222 VAL B O 1
ATOM 4659 N N . PHE B 1 223 ? 3.445 28.281 5.703 1 97.88 223 PHE B N 1
ATOM 4660 C CA . PHE B 1 223 ? 2.758 26.984 5.656 1 97.88 223 PHE B CA 1
ATOM 4661 C C . PHE B 1 223 ? 1.28 27.188 5.34 1 97.88 223 PHE B C 1
ATOM 4663 O O . PHE B 1 223 ? 0.731 26.484 4.48 1 97.88 223 PHE B O 1
ATOM 4670 N N . ALA B 1 224 ? 0.648 28.109 5.996 1 97.44 224 ALA B N 1
ATOM 4671 C CA . ALA B 1 224 ? -0.769 28.391 5.781 1 97.44 224 ALA B CA 1
ATOM 4672 C C . ALA B 1 224 ? -1.031 28.812 4.34 1 97.44 224 ALA B C 1
ATOM 4674 O O . ALA B 1 224 ? -2.01 28.375 3.727 1 97.44 224 ALA B O 1
ATOM 4675 N N . TYR B 1 225 ? -0.179 29.656 3.83 1 97.06 225 TYR B N 1
ATOM 4676 C CA . TYR B 1 225 ? -0.311 30.062 2.432 1 97.06 225 TYR B CA 1
ATOM 4677 C C . TYR B 1 225 ? -0.229 28.844 1.514 1 97.06 225 TYR B C 1
ATOM 4679 O O . TYR B 1 225 ? -1.034 28.703 0.592 1 97.06 225 TYR B O 1
ATOM 4687 N N . ASN B 1 226 ? 0.747 28 1.781 1 96.56 226 ASN B N 1
ATOM 4688 C CA . ASN B 1 226 ? 1.006 26.844 0.917 1 96.56 226 ASN B CA 1
ATOM 4689 C C . ASN B 1 226 ? -0.169 25.875 0.911 1 96.56 226 ASN B C 1
ATOM 4691 O O . ASN B 1 226 ? -0.449 25.234 -0.107 1 96.56 226 ASN B O 1
ATOM 4695 N N . VAL B 1 227 ? -0.881 25.75 1.996 1 97.25 227 VAL B N 1
ATOM 4696 C CA . VAL B 1 227 ? -1.974 24.781 2.047 1 97.25 227 VAL B CA 1
ATOM 4697 C C . VAL B 1 227 ? -3.242 25.406 1.472 1 97.25 227 VAL B C 1
ATOM 4699 O O . VAL B 1 227 ? -4.25 24.719 1.284 1 97.25 227 VAL B O 1
ATOM 4702 N N . GLY B 1 228 ? -3.279 26.672 1.292 1 96.69 228 GLY B N 1
ATOM 4703 C CA . GLY B 1 228 ? -4.395 27.344 0.63 1 96.69 228 GLY B CA 1
ATOM 4704 C C . GLY B 1 228 ? -5.32 28.062 1.595 1 96.69 228 GLY B C 1
ATOM 4705 O O . GLY B 1 228 ? -6.469 28.359 1.257 1 96.69 228 GLY B O 1
ATOM 4706 N N . ALA B 1 229 ? -4.828 28.344 2.814 1 96.38 229 ALA B N 1
ATOM 4707 C CA . ALA B 1 229 ? -5.66 29.016 3.807 1 96.38 229 ALA B CA 1
ATOM 4708 C C . ALA B 1 229 ? -6.211 30.328 3.258 1 96.38 229 ALA B C 1
ATOM 4710 O O . ALA B 1 229 ? -5.477 31.109 2.664 1 96.38 229 ALA B O 1
ATOM 4711 N N . GLY B 1 230 ? -7.492 30.5 3.389 1 95.25 230 GLY B N 1
ATOM 4712 C CA . GLY B 1 230 ? -8.148 31.734 3.004 1 95.25 230 GLY B CA 1
ATOM 4713 C C . GLY B 1 230 ? -8.469 31.797 1.523 1 95.25 230 GLY B C 1
ATOM 4714 O O . GLY B 1 230 ? -9.031 32.781 1.05 1 95.25 230 GLY B O 1
ATOM 4715 N N . ASP B 1 231 ? -8.141 30.797 0.75 1 97.56 231 ASP B N 1
ATOM 4716 C CA . ASP B 1 231 ? -8.383 30.75 -0.688 1 97.56 231 ASP B CA 1
ATOM 4717 C C . ASP B 1 231 ? -9.172 29.5 -1.066 1 97.56 231 ASP B C 1
ATOM 4719 O O . ASP B 1 231 ? -8.609 28.406 -1.159 1 97.56 231 ASP B O 1
ATOM 4723 N N . ALA B 1 232 ? -10.445 29.688 -1.4 1 97.5 232 ALA B N 1
ATOM 4724 C CA . ALA B 1 232 ? -11.352 28.578 -1.641 1 97.5 232 ALA B CA 1
ATOM 4725 C C . ALA B 1 232 ? -10.875 27.719 -2.809 1 97.5 232 ALA B C 1
ATOM 4727 O O . ALA B 1 232 ? -10.914 26.484 -2.744 1 97.5 232 ALA B O 1
ATOM 4728 N N . LYS B 1 233 ? -10.422 28.344 -3.826 1 96.94 233 LYS B N 1
ATOM 4729 C CA . LYS B 1 233 ? -9.969 27.609 -5.004 1 96.94 233 LYS B CA 1
ATOM 4730 C C . LYS B 1 233 ? -8.703 26.812 -4.707 1 96.94 233 LYS B C 1
ATOM 4732 O O . LYS B 1 233 ? -8.547 25.688 -5.172 1 96.94 233 LYS B O 1
ATOM 4737 N N . ALA B 1 234 ? -7.777 27.422 -3.979 1 97.56 234 ALA B N 1
ATOM 4738 C CA . ALA B 1 234 ? -6.574 26.703 -3.561 1 97.56 234 ALA B CA 1
ATOM 4739 C C . ALA B 1 234 ? -6.93 25.516 -2.678 1 97.56 234 ALA B C 1
ATOM 4741 O O . ALA B 1 234 ? -6.312 24.453 -2.777 1 97.56 234 ALA B O 1
ATOM 4742 N N . LEU B 1 235 ? -7.934 25.719 -1.864 1 98.12 235 LEU B N 1
ATOM 4743 C CA . LEU B 1 235 ? -8.359 24.641 -0.987 1 98.12 235 LEU B CA 1
ATOM 4744 C C . LEU B 1 235 ? -9.062 23.547 -1.782 1 98.12 235 LEU B C 1
ATOM 4746 O O . LEU B 1 235 ? -8.969 22.359 -1.436 1 98.12 235 LEU B O 1
ATOM 4750 N N . GLN B 1 236 ? -9.797 23.906 -2.844 1 97.88 236 GLN B N 1
ATOM 4751 C CA . GLN B 1 236 ? -10.312 22.891 -3.754 1 97.88 236 GLN B CA 1
ATOM 4752 C C . GLN B 1 236 ? -9.18 22.062 -4.352 1 97.88 236 GLN B C 1
ATOM 4754 O O . GLN B 1 236 ? -9.289 20.828 -4.449 1 97.88 236 GLN B O 1
ATOM 4759 N N . LEU B 1 237 ? -8.109 22.688 -4.695 1 97.12 237 LEU B N 1
ATOM 4760 C CA . LEU B 1 237 ? -6.961 22.016 -5.297 1 97.12 237 LEU B CA 1
ATOM 4761 C C . LEU B 1 237 ? -6.301 21.078 -4.301 1 97.12 237 LEU B C 1
ATOM 4763 O O . LEU B 1 237 ? -5.992 19.922 -4.637 1 97.12 237 LEU B O 1
ATOM 4767 N N . LYS B 1 238 ? -6.117 21.562 -3.1 1 97.25 238 LYS B N 1
ATOM 4768 C CA . LYS B 1 238 ? -5.25 20.906 -2.135 1 97.25 238 LYS B CA 1
ATOM 4769 C C . LYS B 1 238 ? -5.973 19.75 -1.45 1 97.25 238 LYS B C 1
ATOM 4771 O O . LYS B 1 238 ? -5.363 18.719 -1.134 1 97.25 238 LYS B O 1
ATOM 4776 N N . GLN B 1 239 ? -7.305 19.891 -1.22 1 98 239 GLN B N 1
ATOM 4777 C CA . GLN B 1 239 ? -7.984 18.891 -0.394 1 98 239 GLN B CA 1
ATOM 4778 C C . GLN B 1 239 ? -9.406 18.641 -0.894 1 98 239 GLN B C 1
ATOM 4780 O O . GLN B 1 239 ? -10.148 17.859 -0.301 1 98 239 GLN B O 1
ATOM 4785 N N . GLY B 1 240 ? -9.859 19.312 -1.941 1 98.06 240 GLY B N 1
ATOM 4786 C CA . GLY B 1 240 ? -11.258 19.297 -2.334 1 98.06 240 GLY B CA 1
ATOM 4787 C C . GLY B 1 240 ? -11.766 17.922 -2.707 1 98.06 240 GLY B C 1
ATOM 4788 O O . GLY B 1 240 ? -12.914 17.578 -2.412 1 98.06 240 GLY B O 1
ATOM 4789 N N . LYS B 1 241 ? -10.93 17.188 -3.402 1 97.81 241 LYS B N 1
ATOM 4790 C CA . LYS B 1 241 ? -11.328 15.828 -3.783 1 97.81 241 LYS B CA 1
ATOM 4791 C C . LYS B 1 241 ? -11.5 14.938 -2.557 1 97.81 241 LYS B C 1
ATOM 4793 O O . LYS B 1 241 ? -12.406 14.109 -2.51 1 97.81 241 LYS B O 1
ATOM 4798 N N . LEU B 1 242 ? -10.625 15.062 -1.604 1 98.38 242 LEU B N 1
ATOM 4799 C CA . LEU B 1 242 ? -10.711 14.297 -0.365 1 98.38 242 LEU B CA 1
ATOM 4800 C C . LEU B 1 242 ? -11.992 14.633 0.389 1 98.38 242 LEU B C 1
ATOM 4802 O O . LEU B 1 242 ? -12.695 13.742 0.862 1 98.38 242 LEU B O 1
ATOM 4806 N N . LEU B 1 243 ? -12.273 15.93 0.521 1 98.56 243 LEU B N 1
ATOM 4807 C CA . LEU B 1 243 ? -13.5 16.359 1.189 1 98.56 243 LEU B CA 1
ATOM 4808 C C . LEU B 1 243 ? -14.727 15.805 0.48 1 98.56 243 LEU B C 1
ATOM 4810 O O . LEU B 1 243 ? -15.656 15.312 1.129 1 98.56 243 LEU B O 1
ATOM 4814 N N . ASN B 1 244 ? -14.719 15.898 -0.833 1 98.25 244 ASN B N 1
ATOM 4815 C CA . ASN B 1 244 ? -15.82 15.328 -1.607 1 98.25 244 ASN B CA 1
ATOM 4816 C C . ASN B 1 244 ? -15.969 13.836 -1.346 1 98.25 244 ASN B C 1
ATOM 4818 O O . ASN B 1 244 ? -17.094 13.336 -1.188 1 98.25 244 ASN B O 1
ATOM 4822 N N . TYR B 1 245 ? -14.891 13.156 -1.354 1 98.19 245 TYR B N 1
ATOM 4823 C CA . TYR B 1 245 ? -14.891 11.727 -1.076 1 98.19 245 TYR B CA 1
ATOM 4824 C C . TYR B 1 245 ? -15.508 11.43 0.288 1 98.19 245 TYR B C 1
ATOM 4826 O O . TYR B 1 245 ? -16.312 10.508 0.429 1 98.19 245 TYR B O 1
ATOM 4834 N N . ILE B 1 246 ? -15.133 12.164 1.318 1 98.62 246 ILE B N 1
ATOM 4835 C CA . ILE B 1 246 ? -15.617 11.969 2.682 1 98.62 246 ILE B CA 1
ATOM 4836 C C . ILE B 1 246 ? -17.125 12.18 2.729 1 98.62 246 ILE B C 1
ATOM 4838 O O . ILE B 1 246 ? -17.859 11.336 3.258 1 98.62 246 ILE B O 1
ATOM 4842 N N . LEU B 1 247 ? -17.594 13.234 2.158 1 98.38 247 LEU B N 1
ATOM 4843 C CA . LEU B 1 247 ? -19.031 13.539 2.17 1 98.38 247 LEU B CA 1
ATOM 4844 C C . LEU B 1 247 ? -19.812 12.477 1.413 1 98.38 247 LEU B C 1
ATOM 4846 O O . LEU B 1 247 ? -20.844 11.992 1.898 1 98.38 247 LEU B O 1
ATOM 4850 N N . GLU B 1 248 ? -19.297 12.086 0.235 1 97.88 248 GLU B N 1
ATOM 4851 C CA . GLU B 1 248 ? -19.969 11.055 -0.557 1 97.88 248 GLU B CA 1
ATOM 4852 C C . GLU B 1 248 ? -19.969 9.711 0.162 1 97.88 248 GLU B C 1
ATOM 4854 O O . GLU B 1 248 ? -20.922 8.938 0.046 1 97.88 248 GLU B O 1
ATOM 4859 N N . THR B 1 249 ? -18.922 9.461 0.844 1 98.19 249 THR B N 1
ATOM 4860 C CA . THR B 1 249 ? -18.844 8.242 1.635 1 98.19 249 THR B CA 1
ATOM 4861 C C . THR B 1 249 ? -19.984 8.18 2.65 1 98.19 249 THR B C 1
ATOM 4863 O O . THR B 1 249 ? -20.672 7.164 2.75 1 98.19 249 THR B O 1
ATOM 4866 N N . PHE B 1 250 ? -20.203 9.234 3.363 1 98.44 250 PHE B N 1
ATOM 4867 C CA . PHE B 1 250 ? -21.219 9.219 4.398 1 98.44 250 PHE B CA 1
ATOM 4868 C C . PHE B 1 250 ? -22.609 9.18 3.775 1 98.44 250 PHE B C 1
ATOM 4870 O O . PHE B 1 250 ? -23.531 8.586 4.336 1 98.44 250 PHE B O 1
ATOM 4877 N N . ARG B 1 251 ? -22.812 9.797 2.6 1 98.19 251 ARG B N 1
ATOM 4878 C CA . ARG B 1 251 ? -24.078 9.672 1.891 1 98.19 251 ARG B CA 1
ATOM 4879 C C . ARG B 1 251 ? -24.391 8.219 1.555 1 98.19 251 ARG B C 1
ATOM 4881 O O . ARG B 1 251 ? -25.484 7.727 1.815 1 98.19 251 ARG B O 1
ATOM 4888 N N . ALA B 1 252 ? -23.391 7.582 1.01 1 98.25 252 ALA B N 1
ATOM 4889 C CA . ALA B 1 252 ? -23.547 6.184 0.625 1 98.25 252 ALA B CA 1
ATOM 4890 C C . ALA B 1 252 ? -23.797 5.301 1.849 1 98.25 252 ALA B C 1
ATOM 4892 O O . ALA B 1 252 ? -24.609 4.375 1.802 1 98.25 252 ALA B O 1
ATOM 4893 N N . LYS B 1 253 ? -23.094 5.602 2.945 1 98.44 253 LYS B N 1
ATOM 4894 C CA . LYS B 1 253 ? -23.219 4.801 4.16 1 98.44 253 LYS B CA 1
ATOM 4895 C C . LYS B 1 253 ? -24.594 4.984 4.797 1 98.44 253 LYS B C 1
ATOM 4897 O O . LYS B 1 253 ? -25.172 4.035 5.328 1 98.44 253 LYS B O 1
ATOM 4902 N N . LYS B 1 254 ? -25.078 6.188 4.82 1 98.19 254 LYS B N 1
ATOM 4903 C CA . LYS B 1 254 ? -26.422 6.41 5.34 1 98.19 254 LYS B CA 1
ATOM 4904 C C . LYS B 1 254 ? -27.453 5.598 4.562 1 98.19 254 LYS B C 1
ATOM 4906 O O . LYS B 1 254 ? -28.328 4.949 5.156 1 98.19 254 LYS B O 1
ATOM 4911 N N . GLU B 1 255 ? -27.359 5.688 3.248 1 97.75 255 GLU B N 1
ATOM 4912 C CA . GLU B 1 255 ? -28.281 4.949 2.393 1 97.75 255 GLU B CA 1
ATOM 4913 C C . GLU B 1 255 ? -28.234 3.451 2.684 1 97.75 255 GLU B C 1
ATOM 4915 O O . GLU B 1 255 ? -29.266 2.803 2.826 1 97.75 255 GLU B O 1
ATOM 4920 N N . GLU B 1 256 ? -27.031 2.951 2.775 1 97.88 256 GLU B N 1
ATOM 4921 C CA . GLU B 1 256 ? -26.859 1.534 3.078 1 97.88 256 GLU B CA 1
ATOM 4922 C C . GLU B 1 256 ? -27.453 1.18 4.438 1 97.88 256 GLU B C 1
ATOM 4924 O O . GLU B 1 256 ? -28.141 0.159 4.574 1 97.88 256 GLU B O 1
ATOM 4929 N N . HIS B 1 257 ? -27.203 1.993 5.406 1 97.75 257 HIS B N 1
ATOM 4930 C CA . HIS B 1 257 ? -27.703 1.736 6.754 1 97.75 257 HIS B CA 1
ATOM 4931 C C . HIS B 1 257 ? -29.219 1.809 6.812 1 97.75 257 HIS B C 1
ATOM 4933 O O . HIS B 1 257 ? -29.859 1.034 7.535 1 97.75 257 HIS B O 1
ATOM 4939 N N . GLU B 1 258 ? -29.797 2.75 6.145 1 97.19 258 GLU B N 1
ATOM 4940 C CA . GLU B 1 258 ? -31.25 2.854 6.09 1 97.19 258 GLU B CA 1
ATOM 4941 C C . GLU B 1 258 ? -31.875 1.623 5.434 1 97.19 258 GLU B C 1
ATOM 4943 O O . GLU B 1 258 ? -32.938 1.155 5.855 1 97.19 258 GLU B O 1
ATOM 4948 N N . GLU B 1 259 ? -31.203 1.126 4.449 1 97.12 259 GLU B N 1
ATOM 4949 C CA . GLU B 1 259 ? -31.719 -0.005 3.682 1 97.12 259 GLU B CA 1
ATOM 4950 C C . GLU B 1 259 ? -31.516 -1.319 4.43 1 97.12 259 GLU B C 1
ATOM 4952 O O . GLU B 1 259 ? -32.406 -2.158 4.484 1 97.12 259 GLU B O 1
ATOM 4957 N N . LYS B 1 260 ? -30.328 -1.506 5.035 1 96.31 260 LYS B N 1
ATOM 4958 C CA . LYS B 1 260 ? -29.953 -2.824 5.535 1 96.31 260 LYS B CA 1
ATOM 4959 C C . LYS B 1 260 ? -29.922 -2.848 7.059 1 96.31 260 LYS B C 1
ATOM 4961 O O . LYS B 1 260 ? -29.797 -3.912 7.668 1 96.31 260 LYS B O 1
ATOM 4966 N N . GLY B 1 261 ? -29.906 -1.702 7.68 1 94.94 261 GLY B N 1
ATOM 4967 C CA . GLY B 1 261 ? -29.844 -1.597 9.125 1 94.94 261 GLY B CA 1
ATOM 4968 C C . GLY B 1 261 ? -28.438 -1.695 9.68 1 94.94 261 GLY B C 1
ATOM 4969 O O . GLY B 1 261 ? -28.234 -1.615 10.898 1 94.94 261 GLY B O 1
ATOM 4970 N N . LYS B 1 262 ? -27.453 -1.909 8.734 1 95.19 262 LYS B N 1
ATOM 4971 C CA . LYS B 1 262 ? -26.047 -2.016 9.117 1 95.19 262 LYS B CA 1
ATOM 4972 C C . LYS B 1 262 ? -25.141 -1.697 7.941 1 95.19 262 LYS B C 1
ATOM 4974 O O . LYS B 1 262 ? -25.594 -1.63 6.797 1 95.19 262 LYS B O 1
ATOM 4979 N N . ILE B 1 263 ? -23.922 -1.401 8.281 1 96.38 263 ILE B N 1
ATOM 4980 C CA . ILE B 1 263 ? -22.906 -1.23 7.258 1 96.38 263 ILE B CA 1
ATOM 4981 C C . ILE B 1 263 ? -22.094 -2.518 7.117 1 96.38 263 ILE B C 1
ATOM 4983 O O . ILE B 1 263 ? -21.484 -2.98 8.078 1 96.38 263 ILE B O 1
ATOM 4987 N N . GLU B 1 264 ? -22.031 -3.066 5.949 1 91.19 264 GLU B N 1
ATOM 4988 C CA . GLU B 1 264 ? -21.406 -4.367 5.742 1 91.19 264 GLU B CA 1
ATOM 4989 C C . GLU B 1 264 ? -19.922 -4.223 5.395 1 91.19 264 GLU B C 1
ATOM 4991 O O . GLU B 1 264 ? -19.109 -5.066 5.762 1 91.19 264 GLU B O 1
ATOM 4996 N N . LYS B 1 265 ? -19.703 -3.162 4.691 1 95.31 265 LYS B N 1
ATOM 4997 C CA . LYS B 1 265 ? -18.344 -3.025 4.184 1 95.31 265 LYS B CA 1
ATOM 4998 C C . LYS B 1 265 ? -17.781 -1.64 4.492 1 95.31 265 LYS B C 1
ATOM 5000 O O . LYS B 1 265 ? -18.484 -0.637 4.371 1 95.31 265 LYS B O 1
ATOM 5005 N N . ARG B 1 266 ? -16.578 -1.604 4.949 1 97.62 266 ARG B N 1
ATOM 5006 C CA . ARG B 1 266 ? -15.781 -0.389 5.086 1 97.62 266 ARG B CA 1
ATOM 5007 C C . ARG B 1 266 ? -16.469 0.608 6.02 1 97.62 266 ARG B C 1
ATOM 5009 O O . ARG B 1 266 ? -16.609 1.785 5.684 1 97.62 266 ARG B O 1
ATOM 5016 N N . LYS B 1 267 ? -16.938 0.129 7.09 1 97.19 267 LYS B N 1
ATOM 5017 C CA . LYS B 1 267 ? -17.562 1.03 8.047 1 97.19 267 LYS B CA 1
ATOM 5018 C C . LYS B 1 267 ? -16.547 2.004 8.641 1 97.19 267 LYS B C 1
ATOM 5020 O O . LYS B 1 267 ? -16.922 3.096 9.078 1 97.19 267 LYS B O 1
ATOM 5025 N N . LEU B 1 268 ? -15.242 1.55 8.617 1 98.75 268 LEU B N 1
ATOM 5026 C CA . LEU B 1 268 ? -14.164 2.461 8.977 1 98.75 268 LEU B CA 1
ATOM 5027 C C . LEU B 1 268 ? -13.219 2.67 7.805 1 98.75 268 LEU B C 1
ATOM 5029 O O . LEU B 1 268 ? -12.664 1.705 7.266 1 98.75 268 LEU B O 1
ATOM 5033 N N . ILE B 1 269 ? -13.039 3.861 7.398 1 98.81 269 ILE B N 1
ATOM 5034 C CA . ILE B 1 269 ? -12.078 4.254 6.371 1 98.81 269 ILE B CA 1
ATOM 5035 C C . ILE B 1 269 ? -10.977 5.098 7 1 98.81 269 ILE B C 1
ATOM 5037 O O . ILE B 1 269 ? -11.25 6.059 7.719 1 98.81 269 ILE B O 1
ATOM 5041 N N . VAL B 1 270 ? -9.727 4.711 6.762 1 98.88 270 VAL B N 1
ATOM 5042 C CA . VAL B 1 270 ? -8.602 5.355 7.422 1 98.88 270 VAL B CA 1
ATOM 5043 C C . VAL B 1 270 ? -7.59 5.828 6.379 1 98.88 270 VAL B C 1
ATOM 5045 O O . VAL B 1 270 ? -7.227 5.074 5.473 1 98.88 270 VAL B O 1
ATOM 5048 N N . PHE B 1 271 ? -7.105 7.047 6.531 1 98.81 271 PHE B N 1
ATOM 5049 C CA . PHE B 1 271 ? -6.082 7.609 5.656 1 98.81 271 PHE B CA 1
ATOM 5050 C C . PHE B 1 271 ? -4.828 7.961 6.449 1 98.81 271 PHE B C 1
ATOM 5052 O O . PHE B 1 271 ? -4.895 8.703 7.434 1 98.81 271 PHE B O 1
ATOM 5059 N N . SER B 1 272 ? -3.684 7.363 6.09 1 98.75 272 SER B N 1
ATOM 5060 C CA . SER B 1 272 ? -2.367 7.758 6.582 1 98.75 272 SER B CA 1
ATOM 5061 C C . SER B 1 272 ? -1.725 8.797 5.676 1 98.75 272 SER B C 1
ATOM 5063 O O . SER B 1 272 ? -1.472 8.539 4.5 1 98.75 272 SER B O 1
ATOM 5065 N N . THR B 1 273 ? -1.444 9.969 6.266 1 98.5 273 THR B N 1
ATOM 5066 C CA . THR B 1 273 ? -1.095 11.07 5.379 1 98.5 273 THR B CA 1
ATOM 5067 C C . THR B 1 273 ? -0.175 12.062 6.082 1 98.5 273 THR B C 1
ATOM 5069 O O . THR B 1 273 ? 0.599 11.688 6.965 1 98.5 273 THR B O 1
ATOM 5072 N N . GLN B 1 274 ? -0.172 13.328 5.609 1 98.25 274 GLN B N 1
ATOM 5073 C CA . GLN B 1 274 ? 0.795 14.328 6.043 1 98.25 274 GLN B CA 1
ATOM 5074 C C . GLN B 1 274 ? 0.098 15.531 6.68 1 98.25 274 GLN B C 1
ATOM 5076 O O . GLN B 1 274 ? -1.132 15.617 6.672 1 98.25 274 GLN B O 1
ATOM 5081 N N . ASP B 1 275 ? 0.891 16.391 7.238 1 98 275 ASP B N 1
ATOM 5082 C CA . ASP B 1 275 ? 0.418 17.562 7.977 1 98 275 ASP B CA 1
ATOM 5083 C C . ASP B 1 275 ? -0.356 18.516 7.062 1 98 275 ASP B C 1
ATOM 5085 O O . ASP B 1 275 ? -1.416 19.016 7.441 1 98 275 ASP B O 1
ATOM 5089 N N . TRP B 1 276 ? 0.151 18.719 5.859 1 97.69 276 TRP B N 1
ATOM 5090 C CA . TRP B 1 276 ? -0.435 19.75 5.004 1 97.69 276 TRP B CA 1
ATOM 5091 C C . TRP B 1 276 ? -1.854 19.375 4.594 1 97.69 276 TRP B C 1
ATOM 5093 O O . TRP B 1 276 ? -2.727 20.234 4.488 1 97.69 276 TRP B O 1
ATOM 5103 N N . ILE B 1 277 ? -2.154 18.125 4.406 1 98.12 277 ILE B N 1
ATOM 5104 C CA . ILE B 1 277 ? -3.488 17.734 3.973 1 98.12 277 ILE B CA 1
ATOM 5105 C C . ILE B 1 277 ? -4.461 17.828 5.145 1 98.12 277 ILE B C 1
ATOM 5107 O O . ILE B 1 277 ? -5.633 18.172 4.957 1 98.12 277 ILE B O 1
ATOM 5111 N N . LEU B 1 278 ? -4.02 17.5 6.34 1 98.69 278 LEU B N 1
ATOM 5112 C CA . LEU B 1 278 ? -4.859 17.703 7.516 1 98.69 278 LEU B CA 1
ATOM 5113 C C . LEU B 1 278 ? -5.258 19.156 7.656 1 98.69 278 LEU B C 1
ATOM 5115 O O . LEU B 1 278 ? -6.434 19.469 7.863 1 98.69 278 LEU B O 1
ATOM 5119 N N . GLN B 1 279 ? -4.25 20 7.547 1 98.62 279 GLN B N 1
ATOM 5120 C CA . GLN B 1 279 ? -4.527 21.422 7.723 1 98.62 279 GLN B CA 1
ATOM 5121 C C . GLN B 1 279 ? -5.418 21.953 6.602 1 98.62 279 GLN B C 1
ATOM 5123 O O . GLN B 1 279 ? -6.312 22.766 6.844 1 98.62 279 GLN B O 1
ATOM 5128 N N . ALA B 1 280 ? -5.125 21.531 5.363 1 98.5 280 ALA B N 1
ATOM 5129 C CA . ALA B 1 280 ? -5.957 21.953 4.234 1 98.5 280 ALA B CA 1
ATOM 5130 C C . ALA B 1 280 ? -7.406 21.516 4.438 1 98.5 280 ALA B C 1
ATOM 5132 O O . ALA B 1 280 ? -8.336 22.281 4.18 1 98.5 280 ALA B O 1
ATOM 5133 N N . LEU B 1 281 ? -7.598 20.312 4.906 1 98.75 281 LEU B N 1
ATOM 5134 C CA . LEU B 1 281 ? -8.938 19.781 5.148 1 98.75 281 LEU B CA 1
ATOM 5135 C C . LEU B 1 281 ? -9.633 20.562 6.262 1 98.75 281 LEU B C 1
ATOM 5137 O O . LEU B 1 281 ? -10.812 20.906 6.141 1 98.75 281 LEU B O 1
ATOM 5141 N N . LEU B 1 282 ? -8.914 20.844 7.32 1 98.75 282 LEU B N 1
ATOM 5142 C CA . LEU B 1 282 ? -9.461 21.609 8.43 1 98.75 282 LEU B CA 1
ATOM 5143 C C . LEU B 1 282 ? -9.883 23 7.961 1 98.75 282 LEU B C 1
ATOM 5145 O O . LEU B 1 282 ? -10.906 23.531 8.391 1 98.75 282 LEU B O 1
ATOM 5149 N N . ASN B 1 283 ? -9.055 23.609 7.098 1 98.38 283 ASN B N 1
ATOM 5150 C CA . ASN B 1 283 ? -9.445 24.875 6.5 1 98.38 283 ASN B CA 1
ATOM 5151 C C . ASN B 1 283 ? -10.695 24.734 5.633 1 98.38 283 ASN B C 1
ATOM 5153 O O . ASN B 1 283 ? -11.578 25.594 5.66 1 98.38 283 ASN B O 1
ATOM 5157 N N . GLY B 1 284 ? -10.719 23.641 4.871 1 98.44 284 GLY B N 1
ATOM 5158 C CA . GLY B 1 284 ? -11.852 23.391 4 1 98.44 284 GLY B CA 1
ATOM 5159 C C . GLY B 1 284 ? -13.172 23.297 4.75 1 98.44 284 GLY B C 1
ATOM 5160 O O . GLY B 1 284 ? -14.18 23.844 4.309 1 98.44 284 GLY B O 1
ATOM 5161 N N . ILE B 1 285 ? -13.141 22.719 5.918 1 98.56 285 ILE B N 1
ATOM 5162 C CA . ILE B 1 285 ? -14.383 22.531 6.656 1 98.56 285 ILE B CA 1
ATOM 5163 C C . ILE B 1 285 ? -14.578 23.672 7.648 1 98.56 285 ILE B C 1
ATOM 5165 O O . ILE B 1 285 ? -15.57 23.703 8.375 1 98.56 285 ILE B O 1
ATOM 5169 N N . GLY B 1 286 ? -13.625 24.547 7.777 1 97.81 286 GLY B N 1
ATOM 5170 C CA . GLY B 1 286 ? -13.766 25.766 8.562 1 97.81 286 GLY B CA 1
ATOM 5171 C C . GLY B 1 286 ? -13.438 25.562 10.031 1 97.81 286 GLY B C 1
ATOM 5172 O O . GLY B 1 286 ? -13.828 26.375 10.867 1 97.81 286 GLY B O 1
ATOM 5173 N N . ALA B 1 287 ? -12.703 24.516 10.344 1 98.19 287 ALA B N 1
ATOM 5174 C CA . ALA B 1 287 ? -12.516 24.188 11.758 1 98.19 287 ALA B CA 1
ATOM 5175 C C . ALA B 1 287 ? -11.047 24.281 12.156 1 98.19 287 ALA B C 1
ATOM 5177 O O . ALA B 1 287 ? -10.641 23.734 13.18 1 98.19 287 ALA B O 1
ATOM 5178 N N . VAL B 1 288 ? -10.242 24.969 11.352 1 98.25 288 VAL B N 1
ATOM 5179 C CA . VAL B 1 288 ? -8.797 24.984 11.57 1 98.25 288 VAL B CA 1
ATOM 5180 C C . VAL B 1 288 ? -8.477 25.672 12.891 1 98.25 288 VAL B C 1
ATOM 5182 O O . VAL B 1 288 ? -7.629 25.219 13.656 1 98.25 288 VAL B O 1
ATOM 5185 N N . GLU B 1 289 ? -9.117 26.766 13.219 1 97.56 289 GLU B N 1
ATOM 5186 C CA . GLU B 1 289 ? -8.859 27.5 14.461 1 97.56 289 GLU B CA 1
ATOM 5187 C C . GLU B 1 289 ? -9.211 26.656 15.68 1 97.56 289 GLU B C 1
ATOM 5189 O O . GLU B 1 289 ? -8.438 26.578 16.641 1 97.56 289 GLU B O 1
ATOM 5194 N N . ALA B 1 290 ? -10.352 25.984 15.625 1 97.69 290 ALA B N 1
ATOM 5195 C CA . ALA B 1 290 ? -10.805 25.156 16.734 1 97.69 290 ALA B CA 1
ATOM 5196 C C . ALA B 1 290 ? -9.883 23.953 16.938 1 97.69 290 ALA B C 1
ATOM 5198 O O . ALA B 1 290 ? -9.68 23.5 18.062 1 97.69 290 ALA B O 1
ATOM 5199 N N . ALA B 1 291 ? -9.289 23.5 15.852 1 98 291 ALA B N 1
ATOM 5200 C CA . ALA B 1 291 ? -8.492 22.266 15.898 1 98 291 ALA B CA 1
ATOM 5201 C C . ALA B 1 291 ? -7.051 22.578 16.312 1 98 291 ALA B C 1
ATOM 5203 O O . ALA B 1 291 ? -6.566 22.047 17.312 1 98 291 ALA B O 1
ATOM 5204 N N . ILE B 1 292 ? -6.367 23.484 15.57 1 96.44 292 ILE B N 1
ATOM 5205 C CA . ILE B 1 292 ? -4.922 23.578 15.766 1 96.44 292 ILE B CA 1
ATOM 5206 C C . ILE B 1 292 ? -4.547 25.016 16.109 1 96.44 292 ILE B C 1
ATOM 5208 O O . ILE B 1 292 ? -3.375 25.328 16.328 1 96.44 292 ILE B O 1
ATOM 5212 N N . GLY B 1 293 ? -5.461 25.953 16.141 1 93.56 293 GLY B N 1
ATOM 5213 C CA . GLY B 1 293 ? -5.109 27.359 16.344 1 93.56 293 GLY B CA 1
ATOM 5214 C C . GLY B 1 293 ? -4.211 27.906 15.25 1 93.56 293 GLY B C 1
ATOM 5215 O O . GLY B 1 293 ? -4.516 27.781 14.062 1 93.56 293 GLY B O 1
ATOM 5216 N N . GLU B 1 294 ? -3.076 28.578 15.547 1 86.69 294 GLU B N 1
ATOM 5217 C CA . GLU B 1 294 ? -2.154 29.156 14.57 1 86.69 294 GLU B CA 1
ATOM 5218 C C . GLU B 1 294 ? -0.992 28.219 14.281 1 86.69 294 GLU B C 1
ATOM 5220 O O . GLU B 1 294 ? -0.017 28.609 13.633 1 86.69 294 GLU B O 1
ATOM 5225 N N . GLY B 1 295 ? -1.149 27.047 14.383 1 91.94 295 GLY B N 1
ATOM 5226 C CA . GLY B 1 295 ? -0.012 26.156 14.234 1 91.94 295 GLY B CA 1
ATOM 5227 C C . GLY B 1 295 ? -0.184 25.156 13.109 1 91.94 295 GLY B C 1
ATOM 5228 O O . GLY B 1 295 ? -0.95 25.391 12.172 1 91.94 295 GLY B O 1
ATOM 5229 N N . ILE B 1 296 ? 0.735 24.234 13.023 1 96.81 296 ILE B N 1
ATOM 5230 C CA . ILE B 1 296 ? 0.774 23.109 12.102 1 96.81 296 ILE B CA 1
ATOM 5231 C C . ILE B 1 296 ? 0.465 21.812 12.859 1 96.81 296 ILE B C 1
ATOM 5233 O O . ILE B 1 296 ? 0.907 21.641 13.992 1 96.81 296 ILE B O 1
ATOM 5237 N N . PRO B 1 297 ? -0.41 20.984 12.266 1 98.12 297 PRO B N 1
ATOM 5238 C CA . PRO B 1 297 ? -0.676 19.734 12.977 1 98.12 297 PRO B CA 1
ATOM 5239 C C . PRO B 1 297 ? 0.602 19.016 13.391 1 98.12 297 PRO B C 1
ATOM 5241 O O . PRO B 1 297 ? 1.494 18.797 12.562 1 98.12 297 PRO B O 1
ATOM 5244 N N . ASN B 1 298 ? 0.704 18.594 14.633 1 97.81 298 ASN B N 1
ATOM 5245 C CA . ASN B 1 298 ? 1.857 17.844 15.125 1 97.81 298 ASN B CA 1
ATOM 5246 C C . ASN B 1 298 ? 1.877 16.422 14.578 1 97.81 298 ASN B C 1
ATOM 5248 O O . ASN B 1 298 ? 0.903 15.969 13.977 1 97.81 298 ASN B O 1
ATOM 5252 N N . PHE B 1 299 ? 3.041 15.797 14.75 1 98.44 299 PHE B N 1
ATOM 5253 C CA . PHE B 1 299 ? 3.127 14.383 14.406 1 98.44 299 PHE B CA 1
ATOM 5254 C C . PHE B 1 299 ? 2.018 13.594 15.086 1 98.44 299 PHE B C 1
ATOM 5256 O O . PHE B 1 299 ? 1.634 13.898 16.219 1 98.44 299 PHE B O 1
ATOM 5263 N N . ASN B 1 300 ? 1.387 12.625 14.32 1 98.62 300 ASN B N 1
ATOM 5264 C CA . ASN B 1 300 ? 0.373 11.695 14.805 1 98.62 300 ASN B CA 1
ATOM 5265 C C . ASN B 1 300 ? -0.921 12.414 15.172 1 98.62 300 ASN B C 1
ATOM 5267 O O . ASN B 1 300 ? -1.738 11.883 15.93 1 98.62 300 ASN B O 1
ATOM 5271 N N . SER B 1 301 ? -1.069 13.648 14.719 1 98.69 301 SER B N 1
ATOM 5272 C CA . SER B 1 301 ? -2.381 14.281 14.852 1 98.69 301 SER B CA 1
ATOM 5273 C C . SER B 1 301 ? -3.422 13.578 13.984 1 98.69 301 SER B C 1
ATOM 5275 O O . SER B 1 301 ? -3.078 12.938 12.992 1 98.69 301 SER B O 1
ATOM 5277 N N . LEU B 1 302 ? -4.691 13.641 14.367 1 98.25 302 LEU B N 1
ATOM 5278 C CA . LEU B 1 302 ? -5.703 12.961 13.562 1 98.25 302 LEU B CA 1
ATOM 5279 C C . LEU B 1 302 ? -7.02 13.727 13.578 1 98.25 302 LEU B C 1
ATOM 5281 O O . LEU B 1 302 ? -7.281 14.508 14.5 1 98.25 302 LEU B O 1
ATOM 5285 N N . ILE B 1 303 ? -7.746 13.633 12.539 1 98.88 303 ILE B N 1
ATOM 5286 C CA . ILE B 1 303 ? -9.125 14.07 12.352 1 98.88 303 ILE B CA 1
ATOM 5287 C C . ILE B 1 303 ? -10.039 12.852 12.242 1 98.88 303 ILE B C 1
ATOM 5289 O O . ILE B 1 303 ? -9.734 11.906 11.508 1 98.88 303 ILE B O 1
ATOM 5293 N N . MET B 1 304 ? -11.141 12.844 12.977 1 98.88 304 MET B N 1
ATOM 5294 C CA . MET B 1 304 ? -12.133 11.773 12.891 1 98.88 304 MET B CA 1
ATOM 5295 C C . MET B 1 304 ? -13.5 12.336 12.516 1 98.88 304 MET B C 1
ATOM 5297 O O . MET B 1 304 ? -14.008 13.25 13.164 1 98.88 304 MET B O 1
ATOM 5301 N N . PHE B 1 305 ? -14.07 11.859 11.461 1 98.88 305 PHE B N 1
ATOM 5302 C CA . PHE B 1 305 ? -15.461 12.07 11.086 1 98.88 305 PHE B CA 1
ATOM 5303 C C . PHE B 1 305 ? -16.312 10.859 11.461 1 98.88 305 PHE B C 1
ATOM 5305 O O . PHE B 1 305 ? -16.047 9.75 11 1 98.88 305 PHE B O 1
ATOM 5312 N N . GLU B 1 306 ? -17.328 11.078 12.227 1 98.75 306 GLU B N 1
ATOM 5313 C CA . GLU B 1 306 ? -18.156 9.969 12.68 1 98.75 306 GLU B CA 1
ATOM 5314 C C . GLU B 1 306 ? -19.625 10.227 12.391 1 98.75 306 GLU B C 1
ATOM 5316 O O . GLU B 1 306 ? -20.141 11.312 12.672 1 98.75 306 GLU B O 1
ATOM 5321 N N . MET B 1 307 ? -20.25 9.273 11.789 1 98.69 307 MET B N 1
ATOM 5322 C CA . MET B 1 307 ? -21.688 9.297 11.609 1 98.69 307 MET B CA 1
ATOM 5323 C C . MET B 1 307 ? -22.391 8.422 12.648 1 98.69 307 MET B C 1
ATOM 5325 O O . MET B 1 307 ? -22.047 7.246 12.805 1 98.69 307 MET B O 1
ATOM 5329 N N . ARG B 1 308 ? -23.328 8.992 13.305 1 97.94 308 ARG B N 1
ATOM 5330 C CA . ARG B 1 308 ? -24.062 8.305 14.359 1 97.94 308 ARG B CA 1
ATOM 5331 C C . ARG B 1 308 ? -25.562 8.367 14.109 1 97.94 308 ARG B C 1
ATOM 5333 O O . ARG B 1 308 ? -26.031 9.211 13.352 1 97.94 308 ARG B O 1
ATOM 5340 N N . VAL B 1 309 ? -26.234 7.445 14.703 1 97.81 309 VAL B N 1
ATOM 5341 C CA . VAL B 1 309 ? -27.672 7.41 14.539 1 97.81 309 VAL B CA 1
ATOM 5342 C C . VAL B 1 309 ? -28.344 7.273 15.906 1 97.81 309 VAL B C 1
ATOM 5344 O O . VAL B 1 309 ? -27.844 6.555 16.781 1 97.81 309 VAL B O 1
ATOM 5347 N N . GLU B 1 310 ? -29.344 8.023 16.156 1 95.38 310 GLU B N 1
ATOM 5348 C CA . GLU B 1 310 ? -30.203 7.957 17.328 1 95.38 310 GLU B CA 1
ATOM 5349 C C . GLU B 1 310 ? -31.656 8.203 16.953 1 95.38 310 GLU B C 1
ATOM 5351 O O . GLU B 1 310 ? -31.984 9.234 16.359 1 95.38 310 GLU B O 1
ATOM 5356 N N . ASN B 1 311 ? -32.531 7.281 17.375 1 93.44 311 ASN B N 1
ATOM 5357 C CA . ASN B 1 311 ? -33.969 7.387 17.062 1 93.44 311 ASN B CA 1
ATOM 5358 C C . ASN B 1 311 ? -34.219 7.676 15.594 1 93.44 311 ASN B C 1
ATOM 5360 O O . ASN B 1 311 ? -34.906 8.625 15.242 1 93.44 311 ASN B O 1
ATOM 5364 N N . LYS B 1 312 ? -33.469 7.023 14.688 1 91.69 312 LYS B N 1
ATOM 5365 C CA . LYS B 1 312 ? -33.625 7.055 13.234 1 91.69 312 LYS B CA 1
ATOM 5366 C C . LYS B 1 312 ? -33.125 8.391 12.664 1 91.69 312 LYS B C 1
ATOM 5368 O O . LYS B 1 312 ? -33.344 8.672 11.477 1 91.69 312 LYS B O 1
ATOM 5373 N N . ALA B 1 313 ? -32.562 9.172 13.555 1 96.31 313 ALA B N 1
ATOM 5374 C CA . ALA B 1 313 ? -31.953 10.414 13.094 1 96.31 313 ALA B CA 1
ATOM 5375 C C . ALA B 1 313 ? -30.422 10.297 13.062 1 96.31 313 ALA B C 1
ATOM 5377 O O . ALA B 1 313 ? -29.828 9.773 14 1 96.31 313 ALA B O 1
ATOM 5378 N N . TYR B 1 314 ? -29.891 10.789 11.93 1 97.75 314 TYR B N 1
ATOM 5379 C CA . TYR B 1 314 ? -28.438 10.703 11.766 1 97.75 314 TYR B CA 1
ATOM 5380 C C . TYR B 1 314 ? -27.766 12.016 12.148 1 97.75 314 TYR B C 1
ATOM 5382 O O . TYR B 1 314 ? -28.312 13.094 11.906 1 97.75 314 TYR B O 1
ATOM 5390 N N . PHE B 1 315 ? -26.547 11.883 12.711 1 97.94 315 PHE B N 1
ATOM 5391 C CA . PHE B 1 315 ? -25.75 13.016 13.148 1 97.94 315 PHE B CA 1
ATOM 5392 C C . PHE B 1 315 ? -24.281 12.805 12.789 1 97.94 315 PHE B C 1
ATOM 5394 O O . PHE B 1 315 ? -23.844 11.672 12.594 1 97.94 315 PHE B O 1
ATOM 5401 N N . MET B 1 316 ? -23.688 13.961 12.664 1 98.31 316 MET B N 1
ATOM 5402 C CA . MET B 1 316 ? -22.25 13.93 12.406 1 98.31 316 MET B CA 1
ATOM 5403 C C . MET B 1 316 ? -21.469 14.555 13.562 1 98.31 316 MET B C 1
ATOM 5405 O O . MET B 1 316 ? -21.906 15.562 14.133 1 98.31 316 MET B O 1
ATOM 5409 N N . GLN B 1 317 ? -20.359 13.961 13.867 1 98.31 317 GLN B N 1
ATOM 5410 C CA . GLN B 1 317 ? -19.375 14.562 14.773 1 98.31 317 GLN B CA 1
ATOM 5411 C C . GLN B 1 317 ? -17.969 14.523 14.18 1 98.31 317 GLN B C 1
ATOM 5413 O O . GLN B 1 317 ? -17.625 13.586 13.469 1 98.31 317 GLN B O 1
ATOM 5418 N N . VAL B 1 318 ? -17.266 15.586 14.422 1 98.75 318 VAL B N 1
ATOM 5419 C CA . VAL B 1 318 ? -15.883 15.703 13.969 1 98.75 318 VAL B CA 1
ATOM 5420 C C . VAL B 1 318 ? -14.969 15.953 15.164 1 98.75 318 VAL B C 1
ATOM 5422 O O . VAL B 1 318 ? -15.234 16.844 15.984 1 98.75 318 VAL B O 1
ATOM 5425 N N . PHE B 1 319 ? -13.906 15.18 15.273 1 98.75 319 PHE B N 1
ATOM 5426 C CA . PHE B 1 319 ? -12.945 15.305 16.359 1 98.75 319 PHE B CA 1
ATOM 5427 C C . PHE B 1 319 ? -11.539 15.555 15.82 1 98.75 319 PHE B C 1
ATOM 5429 O O . PHE B 1 319 ? -11.195 15.078 14.742 1 98.75 319 PHE B O 1
ATOM 5436 N N . TYR B 1 320 ? -10.797 16.359 16.531 1 98.75 320 TYR B N 1
ATOM 5437 C CA . TYR B 1 320 ? -9.367 16.531 16.297 1 98.75 320 TYR B CA 1
ATOM 5438 C C . TYR B 1 320 ? -8.562 16.109 17.531 1 98.75 320 TYR B C 1
ATOM 5440 O O . TYR B 1 320 ? -8.945 16.406 18.656 1 98.75 320 TYR B O 1
ATOM 5448 N N . LYS B 1 321 ? -7.562 15.352 17.344 1 98.56 321 LYS B N 1
ATOM 5449 C CA . LYS B 1 321 ? -6.637 15 18.422 1 98.56 321 LYS B CA 1
ATOM 5450 C C . LYS B 1 321 ? -5.199 15.352 18.031 1 98.56 321 LYS B C 1
ATOM 5452 O O . LYS B 1 321 ? -4.691 14.891 17.016 1 98.56 321 LYS B O 1
ATOM 5457 N N . ASP B 1 322 ? -4.656 16.188 18.859 1 97.12 322 ASP B N 1
ATOM 5458 C CA . ASP B 1 322 ? -3.236 16.469 18.703 1 97.12 322 ASP B CA 1
ATOM 5459 C C . ASP B 1 322 ? -2.381 15.266 19.062 1 97.12 322 ASP B C 1
ATOM 5461 O O . ASP B 1 322 ? -2.67 14.57 20.047 1 97.12 322 ASP B O 1
ATOM 5465 N N . GLY B 1 323 ? -1.34 15.023 18.312 1 94.19 323 GLY B N 1
ATOM 5466 C CA . GLY B 1 323 ? -0.507 13.852 18.531 1 94.19 323 GLY B CA 1
ATOM 5467 C C . GLY B 1 323 ? 0.122 13.812 19.906 1 94.19 323 GLY B C 1
ATOM 5468 O O . GLY B 1 323 ? 0.444 12.734 20.422 1 94.19 323 GLY B O 1
ATOM 5469 N N . GLU B 1 324 ? 0.255 14.914 20.484 1 88.69 324 GLU B N 1
ATOM 5470 C CA . GLU B 1 324 ? 0.9 15.023 21.781 1 88.69 324 GLU B CA 1
ATOM 5471 C C . GLU B 1 324 ? -0.132 15.086 22.906 1 88.69 324 GLU B C 1
ATOM 5473 O O . GLU B 1 324 ? 0.226 15.094 24.094 1 88.69 324 GLU B O 1
ATOM 5478 N N . ALA B 1 325 ? -1.36 15.102 22.516 1 92.44 325 ALA B N 1
ATOM 5479 C CA . ALA B 1 325 ? -2.416 15.219 23.531 1 92.44 325 ALA B CA 1
ATOM 5480 C C . ALA B 1 325 ? -2.951 13.852 23.922 1 92.44 325 ALA B C 1
ATOM 5482 O O . ALA B 1 325 ? -2.803 12.875 23.172 1 92.44 325 ALA B O 1
ATOM 5483 N N . ASP B 1 326 ? -3.553 13.789 25.047 1 89.94 326 ASP B N 1
ATOM 5484 C CA . ASP B 1 326 ? -4.105 12.539 25.547 1 89.94 326 ASP B CA 1
ATOM 5485 C C . ASP B 1 326 ? -5.516 12.297 25.016 1 89.94 326 ASP B C 1
ATOM 5487 O O . ASP B 1 326 ? -5.953 11.156 24.891 1 89.94 326 ASP B O 1
ATOM 5491 N N . SER B 1 327 ? -6.168 13.398 24.766 1 93.44 327 SER B N 1
ATOM 5492 C CA . SER B 1 327 ? -7.562 13.25 24.375 1 93.44 327 SER B CA 1
ATOM 5493 C C . SER B 1 327 ? -7.883 14.109 23.141 1 93.44 327 SER B C 1
ATOM 5495 O O . SER B 1 327 ? -7.129 15.016 22.797 1 93.44 327 SER B O 1
ATOM 5497 N N . GLU B 1 328 ? -9 13.742 22.5 1 97.12 328 GLU B N 1
ATOM 5498 C CA . GLU B 1 328 ? -9.461 14.484 21.328 1 97.12 328 GLU B CA 1
ATOM 5499 C C . GLU B 1 328 ? -10.289 15.703 21.75 1 97.12 328 GLU B C 1
ATOM 5501 O O . GLU B 1 328 ? -10.727 15.797 22.891 1 97.12 328 GLU B O 1
ATOM 5506 N N . LYS B 1 329 ? -10.414 16.609 20.859 1 96.75 329 LYS B N 1
ATOM 5507 C CA . LYS B 1 329 ? -11.312 17.75 20.938 1 96.75 329 LYS B CA 1
ATOM 5508 C C . LYS B 1 329 ? -12.484 17.609 19.969 1 96.75 329 LYS B C 1
ATOM 5510 O O . LYS B 1 329 ? -12.297 17.219 18.812 1 96.75 329 LYS B O 1
ATOM 5515 N N . ASP B 1 330 ? -13.648 17.781 20.531 1 98.06 330 ASP B N 1
ATOM 5516 C CA . ASP B 1 330 ? -14.805 17.875 19.641 1 98.06 330 ASP B CA 1
ATOM 5517 C C . ASP B 1 330 ? -14.836 19.219 18.906 1 98.06 330 ASP B C 1
ATOM 5519 O O . ASP B 1 330 ? -15.016 20.266 19.531 1 98.06 330 ASP B O 1
ATOM 5523 N N . ILE B 1 331 ? -14.695 19.172 17.609 1 98.5 331 ILE B N 1
ATOM 5524 C CA . ILE B 1 331 ? -14.641 20.422 16.859 1 98.5 331 ILE B CA 1
ATOM 5525 C C . ILE B 1 331 ? -15.859 20.531 15.953 1 98.5 331 ILE B C 1
ATOM 5527 O O . ILE B 1 331 ? -15.852 21.281 14.977 1 98.5 331 ILE B O 1
ATOM 5531 N N . THR B 1 332 ? -16.891 19.828 16.234 1 98.44 332 THR B N 1
ATOM 5532 C CA . THR B 1 332 ? -18.078 19.719 15.398 1 98.44 332 THR B CA 1
ATOM 5533 C C . THR B 1 332 ? -18.734 21.094 15.195 1 98.44 332 THR B C 1
ATOM 5535 O O . THR B 1 332 ? -19.062 21.453 14.062 1 98.44 332 THR B O 1
ATOM 5538 N N . ALA B 1 333 ? -18.859 21.828 16.234 1 97.94 333 ALA B N 1
ATOM 5539 C CA . ALA B 1 333 ? -19.578 23.109 16.172 1 97.94 333 ALA B CA 1
ATOM 5540 C C . ALA B 1 333 ? -18.828 24.109 15.312 1 97.94 333 ALA B C 1
ATOM 5542 O O . ALA B 1 333 ? -19.406 25.094 14.852 1 97.94 333 ALA B O 1
ATOM 5543 N N . ALA B 1 334 ? -17.547 23.859 15.094 1 98.06 334 ALA B N 1
ATOM 5544 C CA . ALA B 1 334 ? -16.719 24.781 14.32 1 98.06 334 ALA B CA 1
ATOM 5545 C C . ALA B 1 334 ? -16.812 24.5 12.828 1 98.06 334 ALA B C 1
ATOM 5547 O O . ALA B 1 334 ? -16.406 25.312 12 1 98.06 334 ALA B O 1
ATOM 5548 N N . VAL B 1 335 ? -17.359 23.359 12.477 1 98.38 335 VAL B N 1
ATOM 5549 C CA . VAL B 1 335 ? -17.469 22.969 11.07 1 98.38 335 VAL B CA 1
ATOM 5550 C C . VAL B 1 335 ? -18.469 23.875 10.367 1 98.38 335 VAL B C 1
ATOM 5552 O O . VAL B 1 335 ? -19.531 24.188 10.914 1 98.38 335 VAL B O 1
ATOM 5555 N N . ARG B 1 336 ? -18.125 24.234 9.125 1 97.19 336 ARG B N 1
ATOM 5556 C CA . ARG B 1 336 ? -19.047 25.062 8.344 1 97.19 336 ARG B CA 1
ATOM 5557 C C . ARG B 1 336 ? -20.438 24.453 8.297 1 97.19 336 ARG B C 1
ATOM 5559 O O . ARG B 1 336 ? -20.578 23.25 8.07 1 97.19 336 ARG B O 1
ATOM 5566 N N . GLY B 1 337 ? -21.438 25.266 8.539 1 94.62 337 GLY B N 1
ATOM 5567 C CA . GLY B 1 337 ? -22.812 24.797 8.461 1 94.62 337 GLY B CA 1
ATOM 5568 C C . GLY B 1 337 ? -23.312 24.188 9.766 1 94.62 337 GLY B C 1
ATOM 5569 O O . GLY B 1 337 ? -24.516 24.031 9.953 1 94.62 337 GLY B O 1
ATOM 5570 N N . CYS B 1 338 ? -22.375 23.875 10.609 1 96.62 338 CYS B N 1
ATOM 5571 C CA . CYS B 1 338 ? -22.734 23.312 11.906 1 96.62 338 CYS B CA 1
ATOM 5572 C C . CYS B 1 338 ? -22.734 24.391 12.984 1 96.62 338 CYS B C 1
ATOM 5574 O O . CYS B 1 338 ? -22.031 25.406 12.852 1 96.62 338 CYS B O 1
ATOM 5576 N N . THR B 1 339 ? -23.656 24.297 14.008 1 92.62 339 THR B N 1
ATOM 5577 C CA . THR B 1 339 ? -23.719 25.281 15.07 1 92.62 339 THR B CA 1
ATOM 5578 C C . THR B 1 339 ? -23.703 24.609 16.438 1 92.62 339 THR B C 1
ATOM 5580 O O . THR B 1 339 ? -23.672 25.281 17.469 1 92.62 339 THR B O 1
ATOM 5583 N N . LYS B 1 340 ? -23.75 23.344 16.391 1 93.81 340 LYS B N 1
ATOM 5584 C CA . LYS B 1 340 ? -23.781 22.594 17.641 1 93.81 340 LYS B CA 1
ATOM 5585 C C . LYS B 1 340 ? -23.188 21.203 17.453 1 93.81 340 LYS B C 1
ATOM 5587 O O . LYS B 1 340 ? -22.875 20.797 16.328 1 93.81 340 LYS B O 1
ATOM 5592 N N . THR B 1 341 ? -23.016 20.547 18.516 1 95.81 341 THR B N 1
ATOM 5593 C CA . THR B 1 341 ? -22.594 19.156 18.531 1 95.81 341 THR B CA 1
ATOM 5594 C C . THR B 1 341 ? -23.625 18.297 19.266 1 95.81 341 THR B C 1
ATOM 5596 O O . THR B 1 341 ? -24.094 18.672 20.344 1 95.81 341 THR B O 1
ATOM 5599 N N . PRO B 1 342 ? -24.094 17.203 18.656 1 96.75 342 PRO B N 1
ATOM 5600 C CA . PRO B 1 342 ? -23.75 16.766 17.297 1 96.75 342 PRO B CA 1
ATOM 5601 C C . PRO B 1 342 ? -24.422 17.609 16.219 1 96.75 342 PRO B C 1
ATOM 5603 O O . PRO B 1 342 ? -25.375 18.344 16.5 1 96.75 342 PRO B O 1
ATOM 5606 N N . CYS B 1 343 ? -23.875 17.562 15.109 1 97.94 343 CYS B N 1
ATOM 5607 C CA . CYS B 1 343 ? -24.391 18.281 13.953 1 97.94 343 CYS B CA 1
ATOM 5608 C C . CYS B 1 343 ? -25.359 17.406 13.164 1 97.94 343 CYS B C 1
ATOM 5610 O O . CYS B 1 343 ? -25.031 16.281 12.805 1 97.94 343 CYS B O 1
ATOM 5612 N N . PRO B 1 344 ? -26.609 17.953 12.914 1 97.5 344 PRO B N 1
ATOM 5613 C CA . PRO B 1 344 ? -27.516 17.156 12.078 1 97.5 344 PRO B CA 1
ATOM 5614 C C . PRO B 1 344 ? -26.891 16.781 10.734 1 97.5 344 PRO B C 1
ATOM 5616 O O . PRO B 1 344 ? -26.203 17.594 10.109 1 97.5 344 PRO B O 1
ATOM 5619 N N . TYR B 1 345 ? -27.125 15.586 10.305 1 97.31 345 TYR B N 1
ATOM 5620 C CA . TYR B 1 345 ? -26.531 14.984 9.117 1 97.31 345 TYR B CA 1
ATOM 5621 C C . TYR B 1 345 ? -26.703 15.883 7.902 1 97.31 345 TYR B C 1
ATOM 5623 O O . TYR B 1 345 ? -25.734 16.172 7.188 1 97.31 345 TYR B O 1
ATOM 5631 N N . GLU B 1 346 ? -27.922 16.391 7.641 1 96.44 346 GLU B N 1
ATOM 5632 C CA . GLU B 1 346 ? -28.203 17.188 6.453 1 96.44 346 GLU B CA 1
ATOM 5633 C C . GLU B 1 346 ? -27.438 18.5 6.469 1 96.44 346 GLU B C 1
ATOM 5635 O O . GLU B 1 346 ? -26.953 18.953 5.426 1 96.44 346 GLU B O 1
ATOM 5640 N N . GLU B 1 347 ? -27.328 19.078 7.633 1 96.62 347 GLU B N 1
ATOM 5641 C CA . GLU B 1 347 ? -26.562 20.312 7.77 1 96.62 347 GLU B CA 1
ATOM 5642 C C . GLU B 1 347 ? -25.078 20.078 7.488 1 96.62 347 GLU B C 1
ATOM 5644 O O . GLU B 1 347 ? -24.453 20.859 6.777 1 96.62 347 GLU B O 1
ATOM 5649 N N . PHE B 1 348 ? -24.578 19.031 7.977 1 97.75 348 PHE B N 1
ATOM 5650 C CA . PHE B 1 348 ? -23.156 18.688 7.797 1 97.75 348 PHE B CA 1
ATOM 5651 C C . PHE B 1 348 ? -22.859 18.438 6.328 1 97.75 348 PHE B C 1
ATOM 5653 O O . PHE B 1 348 ? -21.828 18.906 5.816 1 97.75 348 PHE B O 1
ATOM 5660 N N . LEU B 1 349 ? -23.672 17.688 5.633 1 96.31 349 LEU B N 1
ATOM 5661 C CA . LEU B 1 349 ? -23.391 17.281 4.262 1 96.31 349 LEU B CA 1
ATOM 5662 C C . LEU B 1 349 ? -23.438 18.469 3.316 1 96.31 349 LEU B C 1
ATOM 5664 O O . LEU B 1 349 ? -22.938 18.406 2.197 1 96.31 349 LEU B O 1
ATOM 5668 N N . SER B 1 350 ? -24.031 19.547 3.793 1 93.88 350 SER B N 1
ATOM 5669 C CA . SER B 1 350 ? -24.141 20.75 2.969 1 93.88 350 SER B CA 1
ATOM 5670 C C . SER B 1 350 ? -23.078 21.781 3.361 1 93.88 350 SER B C 1
ATOM 5672 O O . SER B 1 350 ? -23.094 22.906 2.873 1 93.88 350 SER B O 1
ATOM 5674 N N . CYS B 1 351 ? -22.172 21.422 4.145 1 91.62 351 CYS B N 1
ATOM 5675 C CA . CYS B 1 351 ? -21.312 22.375 4.84 1 91.62 351 CYS B CA 1
ATOM 5676 C C . CYS B 1 351 ? -20.312 23 3.879 1 91.62 351 CYS B C 1
ATOM 5678 O O . CYS B 1 351 ? -19.906 24.156 4.062 1 91.62 351 CYS B O 1
ATOM 5680 N N . CYS B 1 352 ? -19.906 22.438 2.893 1 94 352 CYS B N 1
ATOM 5681 C CA . CYS B 1 352 ? -18.609 22.812 2.348 1 94 352 CYS B CA 1
ATOM 5682 C C . CYS B 1 352 ? -18.625 22.75 0.824 1 94 352 CYS B C 1
ATOM 5684 O O . CYS B 1 352 ? -17.609 22.375 0.208 1 94 352 CYS B O 1
ATOM 5686 N N . ASN B 1 353 ? -19.672 23.172 0.248 1 94.88 353 ASN B N 1
ATOM 5687 C CA . ASN B 1 353 ? -19.812 23.031 -1.199 1 94.88 353 ASN B CA 1
ATOM 5688 C C . ASN B 1 353 ? -18.781 23.875 -1.939 1 94.88 353 ASN B C 1
ATOM 5690 O O . ASN B 1 353 ? -18.328 23.5 -3.018 1 94.88 353 ASN B O 1
ATOM 5694 N N . ASP B 1 354 ? -18.406 25 -1.359 1 96.81 354 ASP B N 1
ATOM 5695 C CA . ASP B 1 354 ? -17.469 25.906 -2.002 1 96.81 354 ASP B CA 1
ATOM 5696 C C . ASP B 1 354 ? -16.047 25.375 -1.938 1 96.81 354 ASP B C 1
ATOM 5698 O O . ASP B 1 354 ? -15.156 25.859 -2.637 1 96.81 354 ASP B O 1
ATOM 5702 N N . TYR B 1 355 ? -15.836 24.312 -1.167 1 98.06 355 TYR B N 1
ATOM 5703 C CA . TYR B 1 355 ? -14.469 23.891 -0.879 1 98.06 355 TYR B CA 1
ATOM 5704 C C . TYR B 1 355 ? -14.211 22.469 -1.389 1 98.06 355 TYR B C 1
ATOM 5706 O O . TYR B 1 355 ? -13.109 21.938 -1.227 1 98.06 355 TYR B O 1
ATOM 5714 N N . LYS B 1 356 ? -15.164 21.781 -1.937 1 97.62 356 LYS B N 1
ATOM 5715 C CA . LYS B 1 356 ? -15 20.438 -2.492 1 97.62 356 LYS B CA 1
ATOM 5716 C C . LYS B 1 356 ? -14.984 20.484 -4.02 1 97.62 356 LYS B C 1
ATOM 5718 O O . LYS B 1 356 ? -15.43 21.453 -4.625 1 97.62 356 LYS B O 1
ATOM 5723 N N . ILE B 1 357 ? -14.398 19.469 -4.586 1 96.75 357 ILE B N 1
ATOM 5724 C CA . ILE B 1 357 ? -14.352 19.312 -6.035 1 96.75 357 ILE B CA 1
ATOM 5725 C C . ILE B 1 357 ? -14.219 17.828 -6.387 1 96.75 357 ILE B C 1
ATOM 5727 O O . ILE B 1 357 ? -13.734 17.031 -5.578 1 96.75 357 ILE B O 1
ATOM 5731 N N . ASP B 1 358 ? -14.688 17.453 -7.523 1 95.06 358 ASP B N 1
ATOM 5732 C CA . ASP B 1 358 ? -14.625 16.047 -7.926 1 95.06 358 ASP B CA 1
ATOM 5733 C C . ASP B 1 358 ? -13.281 15.727 -8.586 1 95.06 358 ASP B C 1
ATOM 5735 O O . ASP B 1 358 ? -12.828 14.586 -8.539 1 95.06 358 ASP B O 1
ATOM 5739 N N . ASP B 1 359 ? -12.672 16.75 -9.18 1 94.88 359 ASP B N 1
ATOM 5740 C CA . ASP B 1 359 ? -11.406 16.578 -9.898 1 94.88 359 ASP B CA 1
ATOM 5741 C C . ASP B 1 359 ? -10.523 17.812 -9.758 1 94.88 359 ASP B C 1
ATOM 5743 O O . ASP B 1 359 ? -10.773 18.828 -10.383 1 94.88 359 ASP B O 1
ATOM 5747 N N . PRO B 1 360 ? -9.445 17.641 -9.039 1 94.56 360 PRO B N 1
ATOM 5748 C CA . PRO B 1 360 ? -8.57 18.797 -8.82 1 94.56 360 PRO B CA 1
ATOM 5749 C C . PRO B 1 360 ? -7.961 19.328 -10.117 1 94.56 360 PRO B C 1
ATOM 5751 O O . PRO B 1 360 ? -7.527 20.484 -10.172 1 94.56 360 PRO B O 1
ATOM 5754 N N . ASN B 1 361 ? -7.91 18.516 -11.141 1 93.56 361 ASN B N 1
ATOM 5755 C CA . ASN B 1 361 ? -7.371 18.969 -12.422 1 93.56 361 ASN B CA 1
ATOM 5756 C C . ASN B 1 361 ? -8.195 20.125 -13 1 93.56 361 ASN B C 1
ATOM 5758 O O . ASN B 1 361 ? -7.672 20.938 -13.758 1 93.56 361 ASN B O 1
ATOM 5762 N N . LYS B 1 362 ? -9.414 20.219 -12.641 1 93.88 362 LYS B N 1
ATOM 5763 C CA . LYS B 1 362 ? -10.281 21.297 -13.109 1 93.88 362 LYS B CA 1
ATOM 5764 C C . LYS B 1 362 ? -9.789 22.656 -12.617 1 93.88 362 LYS B C 1
ATOM 5766 O O . LYS B 1 362 ? -9.93 23.672 -13.32 1 93.88 362 LYS B O 1
ATOM 5771 N N . VAL B 1 363 ? -9.203 22.641 -11.375 1 94.12 363 VAL B N 1
ATOM 5772 C CA . VAL B 1 363 ? -8.664 23.875 -10.82 1 94.12 363 VAL B CA 1
ATOM 5773 C C . VAL B 1 363 ? -7.465 24.328 -11.648 1 94.12 363 VAL B C 1
ATOM 5775 O O . VAL B 1 363 ? -7.234 25.531 -11.812 1 94.12 363 VAL B O 1
ATOM 5778 N N . CYS B 1 364 ? -6.738 23.359 -12.227 1 92.88 364 CYS B N 1
ATOM 5779 C CA . CYS B 1 364 ? -5.484 23.625 -12.922 1 92.88 364 CYS B CA 1
ATOM 5780 C C . CYS B 1 364 ? -5.711 23.766 -14.422 1 92.88 364 CYS B C 1
ATOM 5782 O O . CYS B 1 364 ? -4.773 24.031 -15.18 1 92.88 364 CYS B O 1
ATOM 5784 N N . MET B 1 365 ? -6.91 23.594 -14.93 1 87.19 365 MET B N 1
ATOM 5785 C CA . MET B 1 365 ? -7.254 23.625 -16.344 1 87.19 365 MET B CA 1
ATOM 5786 C C . MET B 1 365 ? -6.484 22.562 -17.125 1 87.19 365 MET B C 1
ATOM 5788 O O . MET B 1 365 ? -5.918 22.844 -18.172 1 87.19 365 MET B O 1
ATOM 5792 N N . LEU B 1 366 ? -6.316 21.484 -16.531 1 78.75 366 LEU B N 1
ATOM 5793 C CA . LEU B 1 366 ? -5.727 20.297 -17.141 1 78.75 366 LEU B CA 1
ATOM 5794 C C . LEU B 1 366 ? -6.809 19.328 -17.609 1 78.75 366 LEU B C 1
ATOM 5796 O O . LEU B 1 366 ? -7.934 19.359 -17.109 1 78.75 366 LEU B O 1
ATOM 5800 N N . PRO B 1 367 ? -6.48 18.484 -18.703 1 73.81 367 PRO B N 1
ATOM 5801 C CA . PRO B 1 367 ? -7.469 17.516 -19.172 1 73.81 367 PRO B CA 1
ATOM 5802 C C . PRO B 1 367 ? -7.723 16.406 -18.141 1 73.81 367 PRO B C 1
ATOM 5804 O O . PRO B 1 367 ? -6.859 16.109 -17.312 1 73.81 367 PRO B O 1
#

Secondary structure (DSSP, 8-state):
-------------------SEEEEEEEEEE---B--SS--SSGGGGGG-TT-TTSB-HHHHHHHHHHHHHHIIIIITTSSS-SS--GGGEEEEE-SSHHHHHHHHHHHHHHT-TT--TTTT---EEEBSSS--SS---TT-HHHHHHHHHHHS----TT--HHHHHHHHHHHTTGGGG-SS--SHHHHTTHHHHHHHHHTT----HHHHHTHHHHHHHHHHHHHHHHTTT-HHHHIIIIIHHHHHHHHHHHHHHHHHHHHSS--S-SEEEEEE-HHHHHHHHHHHT-HHHHHTTS-PPTT-EEEEEEEEETTEEEEEEEEE-TT-SS-EE-GGGSTT--SSSEEHHHHHTTTGGG--S-THHHHT--/-------------------SEEEEEEEEEE---B--SS--SSGGGGGG-TT-TTSB-HHHHHHHHHHHHHHIIIIITTSSS-SS--GGGEEEEE-SSHHHHHHHHHHHHHHT-TT--TTTT---EEEBSSS--SS---TT-HHHHHHHHHHHS----TT--HHHHHHHHHHHTTGGGG-SS--SHHHHTTHHHHHHHHHTT----HHHHHTHHHHHHHHHHHHHHHHTTT-HHHHIIIIIHHHHHHHHHHHHHHHHHHHHSS--S-SEEEEEE-HHHHHHHHHHHT-HHHHHTTS-PPTT-EEEEEEEEETTEEEEEEEEE-TT-SS-EE-GGGSTT--SSSEEHHHHHTTTGGG--S-THHHHT--

Foldseek 3Di:
DDPPPDPPPPPPPVPVPAPFAFAFKEKEWEFFAFAAAPDAPDPVCPVVHVVDHGAAHPRRLVLLLVLLQVLLVVCVVVPVADAVHDQFQAAAEEEPDHRLVSSSQSSQQNSRVPPDDPPSRGHDYHYDNPDDQQQFFDPPFPLLQVVLCVQAVDGDDSPDDPLLVLQSLLVSNVVCVVDPLANGSVRSSCLSNQVSCVLVPHDDDPSCVVCVVVSQLSSLVSLCVCLQAPHQLSLQRNHQQNVVVVLVVVVVSLVVCVVPVHDRGRSYYYYRHHQSNVQSVCSQQQQNCVAPNSHIQGHGKMKMWTWRDDPNFIWIWIWIDGSPDPDIDTRCCRTAQHNDPGGGSVSSSVGGPSRHDNGSVVSRVHD/DDPPDDPPPPPPPVPVPAPFAFAFKEKEWEFFAAAAAPDAPDPVCQVVHVVDHGAAHPRRLVLLLVLLQVLLVVCVVVPVADAPHDQFQAAAEEEPDHRLVSSSQSSQQNSRVPPDDPPSRGHDYHYDNPDDQQQFFDPPFPLLQVVLCVQAVDGDDSPDDPLLVLQSLLVSNVVCVVDPLANGSVRSSCLSNQVSCVLVPHDDDPSCVVCVVVSQLSSLVSLCVCLQAPHQLSLQRNHQQNVVVVLVVVVVSLVVCVVPVHDRGRSYYYYRHHQSNVQSVCSQQQQNCVAPNSHIQGHGKMKMWTWRDDPNFIWIWIWIDGSPDDDIDTRCCRTAQHNDPGGGSVSSSVGGPSRHDNGSVVSRVHD

Radius of gyration: 28.81 Å; Cα contacts (8 Å, |Δi|>4): 1402; chains: 2; bounding box: 70×105×99 Å

Solvent-accessible surface area (backbone atoms only — not comparable to full-atom values): 38262 Å² total; per-residue (Å²): 136,85,81,78,80,79,79,78,77,74,76,73,72,73,69,82,66,79,76,54,49,82,60,36,38,43,37,38,30,22,25,34,38,41,35,28,68,84,48,70,92,46,76,89,50,56,77,76,35,83,53,37,67,44,26,52,38,74,66,9,51,52,44,22,41,51,48,7,44,53,49,15,55,65,38,35,73,67,60,76,35,64,75,64,66,42,66,54,39,45,40,37,36,22,36,70,46,56,37,18,26,26,26,39,50,33,19,42,22,40,32,30,35,72,94,38,60,90,72,58,18,61,52,45,58,42,23,36,70,71,84,48,60,59,83,36,52,81,77,87,29,51,50,63,53,45,54,44,28,72,61,53,71,52,76,79,64,93,80,57,51,66,46,51,45,51,6,48,49,36,49,44,72,52,48,46,80,78,45,87,87,34,86,44,32,75,60,40,29,46,48,62,32,53,51,35,38,40,77,71,72,41,83,67,59,68,74,50,65,76,39,43,68,62,53,47,54,54,48,35,52,46,51,39,53,74,33,18,60,96,35,50,66,45,18,18,36,50,25,1,29,37,51,38,51,54,50,51,48,51,54,53,47,50,54,42,27,73,74,68,74,47,64,79,58,42,28,36,33,37,37,19,32,51,43,59,51,53,50,19,41,28,47,41,37,51,23,32,59,73,62,56,50,84,58,72,64,46,51,39,14,35,42,37,41,35,37,22,38,48,95,92,38,54,29,33,43,34,34,33,26,51,40,87,48,94,59,68,40,82,36,26,39,44,24,37,68,28,80,35,75,68,18,50,37,73,43,50,71,61,30,36,71,78,22,38,33,92,50,44,43,64,64,36,73,48,133,136,85,81,75,80,79,78,78,76,73,78,72,72,72,68,82,67,78,75,53,47,82,59,36,38,43,37,39,30,22,24,35,39,40,34,27,67,83,49,70,91,49,76,90,49,54,78,77,36,83,54,36,69,42,26,51,37,74,67,8,51,52,44,20,40,51,49,8,44,53,49,15,56,66,38,35,72,68,60,76,34,64,76,64,66,43,66,54,39,44,41,37,37,22,36,72,46,56,38,19,25,27,27,39,52,34,20,44,22,40,31,30,37,71,93,37,60,90,75,59,18,61,52,45,58,44,24,36,68,68,84,50,58,58,82,37,53,80,77,86,30,52,50,62,53,46,55,44,27,72,62,54,71,51,77,78,62,92,81,56,52,68,47,50,45,52,6,47,49,35,49,45,72,51,50,45,79,77,43,86,86,33,86,46,32,74,58,41,29,47,45,62,29,53,51,35,39,40,77,72,73,43,84,68,60,67,74,49,65,78,37,42,69,62,53,48,53,54,49,34,51,45,51,38,56,73,30,19,61,95,33,50,66,45,20,18,35,50,26,2,31,36,52,38,50,54,50,51,48,52,54,53,49,50,53,42,27,72,73,68,74,47,64,78,58,42,29,37,33,37,37,20,31,49,45,59,50,53,49,20,41,26,49,42,38,50,22,34,60,75,62,56,51,84,60,71,64,47,50,39,15,33,42,38,40,35,34,22,37,48,96,94,38,52,28,33,42,32,34,33,26,50,39,87,49,94,59,69,40,82,36,26,41,43,25,38,69,31,82,36,75,68,19,51,38,73,43,50,73,61,29,39,71,78,22,38,32,92,51,46,43,64,62,37,74,47,134

InterPro domains:
  IPR000560 Histidine phosphatase superfamily, clade-2 [PF00328] (24-320)
  IPR000560 Histidine phosphatase superfamily, clade-2 [cd07061] (25-320)
  IPR029033 Histidine phosphatase superfamily [G3DSA:3.40.50.1240] (21-366)
  IPR029033 Histidine phosphatase superfamily [SSF53254] (19-366)
  IPR033379 Histidine acid phosphatase active site [PS00616] (22-36)
  IPR050645 Histidine Acid Phosphatase [PTHR11567] (16-359)

Sequence (734 aa):
MNCVHLVVIGCLMVDAQAQGNLVAAVVLFRHGARAPHSEITEASLKDSFPNGLGELTSAGVEGNKRLGKYLEERYVSTKFLRVPLLPAEVYFRSKSNNRCLMTGSTVGSQMFSTGAKPGRSTIPQYSYEKGEDLLDHPRGCTYELGRLKRMCNREPDPNIKWPMFEGFVFECMGLTKNTTLFKDAKEFSKMEALYIQEKNGFLGPDWYEKNKKEAHDLYNKVFAYNVGAGDAKALQLKQGKLLNYILETFRAKKEEHEEKGKIEKRKLIVFSTQDWILQALLNGIGAVEAAIGEGIPNFNSLIMFEMRVENKAYFMQVFYKDGEADSEKDITAAVRGCTKTPCPYEEFLSCCNDYKIDDPNKVCMLPMNCVHLVVIGCLMVDAQAQGNLVAAVVLFRHGARAPHSEITEASLKDSFPNGLGELTSAGVEGNKRLGKYLEERYVSTKFLRVPLLPAEVYFRSKSNNRCLMTGSTVGSQMFSTGAKPGRSTIPQYSYEKGEDLLDHPRGCTYELGRLKRMCNREPDPNIKWPMFEGFVFECMGLTKNTTLFKDAKEFSKMEALYIQEKNGFLGPDWYEKNKKEAHDLYNKVFAYNVGAGDAKALQLKQGKLLNYILETFRAKKEEHEEKGKIEKRKLIVFSTQDWILQALLNGIGAVEAAIGEGIPNFNSLIMFEMRVENKAYFMQVFYKDGEADSEKDITAAVRGCTKTPCPYEEFLSCCNDYKIDDPNKVCMLP

Nearest PDB structures (foldseek):
  8xj4-assembly1_A  TM=7.877E-01  e=5.074E-18  Homo sapiens
  3it2-assembly1_B  TM=6.950E-01  e=5.164E-16  Francisella tularensis subsp. holarctica LVS
  3it0-assembly1_A  TM=6.897E-01  e=1.302E-15  Francisella tularensis subsp. holarctica LVS
  3it1-assembly1_A  TM=6.864E-01  e=1.461E-15  Francisella tularensis subsp. holarctica LVS
  3it3-assembly1_A  TM=6.666E-01  e=8.687E-16  Francisella tularensis subsp. holarctica LVS